Protein 2FFF (pdb70)

Nearest PDB structures (foldseek):
  2fff-assembly1_B  TM=1.002E+00  e=3.534E-87  Streptococcus pneumoniae
  2uwx-assembly1_A  TM=9.905E-01  e=1.364E-79  Streptococcus pneumoniae R6
  2y2l-assembly1_B  TM=9.976E-01  e=8.460E-79  Streptococcus pneumoniae R6
  2bg1-assembly1_A  TM=9.884E-01  e=1.514E-79  Streptococcus pneumoniae R6
  2y2q-assembly1_A  TM=9.961E-01  e=1.425E-78  Streptococcus pneumoniae R6

CATH classification: 3.90.1310.40 (+2 more: 3.40.710.10, 3.40.50.12800)

Radius of gyration: 23.85 Å; Cα contacts (8 Å, |Δi|>4): 1061; chains: 2; bounding box: 57×46×74 Å

Solvent-accessible surface area: 20013 Å² total; per-residue (Å²): 152,0,64,0,0,28,62,104,28,67,63,37,22,68,47,86,16,5,56,109,15,0,30,39,28,0,57,108,46,0,38,76,74,0,1,87,122,54,98,131,27,50,181,84,59,189,62,143,68,19,65,120,119,2,146,63,43,0,30,123,28,1,92,113,25,21,10,82,0,21,1,10,0,39,67,147,0,7,53,16,0,59,59,3,11,78,86,82,1,135,38,0,55,38,82,52,39,143,0,12,0,0,0,0,0,0,37,0,89,41,0,12,0,23,0,2,0,0,4,29,51,64,152,133,36,112,72,12,1,0,42,100,37,110,35,24,1,3,14,0,3,1,0,0,0,0,0,0,0,0,0,32,82,22,57,0,0,8,48,9,6,0,0,1,25,76,29,82,41,93,114,47,84,56,2,71,53,69,133,38,129,18,76,16,47,10,41,0,17,76,0,0,21,86,10,25,26,4,0,0,8,32,0,6,94,29,0,107,124,99,67,23,95,6,104,15,26,4,87,127,0,34,4,143,10,126,101,30,42,51,50,30,0,0,34,3,23,44,9,105,7,14,3,0,20,2,0,0,0,4,0,0,1,3,20,59,0,22,21,14,111,62,6,1,0,29,53,0,38,17,81,104,50,180,78,23,50,98,68,138,86,155,74,58,94,11,0,44,88,5,0,0,4,5,0,2,24,20,0,65,86,0,0,39,44,93,52,25,0,28,0,27,52,28,0,58,98,65,26,80,112,13,5,130,11,16,0,3,1,0,8,2,68,27,148,118,31,22,6,0,3,0,0,0,2,0,20,108,5,0,0,0,0,5,0,0,15,65,92,76,106,52,8,27,162,150,0,6,95,30,21,0,0,43,0,0,0,28,0,0,25,23,0,32,115,28,26,95,100,41,2,13,143,75,202,16,74,72,29,133,69,13,36,140,4,109,0,1,120,50,0,1,20,77,63,15,126,10,71,22,166,49,178,106,32,117,4,91,52,81,46,42,55,0,60,11,18,26,163,75,3,4,65,62,9,57,80,138,7,9,19,9,4,49,111,62,18,2,106,87,8,1,76,83,28,71,59,145

B-factor: mean 37.13, std 9.63, range [18.89, 68.73]

Sequence (468 aa):
ISEITYSDGTVIASIDYLYFTTLAEAQERMYDYLAQRDNVSAKELKNEATQKFYRDLAAKEIENGGYKITTTIDQKIHSAMQSAVADYGYLLDDGTGRVEVGNVLMDNQTGAILGFVGGRNYQENQNNHAFDTKRSPASTTKPLLAYGIAIDQGLMGSETILSNYPTNFANGNPIMYANSKGTGMMTLGEALNYSWNIPAYWTYRMLRENGVDVKGYMEKMGYEIPEYGIESLPMGGGIEVTVAQHTNGYQTLANNGVYHQKHVISKIEAADGRVVYEYQDKPVQVYSKATATIMQGLLREVLSSRVTTTFKSNLTSLNPTLANADWIGKTGTTNQDENMWLMLSTPRLTLGGWIGHDDNHSLSRRAGYSNNSNYMAHLVNAIQQASPSIWGNERFALDPSVVKSEVLKSTGQKPGKVSVEGKEVEVTGSTVTSYWANKSGAPATSYRFAIGGSDADYQNAWSSIVGS

Secondary structure (DSSP, 8-state):
--EEE-TTS-EEEE-/-HHHHHHHHHHHHHHHHHHTTTT----GGGGSHHHHHHHHHHHHHHHHHTT-EEEE---HHHHHHHHHHHHHHGGGG-SSSSS-EEEEEEEETTT-BEEEEE--S-TTT----TTTT--B--GGGGHIIIIIHHHHHTTS--TT-EEE-S--B-TTSPBPPBTTB---SEEEHHHHHHHT-SHHHHHHHHHHHHTT--HHHHHHHTT---S----TTGGGTTT--B-HHHHHHHHHHHHTTTEE---BSEEEEE-TTS-EEEE-----EE-S-HHHHHHHHHHHHHHHHH-SS--HHHHHHHH-HHHHTS--EEEEEE-TTS-EEEEEEE-SSEEEEEEEE-TT-PPPPTTIIIIIIHHHHHHHHHHHHHHSTTSS-S------TT-EEEEEETTTSSB-EEEESSSSEEEE---EEEEEESSSS-PPBP-SS-SBS--HHHHHHHHHHHH--

Structure (mmCIF, N/CA/C/O backbone):
data_2FFF
#
_entry.id   2FFF
#
_cell.length_a   131.661
_cell.length_b   78.043
_cell.length_c   60.315
_cell.angle_alpha   90.00
_cell.angle_beta   113.02
_cell.angle_gamma   90.00
#
_symmetry.space_group_name_H-M   'C 1 2 1'
#
loop_
_entity.id
_entity.type
_entity.pdbx_description
1 polymer 'penicillin-binding protein 1B'
2 polymer 'penicillin-binding protein 1B'
3 non-polymer 'NICKEL (II) ION'
4 water water
#
loop_
_atom_site.group_PDB
_atom_site.id
_atom_site.type_symbol
_atom_site.label_atom_id
_atom_site.label_alt_id
_atom_site.label_comp_id
_atom_site.label_asym_id
_atom_site.label_entity_id
_atom_site.label_seq_id
_atom_site.pdbx_PDB_ins_code
_atom_site.Cartn_x
_atom_site.Cartn_y
_atom_site.Cartn_z
_atom_site.occupancy
_atom_site.B_iso_or_equiv
_atom_site.auth_seq_id
_atom_site.auth_comp_id
_atom_site.auth_asym_id
_atom_site.auth_atom_id
_atom_site.pdbx_PDB_model_num
ATOM 1 N N . ILE A 1 1 ? 45.404 10.148 46.471 1.00 58.63 105 ILE A N 1
ATOM 2 C CA . ILE A 1 1 ? 45.326 10.636 45.056 1.00 58.40 105 ILE A CA 1
ATOM 3 C C . ILE A 1 1 ? 44.485 9.704 44.162 1.00 58.25 105 ILE A C 1
ATOM 4 O O . ILE A 1 1 ? 44.666 8.479 44.168 1.00 58.41 105 ILE A O 1
ATOM 9 N N . SER A 1 2 ? 43.572 10.295 43.390 1.00 57.70 106 SER A N 1
ATOM 10 C CA . SER A 1 2 ? 42.794 9.542 42.406 1.00 57.05 106 SER A CA 1
ATOM 11 C C . SER A 1 2 ? 43.459 9.633 41.045 1.00 56.51 106 SER A C 1
ATOM 12 O O . SER A 1 2 ? 43.852 10.712 40.611 1.00 56.48 106 SER A O 1
ATOM 15 N N . GLU A 1 3 ? 43.561 8.494 40.372 1.00 55.75 107 GLU A N 1
ATOM 16 C CA . GLU A 1 3 ? 44.187 8.418 39.054 1.00 55.36 107 GLU A CA 1
ATOM 17 C C . GLU A 1 3 ? 43.175 8.047 37.944 1.00 54.62 107 GLU A C 1
ATOM 18 O O . GLU A 1 3 ? 42.247 7.250 38.149 1.00 53.76 107 GLU A O 1
ATOM 24 N N . ILE A 1 4 ? 43.386 8.649 36.774 1.00 53.91 108 ILE A N 1
ATOM 25 C CA . ILE A 1 4 ? 42.685 8.296 35.544 1.00 53.25 108 ILE A CA 1
ATOM 26 C C . ILE A 1 4 ? 43.717 7.697 34.594 1.00 52.71 108 ILE A C 1
ATOM 27 O O . ILE A 1 4 ? 44.742 8.314 34.331 1.00 52.65 108 ILE A O 1
ATOM 32 N N . THR A 1 5 ? 43.451 6.506 34.069 1.00 52.00 109 THR A N 1
ATOM 33 C CA . THR A 1 5 ? 44.418 5.833 33.218 1.00 51.61 109 THR A CA 1
ATOM 34 C C . THR A 1 5 ? 43.891 5.480 31.819 1.00 51.28 109 THR A C 1
ATOM 35 O O . THR A 1 5 ? 42.694 5.268 31.612 1.00 50.57 109 THR A O 1
ATOM 39 N N . TYR A 1 6 ? 44.830 5.393 30.879 1.00 50.63 110 TYR A N 1
ATOM 40 C CA . TYR A 1 6 ? 44.603 4.760 29.596 1.00 50.62 110 TYR A CA 1
ATOM 41 C C . TYR A 1 6 ? 44.214 3.298 29.818 1.00 50.47 110 TYR A C 1
ATOM 42 O O . TYR A 1 6 ? 44.332 2.771 30.922 1.00 50.17 110 TYR A O 1
ATOM 51 N N . SER A 1 7 ? 43.766 2.640 28.760 1.00 50.64 111 SER A N 1
ATOM 52 C CA . SER A 1 7 ? 43.360 1.238 28.842 1.00 51.13 111 SER A CA 1
ATOM 53 C C . SER A 1 7 ? 44.460 0.297 29.396 1.00 51.59 111 SER A C 1
ATOM 54 O O . SER A 1 7 ? 44.151 -0.770 29.935 1.00 51.46 111 SER A O 1
ATOM 57 N N . ASP A 1 8 ? 45.725 0.698 29.251 1.00 52.05 112 ASP A N 1
ATOM 58 C CA . ASP A 1 8 ? 46.870 -0.122 29.658 1.00 52.21 112 ASP A CA 1
ATOM 59 C C . ASP A 1 8 ? 47.371 0.227 31.052 1.00 52.39 112 ASP A C 1
ATOM 60 O O . ASP A 1 8 ? 48.455 -0.208 31.447 1.00 52.79 112 ASP A O 1
ATOM 65 N N . GLY A 1 9 ? 46.598 1.020 31.787 1.00 52.53 113 GLY A N 1
ATOM 66 C CA . GLY A 1 9 ? 46.964 1.413 33.139 1.00 52.80 113 GLY A CA 1
ATOM 67 C C . GLY A 1 9 ? 47.881 2.621 33.251 1.00 53.08 113 GLY A C 1
ATOM 68 O O . GLY A 1 9 ? 48.105 3.116 34.343 1.00 53.09 113 GLY A O 1
ATOM 69 N N . THR A 1 10 ? 48.419 3.114 32.142 1.00 53.71 114 THR A N 1
ATOM 70 C CA . THR A 1 10 ? 49.280 4.300 32.191 1.00 53.72 114 THR A CA 1
ATOM 71 C C . THR A 1 10 ? 48.430 5.484 32.622 1.00 53.92 114 THR A C 1
ATOM 72 O O . THR A 1 10 ? 47.376 5.722 32.055 1.00 54.16 114 THR A O 1
ATOM 76 N N . VAL A 1 11 ? 48.901 6.227 33.616 1.00 54.11 115 VAL A N 1
ATOM 77 C CA . VAL A 1 11 ? 48.161 7.358 34.177 1.00 54.25 115 VAL A CA 1
ATOM 78 C C . VAL A 1 11 ? 48.028 8.507 33.166 1.00 54.60 115 VAL A C 1
ATOM 79 O O . VAL A 1 11 ? 49.008 8.910 32.529 1.00 54.44 115 VAL A O 1
ATOM 83 N N . ILE A 1 12 ? 46.800 9.006 33.011 1.00 55.02 116 ILE A N 1
ATOM 84 C CA . ILE A 1 12 ? 46.528 10.203 32.215 1.00 55.23 116 ILE A CA 1
ATOM 85 C C . ILE A 1 12 ? 46.673 11.407 33.121 1.00 55.52 116 ILE A C 1
ATOM 86 O O . ILE A 1 12 ? 47.393 12.344 32.804 1.00 55.42 116 ILE A O 1
ATOM 91 N N . ALA A 1 13 ? 45.970 11.381 34.249 1.00 56.01 117 ALA A N 1
ATOM 92 C CA . ALA A 1 13 ? 46.048 12.468 35.219 1.00 56.33 117 ALA A CA 1
ATOM 93 C C . ALA A 1 13 ? 45.777 12.001 36.650 1.00 56.68 117 ALA A C 1
ATOM 94 O O . ALA A 1 13 ? 45.025 11.054 36.880 1.00 56.70 117 ALA A O 1
ATOM 96 N N . SER A 1 14 ? 46.430 12.670 37.598 1.00 57.23 118 SER A N 1
ATOM 97 C CA . SER A 1 14 ? 46.131 12.544 39.025 1.00 57.56 118 SER A CA 1
ATOM 98 C C . SER A 1 14 ? 45.198 13.684 39.397 1.00 57.92 118 SER A C 1
ATOM 99 O O . SER A 1 14 ? 45.381 14.805 38.928 1.00 58.09 118 SER A O 1
ATOM 102 N N . ILE A 1 15 ? 44.186 13.393 40.211 1.00 58.43 119 ILE A N 1
ATOM 103 C CA . ILE A 1 15 ? 43.314 14.436 40.762 1.00 58.67 119 ILE A CA 1
ATOM 104 C C . ILE A 1 15 ? 43.720 14.718 42.217 1.00 58.81 119 ILE A C 1
ATOM 105 O O . ILE A 1 15 ? 43.942 13.796 43.011 1.00 58.98 119 ILE A O 1
ATOM 110 N N . ASP B 2 1 ? 43.771 18.937 28.573 1.00 41.93 337 ASP B N 1
ATOM 111 C CA . ASP B 2 1 ? 43.074 18.834 27.308 1.00 41.47 337 ASP B CA 1
ATOM 112 C C . ASP B 2 1 ? 41.649 18.348 27.518 1.00 40.92 337 ASP B C 1
ATOM 113 O O . ASP B 2 1 ? 41.183 18.164 28.654 1.00 40.39 337 ASP B O 1
ATOM 118 N N . TYR B 2 2 ? 40.960 18.178 26.395 1.00 40.46 338 TYR B N 1
ATOM 119 C CA . TYR B 2 2 ? 39.674 17.487 26.325 1.00 40.15 338 TYR B CA 1
ATOM 120 C C . TYR B 2 2 ? 39.708 16.144 27.041 1.00 40.08 338 TYR B C 1
ATOM 121 O O . TYR B 2 2 ? 38.721 15.750 27.632 1.00 40.13 338 TYR B O 1
ATOM 130 N N . LEU B 2 3 ? 40.834 15.430 26.943 1.00 40.41 339 LEU B N 1
ATOM 131 C CA . LEU B 2 3 ? 40.952 14.070 27.485 1.00 40.80 339 LEU B CA 1
ATOM 132 C C . LEU B 2 3 ? 40.630 14.050 28.977 1.00 41.31 339 LEU B C 1
ATOM 133 O O . LEU B 2 3 ? 39.767 13.292 29.419 1.00 41.04 339 LEU B O 1
ATOM 138 N N . TYR B 2 4 ? 41.313 14.899 29.737 1.00 42.14 340 TYR B N 1
ATOM 139 C CA . TYR B 2 4 ? 41.099 14.976 31.173 1.00 42.61 340 TYR B CA 1
ATOM 140 C C . TYR B 2 4 ? 39.619 15.200 31.493 1.00 43.05 340 TYR B C 1
ATOM 141 O O . TYR B 2 4 ? 39.046 14.478 32.307 1.00 43.79 340 TYR B O 1
ATOM 150 N N . PHE B 2 5 ? 39.003 16.179 30.842 1.00 43.27 341 PHE B N 1
ATOM 151 C CA . PHE B 2 5 ? 37.633 16.593 31.179 1.00 43.61 341 PHE B CA 1
ATOM 152 C C . PHE B 2 5 ? 36.545 15.653 30.670 1.00 43.58 341 PHE B C 1
ATOM 153 O O . PHE B 2 5 ? 35.489 15.524 31.290 1.00 43.46 341 PHE B O 1
ATOM 161 N N . THR B 2 6 ? 36.785 15.048 29.513 1.00 43.39 342 THR B N 1
ATOM 162 C CA . THR B 2 6 ? 35.851 14.103 28.923 1.00 43.55 342 THR B CA 1
ATOM 163 C C . THR B 2 6 ? 35.805 12.890 29.842 1.00 43.54 342 THR B C 1
ATOM 164 O O . THR B 2 6 ? 34.759 12.516 30.352 1.00 43.39 342 THR B O 1
ATOM 168 N N . THR B 2 7 ? 36.980 12.322 30.066 1.00 44.31 343 THR B N 1
ATOM 169 C CA . THR B 2 7 ? 37.197 11.222 30.995 1.00 44.14 343 THR B CA 1
ATOM 170 C C . THR B 2 7 ? 36.674 11.513 32.414 1.00 44.32 343 THR B C 1
ATOM 171 O O . THR B 2 7 ? 35.960 10.698 32.978 1.00 44.52 343 THR B O 1
ATOM 175 N N . LEU B 2 8 ? 37.036 12.656 32.990 1.00 44.26 344 LEU B N 1
ATOM 176 C CA . LEU B 2 8 ? 36.597 12.989 34.362 1.00 44.26 344 LEU B CA 1
ATOM 177 C C . LEU B 2 8 ? 35.070 13.101 34.479 1.00 43.77 344 LEU B C 1
ATOM 178 O O . LEU B 2 8 ? 34.506 12.663 35.458 1.00 44.14 344 LEU B O 1
ATOM 183 N N . ALA B 2 9 ? 34.429 13.696 33.478 1.00 43.35 345 ALA B N 1
ATOM 184 C CA . ALA B 2 9 ? 32.992 13.927 33.477 1.00 43.11 345 ALA B CA 1
ATOM 185 C C . ALA B 2 9 ? 32.188 12.642 33.408 1.00 43.17 345 ALA B C 1
ATOM 186 O O . ALA B 2 9 ? 31.155 12.549 34.048 1.00 43.16 345 ALA B O 1
ATOM 188 N N . GLU B 2 10 ? 32.620 11.667 32.606 1.00 43.31 346 GLU B N 1
ATOM 189 C CA . GLU B 2 10 ? 31.914 10.394 32.559 1.00 43.85 346 GLU B CA 1
ATOM 190 C C . GLU B 2 10 ? 32.185 9.574 33.822 1.00 44.04 346 GLU B C 1
ATOM 191 O O . GLU B 2 10 ? 31.288 8.926 34.343 1.00 43.16 346 GLU B O 1
ATOM 197 N N . ALA B 2 11 ? 33.421 9.600 34.306 1.00 44.94 347 ALA B N 1
ATOM 198 C CA . ALA B 2 11 ? 33.734 8.936 35.563 1.00 45.62 347 ALA B CA 1
ATOM 199 C C . ALA B 2 11 ? 32.879 9.504 36.694 1.00 45.96 347 ALA B C 1
ATOM 200 O O . ALA B 2 11 ? 32.312 8.761 37.496 1.00 45.53 347 ALA B O 1
ATOM 202 N N . GLN B 2 12 ? 32.749 10.821 36.740 1.00 46.71 348 GLN B N 1
ATOM 203 C CA . GLN B 2 12 ? 31.986 11.432 37.827 1.00 47.44 348 GLN B CA 1
ATOM 204 C C . GLN B 2 12 ? 30.450 11.329 37.583 1.00 47.54 348 GLN B C 1
ATOM 205 O O . GLN B 2 12 ? 29.655 11.325 38.528 1.00 47.08 348 GLN B O 1
ATOM 211 N N . GLU B 2 13 ? 30.059 11.120 36.328 1.00 47.55 349 GLU B N 1
ATOM 212 C CA . GLU B 2 13 ? 28.697 10.684 35.983 1.00 47.88 349 GLU B CA 1
ATOM 213 C C . GLU B 2 13 ? 28.358 9.274 36.496 1.00 47.69 349 GLU B C 1
ATOM 214 O O . GLU B 2 13 ? 27.202 8.988 36.850 1.00 47.39 349 GLU B O 1
ATOM 220 N N . ARG B 2 14 ? 29.352 8.385 36.480 1.00 47.27 350 ARG B N 1
ATOM 221 C CA . ARG B 2 14 ? 29.171 7.014 36.967 1.00 47.24 350 ARG B CA 1
ATOM 222 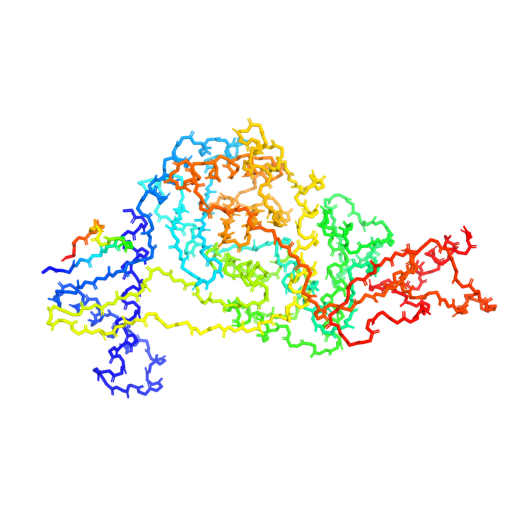C C . ARG B 2 14 ? 29.072 6.990 38.489 1.00 46.96 350 ARG B C 1
ATOM 223 O O . ARG B 2 14 ? 28.224 6.296 39.048 1.00 46.80 350 ARG B O 1
ATOM 231 N N . MET B 2 15 ? 29.962 7.730 39.146 1.00 46.76 351 MET B N 1
ATOM 232 C CA . MET B 2 15 ? 29.925 7.892 40.603 1.00 46.83 351 MET B CA 1
ATOM 233 C C . MET B 2 15 ? 28.564 8.445 41.054 1.00 46.76 351 MET B C 1
ATOM 234 O O . MET B 2 15 ? 27.965 7.917 41.986 1.00 46.87 351 MET B O 1
ATOM 239 N N . TYR B 2 16 ? 28.078 9.489 40.378 1.00 46.69 352 TYR B N 1
ATOM 240 C CA . TYR B 2 16 ? 26.734 10.025 40.610 1.00 46.82 352 TYR B CA 1
ATOM 241 C C . TYR B 2 16 ? 25.715 8.902 40.684 1.00 47.08 352 TYR B C 1
ATOM 242 O O . TYR B 2 16 ? 25.036 8.755 41.689 1.00 46.04 352 TYR B O 1
ATOM 251 N N . ASP B 2 17 ? 25.622 8.117 39.607 1.00 47.72 353 ASP B N 1
ATOM 252 C CA . ASP B 2 17 ? 24.694 6.997 39.535 1.00 48.60 353 ASP B CA 1
ATOM 253 C C . ASP B 2 17 ? 24.939 6.047 40.701 1.00 49.01 353 ASP B C 1
ATOM 254 O O . ASP B 2 17 ? 24.001 5.648 41.369 1.00 48.48 353 ASP B O 1
ATOM 259 N N . TYR B 2 18 ? 26.197 5.689 40.939 1.00 50.14 354 TYR B N 1
ATOM 260 C CA . TYR B 2 18 ? 26.521 4.770 42.012 1.00 50.98 354 TYR B CA 1
ATOM 261 C C . TYR B 2 18 ? 25.953 5.258 43.350 1.00 51.64 354 TYR B C 1
ATOM 262 O O . TYR B 2 18 ? 25.283 4.507 44.070 1.00 51.14 354 TYR B O 1
ATOM 271 N N . LEU B 2 19 ? 26.218 6.532 43.651 1.00 52.15 355 LEU B N 1
ATOM 272 C CA . LEU B 2 19 ? 25.873 7.123 44.940 1.00 52.61 355 LEU B CA 1
ATOM 273 C C . LEU B 2 19 ? 24.382 7.248 45.128 1.00 53.14 355 LEU B C 1
ATOM 274 O O . LEU B 2 19 ? 23.860 6.832 46.170 1.00 53.00 355 LEU B O 1
ATOM 279 N N . ALA B 2 20 ? 23.687 7.789 44.126 1.00 53.72 356 ALA B N 1
ATOM 280 C CA . ALA B 2 20 ? 22.234 7.928 44.215 1.00 54.62 356 ALA B CA 1
ATOM 281 C C . ALA B 2 20 ? 21.585 6.597 44.596 1.00 55.26 356 ALA B C 1
ATOM 282 O O . ALA B 2 20 ? 20.388 6.564 44.894 1.00 54.96 356 ALA B O 1
ATOM 284 N N . GLN B 2 21 ? 22.381 5.512 44.562 1.00 56.56 357 GLN B N 1
ATOM 285 C CA . GLN B 2 21 ? 21.967 4.174 45.015 1.00 57.35 357 GLN B CA 1
ATOM 286 C C . GLN B 2 21 ? 22.547 3.885 46.420 1.00 57.87 357 GLN B C 1
ATOM 287 O O . GLN B 2 21 ? 21.775 3.718 47.367 1.00 57.86 357 GLN B O 1
ATOM 293 N N . ARG B 2 22 ? 23.883 3.863 46.555 1.00 58.75 358 ARG B N 1
ATOM 294 C CA . ARG B 2 22 ? 24.577 3.824 47.885 1.00 59.35 358 ARG B CA 1
ATOM 295 C C . ARG B 2 22 ? 24.058 4.935 48.825 1.00 59.97 358 ARG B C 1
ATOM 296 O O . ARG B 2 22 ? 23.116 4.698 49.572 1.00 60.34 358 ARG B O 1
ATOM 304 N N . ASP B 2 23 ? 24.636 6.141 48.766 1.00 60.32 359 ASP B N 1
ATOM 305 C CA . ASP B 2 23 ? 24.188 7.257 49.598 1.00 60.37 359 ASP B CA 1
ATOM 306 C C . ASP B 2 23 ? 22.779 7.751 49.246 1.00 60.52 359 ASP B C 1
ATOM 307 O O . ASP B 2 23 ? 22.608 8.945 49.050 1.00 60.17 359 ASP B O 1
ATOM 312 N N . ASN B 2 24 ? 21.795 6.853 49.129 1.00 61.02 360 ASN B N 1
ATOM 313 C CA . ASN B 2 24 ? 20.368 7.204 49.346 1.00 61.76 360 ASN B CA 1
ATOM 314 C C . ASN B 2 24 ? 19.276 6.242 48.842 1.00 61.96 360 ASN B C 1
ATOM 315 O O . ASN B 2 24 ? 18.207 6.215 49.436 1.00 62.23 360 ASN B O 1
ATOM 320 N N . VAL B 2 25 ? 19.506 5.468 47.782 1.00 62.14 361 VAL B N 1
ATOM 321 C CA . VAL B 2 25 ? 18.388 4.845 47.024 1.00 62.42 361 VAL B CA 1
ATOM 322 C C . VAL B 2 25 ? 17.279 5.898 46.786 1.00 62.64 361 VAL B C 1
ATOM 323 O O . VAL B 2 25 ? 16.137 5.772 47.253 1.00 62.77 361 VAL B O 1
ATOM 327 N N . SER B 2 26 ? 17.650 6.927 46.022 1.00 62.76 362 SER B N 1
ATOM 328 C CA . SER B 2 26 ? 16.903 8.187 45.938 1.00 62.63 362 SER B CA 1
ATOM 329 C C . SER B 2 26 ? 15.646 8.082 45.100 1.00 62.72 362 SER B C 1
ATOM 330 O O . SER B 2 26 ? 15.666 7.521 44.005 1.00 62.92 362 SER B O 1
ATOM 333 N N . ALA B 2 27 ? 14.573 8.685 45.601 1.00 62.80 363 ALA B N 1
ATOM 334 C CA . ALA B 2 27 ? 13.300 8.763 44.888 1.00 62.82 363 ALA B CA 1
ATOM 335 C C . ALA B 2 27 ? 13.390 9.543 43.565 1.00 62.88 363 ALA B C 1
ATOM 336 O O . ALA B 2 27 ? 14.423 10.115 43.237 1.00 62.46 363 ALA B O 1
ATOM 338 N N . LYS B 2 28 ? 12.279 9.529 42.821 1.00 63.26 364 LYS B N 1
ATOM 339 C CA . LYS B 2 28 ? 11.952 10.529 41.767 1.00 63.22 364 LYS B CA 1
ATOM 340 C C . LYS B 2 28 ? 12.337 11.995 42.083 1.00 63.44 364 LYS B C 1
ATOM 341 O O . LYS B 2 28 ? 12.307 12.853 41.193 1.00 64.09 364 LYS B O 1
ATOM 347 N N . GLU B 2 29 ? 12.596 12.278 43.365 1.00 62.93 365 GLU B N 1
ATOM 348 C CA . GLU B 2 29 ? 13.481 13.363 43.832 1.00 62.29 365 GLU B CA 1
ATOM 349 C C . GLU B 2 29 ? 14.759 13.529 42.966 1.00 61.95 365 GLU B C 1
ATOM 350 O O . GLU B 2 29 ? 15.350 14.613 42.903 1.00 61.81 365 GLU B O 1
ATOM 356 N N . LEU B 2 30 ? 15.169 12.447 42.299 1.00 61.27 366 LEU B N 1
ATOM 357 C CA . LEU B 2 30 ? 16.267 12.450 41.331 1.00 60.68 366 LEU B CA 1
ATOM 358 C C . LEU B 2 30 ? 15.977 13.323 40.092 1.00 60.09 366 LEU B C 1
ATOM 359 O O . LEU B 2 30 ? 16.877 13.608 39.295 1.00 59.91 366 LEU B O 1
ATOM 364 N N . LYS B 2 31 ? 14.722 13.734 39.933 1.00 59.31 367 LYS B N 1
ATOM 365 C CA . LYS B 2 31 ? 14.339 14.706 38.922 1.00 58.88 367 LYS B CA 1
ATOM 366 C C . LYS B 2 31 ? 14.377 16.137 39.500 1.00 58.13 367 LYS B C 1
ATOM 367 O O . LYS B 2 31 ? 14.048 17.094 38.802 1.00 57.47 367 LYS B O 1
ATOM 373 N N . ASN B 2 32 ? 14.782 16.274 40.771 1.00 57.48 368 ASN B N 1
ATOM 374 C CA . ASN B 2 32 ? 14.912 17.580 41.431 1.00 57.11 368 ASN B CA 1
ATOM 375 C C . ASN B 2 32 ? 16.305 18.134 41.197 1.00 56.54 368 ASN B C 1
ATOM 376 O O . ASN B 2 32 ? 17.291 17.416 41.305 1.00 56.14 368 ASN B O 1
ATOM 381 N N . GLU B 2 33 ? 16.361 19.427 40.899 1.00 56.37 369 GLU B N 1
ATOM 382 C CA . GLU B 2 33 ? 17.589 20.099 40.476 1.00 56.48 369 GLU B CA 1
ATOM 383 C C . GLU B 2 33 ? 18.599 20.216 41.625 1.00 55.83 369 GLU B C 1
ATOM 384 O O . GLU B 2 33 ? 19.816 20.258 41.402 1.00 55.71 369 GLU B O 1
ATOM 390 N N . ALA B 2 34 ? 18.083 20.253 42.852 1.00 54.93 370 ALA B N 1
ATOM 391 C CA . ALA B 2 34 ? 18.908 20.403 44.047 1.00 54.16 370 ALA B CA 1
ATOM 392 C C . ALA B 2 34 ? 19.539 19.069 44.482 1.00 53.47 370 ALA B C 1
ATOM 393 O O . ALA B 2 34 ? 20.657 19.041 45.011 1.00 52.97 370 ALA B O 1
ATOM 395 N N . THR B 2 35 ? 18.812 17.975 44.273 1.00 52.53 371 THR B N 1
ATOM 396 C CA . THR B 2 35 ? 19.362 16.637 44.483 1.00 51.99 371 THR B CA 1
ATOM 397 C C . THR B 2 35 ? 20.399 16.351 43.400 1.00 51.04 371 THR B C 1
ATOM 398 O O . THR B 2 35 ? 21.447 15.745 43.648 1.00 50.29 371 THR B O 1
ATOM 402 N N . GLN B 2 36 ? 20.100 16.800 42.191 1.00 50.33 372 GLN B N 1
ATOM 403 C CA . GLN B 2 36 ? 21.029 16.607 41.089 1.00 50.00 372 GLN B CA 1
ATOM 404 C C . GLN B 2 36 ? 22.376 17.246 41.423 1.00 49.64 372 GLN B C 1
ATOM 405 O O . GLN B 2 36 ? 23.408 16.570 41.387 1.00 49.51 372 GLN B O 1
ATOM 411 N N . LYS B 2 37 ? 22.371 18.520 41.807 1.00 49.24 373 LYS B N 1
ATOM 412 C CA . LYS B 2 37 ? 23.632 19.184 42.162 1.00 49.25 373 LYS B CA 1
ATOM 413 C C . LYS B 2 37 ? 24.327 18.499 43.321 1.00 48.79 373 LYS B C 1
ATOM 414 O O . LYS B 2 37 ? 25.549 18.351 43.317 1.00 48.36 373 LYS B O 1
ATOM 420 N N . PHE B 2 38 ? 23.544 18.104 44.321 1.00 48.58 374 PHE B N 1
ATOM 421 C CA . PHE B 2 38 ? 24.088 17.522 45.542 1.00 48.50 374 PHE B CA 1
ATOM 422 C C . PHE B 2 38 ? 24.917 16.263 45.255 1.00 48.12 374 PHE B C 1
ATOM 423 O O . PHE B 2 38 ? 26.039 16.120 45.731 1.00 47.10 374 PHE B O 1
ATOM 431 N N . TYR B 2 39 ? 24.344 15.361 44.465 1.00 48.52 375 TYR B N 1
ATOM 432 C CA . TYR B 2 39 ? 25.024 14.122 44.070 1.00 48.63 375 TYR B CA 1
ATOM 433 C C . TYR B 2 39 ? 26.166 14.343 43.094 1.00 48.45 375 TYR B C 1
ATOM 434 O O . TYR B 2 39 ? 27.092 13.532 43.038 1.00 47.98 375 TYR B O 1
ATOM 443 N N . ARG B 2 40 ? 26.086 15.430 42.328 1.00 48.51 376 ARG B N 1
ATOM 444 C CA . ARG B 2 40 ? 27.168 15.819 41.434 1.00 49.39 376 ARG B CA 1
ATOM 445 C C . ARG B 2 40 ? 28.359 16.297 42.241 1.00 49.15 376 ARG B C 1
ATOM 446 O O . ARG B 2 40 ? 29.483 15.854 42.017 1.00 49.07 376 ARG B O 1
ATOM 454 N N . ASP B 2 41 ? 28.093 17.212 43.175 1.00 49.26 377 ASP B N 1
ATOM 455 C CA . ASP B 2 41 ? 29.090 17.674 44.141 1.00 49.49 377 ASP B CA 1
ATOM 456 C C . ASP B 2 41 ? 29.670 16.516 44.965 1.00 49.51 377 ASP B C 1
ATOM 457 O O . ASP B 2 41 ? 30.879 16.432 45.163 1.00 48.99 377 ASP B O 1
ATOM 462 N N . LEU B 2 42 ? 28.809 15.610 45.420 1.00 49.91 378 LEU B N 1
ATOM 463 C CA . LEU B 2 42 ? 29.276 14.434 46.149 1.00 50.30 378 LEU B CA 1
ATOM 464 C C . LEU B 2 42 ? 30.124 13.497 45.273 1.00 50.48 378 LEU B C 1
ATOM 465 O O . LEU B 2 42 ? 31.173 13.019 45.702 1.00 50.04 378 LEU B O 1
ATOM 470 N N . ALA B 2 43 ? 29.667 13.237 44.047 1.00 51.16 379 ALA B N 1
ATOM 471 C CA . ALA B 2 43 ? 30.432 12.418 43.102 1.00 51.62 379 ALA B CA 1
ATOM 472 C C . ALA B 2 43 ? 31.828 13.024 42.867 1.00 51.90 379 ALA B C 1
ATOM 473 O O . ALA B 2 43 ? 32.834 12.320 42.923 1.00 51.46 379 ALA B O 1
ATOM 475 N N . ALA B 2 44 ? 31.866 14.332 42.636 1.00 52.52 380 ALA B N 1
ATOM 476 C CA . ALA B 2 44 ? 33.118 15.067 42.480 1.00 53.40 380 ALA B CA 1
ATOM 477 C C . ALA B 2 44 ? 34.021 14.931 43.716 1.00 54.18 380 ALA B C 1
ATOM 478 O O . ALA B 2 44 ? 35.202 14.583 43.599 1.00 54.00 380 ALA B O 1
ATOM 480 N N . LYS B 2 45 ? 33.454 15.182 44.894 1.00 55.18 381 LYS B N 1
ATOM 481 C CA . LYS B 2 45 ? 34.188 15.042 46.162 1.00 55.97 381 LYS B CA 1
ATOM 482 C C . LYS B 2 45 ? 34.682 13.609 46.388 1.00 56.41 381 LYS B C 1
ATOM 483 O O . LYS B 2 45 ? 35.756 13.382 46.962 1.00 56.45 381 LYS B O 1
ATOM 489 N N . GLU B 2 46 ? 33.884 12.644 45.952 1.00 56.80 382 GLU B N 1
ATOM 490 C CA . GLU B 2 46 ? 34.253 11.248 46.084 1.00 57.34 382 GLU B CA 1
ATOM 491 C C . GLU B 2 46 ? 35.546 10.928 45.354 1.00 57.84 382 GLU B C 1
ATOM 492 O O . GLU B 2 46 ? 36.426 10.270 45.906 1.00 58.16 382 GLU B O 1
ATOM 498 N N . ILE B 2 47 ? 35.661 11.404 44.121 1.00 58.25 383 ILE B N 1
ATOM 499 C CA . ILE B 2 47 ? 36.782 11.030 43.261 1.00 58.49 383 ILE B CA 1
ATOM 500 C C . ILE B 2 47 ? 38.053 11.747 43.698 1.00 58.67 383 ILE B C 1
ATOM 501 O O . ILE B 2 47 ? 39.116 11.136 43.775 1.00 59.03 383 ILE B O 1
ATOM 506 N N . GLU B 2 48 ? 37.935 13.038 43.982 1.00 58.69 384 GLU B N 1
ATOM 507 C CA . GLU B 2 48 ? 39.026 13.803 44.581 1.00 58.90 384 GLU B CA 1
ATOM 508 C C . GLU B 2 48 ? 39.657 13.106 45.804 1.00 58.93 384 GLU B C 1
ATOM 509 O O . GLU B 2 48 ? 40.883 13.056 45.930 1.00 58.94 384 GLU B O 1
ATOM 515 N N . ASN B 2 49 ? 38.824 12.548 46.682 1.00 58.83 385 ASN B N 1
ATOM 516 C CA . ASN B 2 49 ? 39.297 12.038 47.976 1.00 58.80 385 ASN B CA 1
ATOM 517 C C . ASN B 2 49 ? 39.472 10.526 48.078 1.00 58.62 385 ASN B C 1
ATOM 518 O O . ASN B 2 49 ? 40.402 10.066 48.745 1.00 59.02 385 ASN B O 1
ATOM 523 N N . GLY B 2 50 ? 38.593 9.759 47.424 1.00 58.02 386 GLY B N 1
ATOM 524 C CA . GLY B 2 50 ? 38.514 8.302 47.617 1.00 57.17 386 GLY B CA 1
ATOM 525 C C . GLY B 2 50 ? 39.653 7.444 47.076 1.00 56.61 386 GLY B C 1
ATOM 526 O O . GLY B 2 50 ? 39.588 6.206 47.153 1.00 56.43 386 GLY B O 1
ATOM 527 N N . GLY B 2 51 ? 40.694 8.085 46.534 1.00 55.91 387 GLY B N 1
ATOM 528 C CA . GLY B 2 51 ? 41.854 7.379 45.986 1.00 55.22 387 GLY B CA 1
ATOM 529 C C . GLY B 2 51 ? 41.472 6.336 44.952 1.00 54.62 387 GLY B C 1
ATOM 530 O O . GLY B 2 51 ? 41.974 5.211 44.988 1.00 54.89 387 GLY B O 1
ATOM 531 N N . TYR B 2 52 ? 40.576 6.710 44.037 1.00 53.60 388 TYR B N 1
ATOM 532 C CA . TYR B 2 52 ? 40.052 5.780 43.034 1.00 52.76 388 TYR B CA 1
ATOM 533 C C . TYR B 2 52 ? 40.983 5.558 41.857 1.00 51.95 388 TYR B C 1
ATOM 534 O O . TYR B 2 52 ? 41.711 6.470 41.444 1.00 51.71 388 TYR B O 1
ATOM 543 N N . LYS B 2 53 ? 40.937 4.348 41.304 1.00 50.81 389 LYS B N 1
ATOM 544 C CA . LYS B 2 53 ? 41.577 4.074 40.030 1.00 50.11 389 LYS B CA 1
ATOM 545 C C . LYS B 2 53 ? 40.484 4.029 38.950 1.00 49.06 389 LYS B C 1
ATOM 546 O O . LYS B 2 53 ? 39.590 3.166 38.988 1.00 48.82 389 LYS B O 1
ATOM 552 N N . ILE B 2 54 ? 40.557 4.984 38.015 1.00 47.16 390 ILE B N 1
ATOM 553 C CA . ILE B 2 54 ? 39.569 5.126 36.934 1.00 46.00 390 ILE B CA 1
ATOM 554 C C . ILE B 2 54 ? 40.215 4.696 35.618 1.00 44.51 390 ILE B C 1
ATOM 555 O O . ILE B 2 54 ? 41.060 5.397 35.050 1.00 43.65 390 ILE B O 1
ATOM 560 N N . THR B 2 55 ? 39.830 3.510 35.177 1.00 42.86 391 THR B N 1
ATOM 561 C CA . THR B 2 55 ? 40.329 2.939 33.950 1.00 42.47 391 THR B CA 1
ATOM 562 C C . THR B 2 55 ? 39.452 3.438 32.788 1.00 41.82 391 THR B C 1
ATOM 563 O O . THR B 2 55 ? 38.224 3.269 32.799 1.00 41.31 391 THR B O 1
ATOM 567 N N . THR B 2 56 ? 40.092 4.098 31.823 1.00 40.78 392 THR B N 1
ATOM 568 C CA . THR B 2 56 ? 39.421 4.571 30.629 1.00 40.06 392 THR B CA 1
ATOM 569 C C . THR B 2 56 ? 39.608 3.571 29.501 1.00 39.71 392 THR B C 1
ATOM 570 O O . THR B 2 56 ? 40.356 2.586 29.626 1.00 40.27 392 THR B O 1
ATOM 574 N N . THR B 2 57 ? 38.917 3.842 28.401 1.00 38.88 393 THR B N 1
ATOM 575 C CA . THR B 2 57 ? 38.999 3.048 27.187 1.00 38.55 393 THR B CA 1
ATOM 576 C C . THR B 2 57 ? 40.068 3.610 26.238 1.00 38.20 393 THR B C 1
ATOM 577 O O . THR B 2 57 ? 40.436 2.965 25.267 1.00 38.20 393 THR B O 1
ATOM 581 N N . ILE B 2 58 ? 40.562 4.810 26.518 1.00 37.90 394 ILE B N 1
ATOM 582 C CA . ILE B 2 58 ? 41.491 5.471 25.610 1.00 38.17 394 ILE B CA 1
ATOM 583 C C . ILE B 2 58 ? 42.805 4.661 25.424 1.00 38.13 394 ILE B C 1
ATOM 584 O O . ILE B 2 58 ? 43.503 4.366 26.401 1.00 37.51 394 ILE B O 1
ATOM 589 N N . ASP B 2 59 ? 43.075 4.279 24.171 1.00 37.80 395 ASP B N 1
ATOM 590 C CA . ASP B 2 59 ? 44.346 3.722 23.740 1.00 38.25 395 ASP B CA 1
ATOM 591 C C . ASP B 2 59 ? 45.352 4.866 23.633 1.00 38.40 395 ASP B C 1
ATOM 592 O O . ASP B 2 59 ? 45.094 5.875 22.989 1.00 38.31 395 ASP B O 1
ATOM 597 N N . GLN B 2 60 ? 46.501 4.705 24.273 1.00 39.17 396 GLN B N 1
ATOM 598 C CA . GLN B 2 60 ? 47.436 5.810 24.459 1.00 39.18 396 GLN B CA 1
ATOM 599 C C . GLN B 2 60 ? 48.123 6.175 23.153 1.00 39.00 396 GLN B C 1
ATOM 600 O O . GLN B 2 60 ? 48.191 7.342 22.782 1.00 38.94 396 GLN B O 1
ATOM 606 N N . LYS B 2 61 ? 48.616 5.163 22.453 1.00 39.00 397 LYS B N 1
ATOM 607 C CA . LYS B 2 61 ? 49.305 5.371 21.188 1.00 38.93 397 LYS B CA 1
ATOM 608 C C . LYS B 2 61 ? 48.363 5.903 20.119 1.00 38.56 397 LYS B C 1
ATOM 609 O O . LYS B 2 61 ? 48.712 6.844 19.410 1.00 38.15 397 LYS B O 1
ATOM 615 N N . ILE B 2 62 ? 47.156 5.342 20.035 1.00 37.83 398 ILE B N 1
ATOM 616 C CA . ILE B 2 62 ? 46.181 5.788 19.034 1.00 37.04 398 ILE B CA 1
ATOM 617 C C . ILE B 2 62 ? 45.700 7.228 19.266 1.00 36.07 398 ILE B C 1
ATOM 618 O O . ILE B 2 62 ? 45.696 8.023 18.346 1.00 36.47 398 ILE B O 1
ATOM 623 N N . HIS B 2 63 ? 45.324 7.569 20.487 1.00 35.18 399 HIS B N 1
ATOM 624 C CA . HIS B 2 63 ? 44.809 8.906 20.814 1.00 34.80 399 HIS B CA 1
ATOM 625 C C . HIS B 2 63 ? 45.865 9.984 20.580 1.00 34.89 399 HIS B C 1
ATOM 626 O O . HIS B 2 63 ? 45.621 11.027 19.965 1.00 35.06 399 HIS B O 1
ATOM 633 N N . SER B 2 64 ? 47.055 9.715 21.099 1.00 34.53 400 SER B N 1
ATOM 634 C CA . SER B 2 64 ? 48.216 10.548 20.843 1.00 34.32 400 SER B CA 1
ATOM 635 C C . SER B 2 64 ? 48.494 10.690 19.337 1.00 33.32 400 SER B C 1
ATOM 636 O O . SER B 2 64 ? 48.733 11.784 18.845 1.00 33.44 400 SER B O 1
ATOM 639 N N . ALA B 2 65 ? 48.422 9.598 18.595 1.00 32.86 401 ALA B N 1
ATOM 640 C CA . ALA B 2 65 ? 48.550 9.676 17.130 1.00 33.13 401 ALA B CA 1
ATOM 641 C C . ALA B 2 65 ? 47.459 10.546 16.475 1.00 32.96 401 ALA B C 1
ATOM 642 O O . ALA B 2 65 ? 47.704 11.259 15.511 1.00 34.16 401 ALA B O 1
ATOM 644 N N . MET B 2 66 ? 46.258 10.501 17.020 1.00 32.75 402 MET B N 1
ATOM 645 C CA . MET B 2 66 ? 45.153 11.322 16.523 1.00 31.89 402 MET B CA 1
ATOM 646 C C . MET B 2 66 ? 45.361 12.818 16.780 1.00 31.75 402 MET B C 1
ATOM 647 O O . MET B 2 66 ? 44.977 13.646 15.947 1.00 30.81 402 MET B O 1
ATOM 652 N N . GLN B 2 67 ? 45.947 13.150 17.943 1.00 32.21 403 GLN B N 1
ATOM 653 C CA . GLN B 2 67 ? 46.292 14.539 18.315 1.00 32.51 403 GLN B CA 1
ATOM 654 C C . GLN B 2 67 ? 47.398 15.106 17.422 1.00 32.79 403 GLN B C 1
ATOM 655 O O . GLN B 2 67 ? 47.431 16.302 17.172 1.00 33.04 403 GLN B O 1
ATOM 661 N N . SER B 2 68 ? 48.345 14.248 17.036 1.00 32.56 404 SER B N 1
ATOM 662 C CA . SER B 2 68 ? 49.391 14.594 16.085 1.00 32.41 404 SER B CA 1
ATOM 663 C C . SER B 2 68 ? 48.843 14.770 14.679 1.00 32.03 404 SER B C 1
ATOM 664 O O . SER B 2 68 ? 49.300 15.626 13.934 1.00 31.31 404 SER B O 1
ATOM 667 N N . ALA B 2 69 ? 47.899 13.913 14.306 1.00 31.97 405 ALA B N 1
ATOM 668 C CA . ALA B 2 69 ? 47.277 14.004 12.991 1.00 31.86 405 ALA B CA 1
ATOM 669 C C . ALA B 2 69 ? 46.550 15.334 12.775 1.00 31.36 405 ALA B C 1
ATOM 670 O O . ALA B 2 69 ? 46.663 15.919 11.713 1.00 30.52 405 ALA B O 1
ATOM 672 N N . VAL B 2 70 ? 45.789 15.794 13.756 1.00 31.32 406 VAL B N 1
ATOM 673 C CA . VAL B 2 70 ? 45.067 17.042 13.574 1.00 31.71 406 VAL B CA 1
ATOM 674 C C . VAL B 2 70 ? 46.044 18.208 13.617 1.00 31.49 406 VAL B C 1
ATOM 675 O O . VAL B 2 70 ? 45.853 19.201 12.914 1.00 31.02 406 VAL B O 1
ATOM 679 N N . ALA B 2 71 ? 47.094 18.079 14.432 1.00 31.63 407 ALA B N 1
ATOM 680 C CA . ALA B 2 71 ? 48.133 19.121 14.509 1.00 31.57 407 ALA B CA 1
ATOM 681 C C . ALA B 2 71 ? 48.885 19.253 13.186 1.00 30.88 407 ALA B C 1
ATOM 682 O O . ALA B 2 71 ? 49.177 20.352 12.749 1.00 30.89 407 ALA B O 1
ATOM 684 N N . ASP B 2 72 ? 49.223 18.130 12.582 1.00 30.51 408 ASP B N 1
ATOM 685 C CA . ASP B 2 72 ? 49.984 18.120 11.323 1.00 31.35 408 ASP B CA 1
ATOM 686 C C . ASP B 2 72 ? 49.140 18.336 10.056 1.00 31.44 408 ASP B C 1
ATOM 687 O O . ASP B 2 72 ? 49.630 18.877 9.071 1.00 30.76 408 ASP B O 1
ATOM 692 N N . TYR B 2 73 ? 47.884 17.894 10.080 1.00 31.49 409 TYR B N 1
ATOM 693 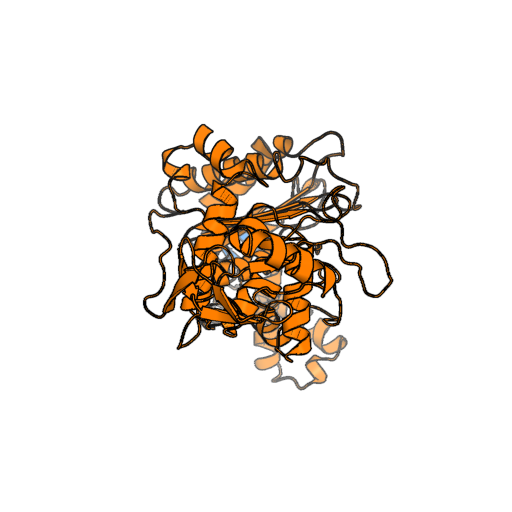C CA . TYR B 2 73 ? 47.085 17.839 8.875 1.00 31.92 409 TYR B CA 1
ATOM 694 C C . TYR B 2 73 ? 45.762 18.600 8.971 1.00 31.77 409 TYR B C 1
ATOM 695 O O . TYR B 2 73 ? 44.999 18.618 7.993 1.00 32.42 409 TYR B O 1
ATOM 704 N N . GLY B 2 74 ? 45.484 19.231 10.114 1.00 30.96 410 GLY B N 1
ATOM 705 C CA . GLY B 2 74 ? 44.255 20.007 10.266 1.00 30.67 410 GLY B CA 1
ATOM 706 C C . GLY B 2 74 ? 44.121 21.121 9.238 1.00 30.56 410 GLY B C 1
ATOM 707 O O . GLY B 2 74 ? 43.001 21.520 8.881 1.00 29.76 410 GLY B O 1
ATOM 708 N N . TYR B 2 75 ? 45.267 21.624 8.764 1.00 30.74 411 TYR B N 1
ATOM 709 C CA . TYR B 2 75 ? 45.309 22.754 7.832 1.00 30.87 411 TYR B CA 1
ATOM 710 C C . TYR B 2 75 ? 44.670 22.374 6.501 1.00 30.74 411 TYR B C 1
ATOM 711 O O . TYR B 2 75 ? 44.199 23.237 5.772 1.00 31.68 411 TYR B O 1
ATOM 720 N N . LEU B 2 76 ? 44.681 21.088 6.171 1.00 30.81 412 LEU B N 1
ATOM 721 C CA . LEU B 2 76 ? 43.984 20.595 4.976 1.00 30.73 412 LEU B CA 1
ATOM 722 C C . LEU B 2 76 ? 42.485 20.924 4.987 1.00 30.59 412 LEU B C 1
ATOM 723 O O . LEU B 2 76 ? 41.867 20.922 3.932 1.00 30.29 412 LEU B O 1
ATOM 728 N N . LEU B 2 77 ? 41.907 21.164 6.171 1.00 30.45 413 LEU B N 1
ATOM 729 C CA . LEU B 2 77 ? 40.490 21.517 6.296 1.00 31.16 413 LEU B CA 1
ATOM 730 C C . LEU B 2 77 ? 40.152 22.967 5.974 1.00 31.65 413 LEU B C 1
ATOM 731 O O . LEU B 2 77 ? 38.971 23.301 5.831 1.00 32.56 413 LEU B O 1
ATOM 736 N N . ASP B 2 78 ? 41.163 23.830 5.856 1.00 31.81 414 ASP B N 1
ATOM 737 C CA . ASP B 2 78 ? 40.942 25.270 5.755 1.00 31.66 414 ASP B CA 1
ATOM 738 C C . ASP B 2 78 ? 40.812 25.690 4.310 1.00 32.00 414 ASP B C 1
ATOM 739 O O . ASP B 2 78 ? 41.678 25.374 3.497 1.00 32.29 414 ASP B O 1
ATOM 744 N N . ASP B 2 79 ? 39.749 26.437 4.009 1.00 32.50 415 ASP B N 1
ATOM 745 C CA . ASP B 2 79 ? 39.321 26.716 2.610 1.00 32.41 415 ASP B CA 1
ATOM 746 C C . ASP B 2 79 ? 39.057 28.192 2.307 1.00 32.61 415 ASP B C 1
ATOM 747 O O . ASP B 2 79 ? 38.388 28.525 1.300 1.00 32.60 415 ASP B O 1
ATOM 752 N N . GLY B 2 80 ? 39.579 29.070 3.157 1.00 32.41 416 GLY B N 1
ATOM 753 C CA . GLY B 2 80 ? 39.287 30.493 3.076 1.00 32.76 416 GLY B CA 1
ATOM 754 C C . GLY B 2 80 ? 38.219 30.980 4.054 1.00 33.49 416 GLY B C 1
ATOM 755 O O . GLY B 2 80 ? 38.096 32.178 4.249 1.00 33.72 416 GLY B O 1
ATOM 756 N N . THR B 2 81 ? 37.455 30.074 4.686 1.00 33.57 417 THR B N 1
ATOM 757 C CA . THR B 2 81 ? 36.329 30.481 5.567 1.00 33.04 417 THR B CA 1
ATOM 758 C C . THR B 2 81 ? 36.732 30.611 7.035 1.00 33.31 417 THR B C 1
ATOM 759 O O . THR B 2 81 ? 35.948 31.037 7.874 1.00 33.90 417 THR B O 1
ATOM 763 N N . GLY B 2 82 ? 37.963 30.240 7.352 1.00 33.85 418 GLY B N 1
ATOM 764 C CA . GLY B 2 82 ? 38.466 30.394 8.702 1.00 33.92 418 GLY B CA 1
ATOM 765 C C . GLY B 2 82 ? 39.246 29.181 9.115 1.00 34.24 418 GLY B C 1
ATOM 766 O O . GLY B 2 82 ? 39.582 28.344 8.281 1.00 34.66 418 GLY B O 1
ATOM 767 N N . ARG B 2 83 ? 39.567 29.100 10.400 1.00 34.30 419 ARG B N 1
ATOM 768 C CA . ARG B 2 83 ? 40.167 27.900 10.938 1.00 34.52 419 ARG B CA 1
ATOM 769 C C . ARG B 2 83 ? 39.040 26.881 11.192 1.00 33.93 419 ARG B C 1
ATOM 770 O O . ARG B 2 83 ? 38.409 26.879 12.238 1.00 34.12 419 ARG B O 1
ATOM 778 N N . VAL B 2 84 ? 38.790 26.030 10.202 1.00 33.61 420 VAL B N 1
ATOM 779 C CA . VAL B 2 84 ? 37.683 25.047 10.250 1.00 32.68 420 VAL B CA 1
ATOM 780 C C . VAL B 2 84 ? 37.845 24.110 11.450 1.00 31.25 420 VAL B C 1
ATOM 781 O O . VAL B 2 84 ? 38.893 23.502 11.639 1.00 30.33 420 VAL B O 1
ATOM 785 N N . GLU B 2 85 ? 36.808 24.019 12.272 1.00 30.97 421 GLU B N 1
ATOM 786 C CA . GLU B 2 85 ? 36.852 23.150 13.464 1.00 30.77 421 GLU B CA 1
ATOM 787 C C . GLU B 2 85 ? 36.451 21.730 13.157 1.00 29.72 421 GLU B C 1
ATOM 788 O O . GLU B 2 85 ? 35.858 21.448 12.154 1.00 29.72 421 GLU B O 1
ATOM 794 N N . VAL B 2 86 ? 36.818 20.817 14.042 1.00 29.60 422 VAL B N 1
ATOM 795 C CA . VAL B 2 86 ? 36.749 19.403 13.715 1.00 28.87 422 VAL B CA 1
ATOM 796 C C . VAL B 2 86 ? 36.419 18.583 14.953 1.00 28.25 422 VAL B C 1
ATOM 797 O O . VAL B 2 86 ? 36.766 18.954 16.082 1.00 28.89 422 VAL B O 1
ATOM 801 N N . GLY B 2 87 ? 35.716 17.482 14.753 1.00 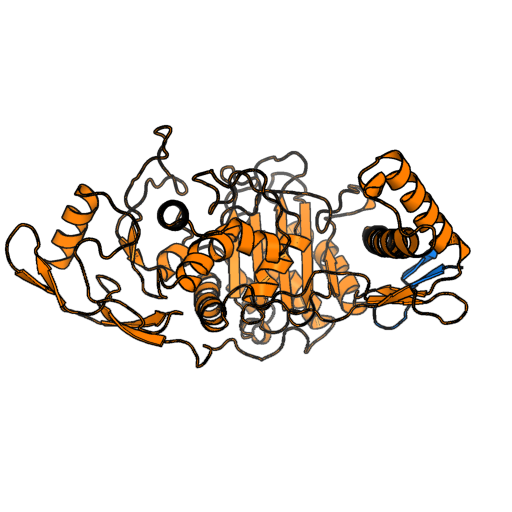27.40 423 GLY B N 1
ATOM 802 C CA . GLY B 2 87 ? 35.494 16.524 15.842 1.00 27.11 423 GLY B CA 1
ATOM 803 C C . GLY B 2 87 ? 35.508 15.129 15.275 1.00 27.28 423 GLY B C 1
ATOM 804 O O . GLY B 2 87 ? 34.897 14.893 14.224 1.00 25.18 423 GLY B O 1
ATOM 805 N N . ASN B 2 88 ? 36.248 14.228 15.939 1.00 27.06 424 ASN B N 1
ATOM 806 C CA . ASN B 2 88 ? 36.366 12.843 15.508 1.00 27.06 424 ASN B CA 1
ATOM 807 C C . ASN B 2 88 ? 36.347 11.927 16.726 1.00 27.52 424 ASN B C 1
ATOM 808 O O . ASN B 2 88 ? 36.884 12.262 17.785 1.00 27.30 424 ASN B O 1
ATOM 813 N N . VAL B 2 89 ? 35.723 10.768 16.563 1.00 28.16 425 VAL B N 1
ATOM 814 C CA . VAL B 2 89 ? 35.632 9.774 17.625 1.00 28.57 425 VAL B CA 1
ATOM 815 C C . VAL B 2 89 ? 35.853 8.425 16.993 1.00 28.68 425 VAL B C 1
ATOM 816 O O . VAL B 2 89 ? 35.185 8.087 16.030 1.00 28.81 425 VAL B O 1
ATOM 820 N N . LEU B 2 90 ? 36.790 7.670 17.551 1.00 29.13 426 LEU B N 1
ATOM 821 C CA . LEU B 2 90 ? 37.144 6.337 17.080 1.00 29.15 426 LEU B CA 1
ATOM 822 C C . LEU B 2 90 ? 36.609 5.298 18.045 1.00 29.34 426 LEU B C 1
ATOM 823 O O . LEU B 2 90 ? 36.992 5.295 19.222 1.00 29.91 426 LEU B O 1
ATOM 828 N N . MET B 2 91 ? 35.789 4.375 17.530 1.00 29.65 427 MET B N 1
ATOM 829 C CA . MET B 2 91 ? 35.003 3.466 18.367 1.00 29.41 427 MET B CA 1
ATOM 830 C C . MET B 2 91 ? 35.197 2.010 17.978 1.00 29.92 427 MET B C 1
ATOM 831 O O . MET B 2 91 ? 35.112 1.653 16.813 1.00 29.62 427 MET B O 1
ATOM 836 N N . ASP B 2 92 ? 35.431 1.172 18.986 1.00 30.51 428 ASP B N 1
ATOM 837 C CA . ASP B 2 92 ? 35.485 -0.274 18.834 1.00 30.53 428 ASP B CA 1
ATOM 838 C C . ASP B 2 92 ? 34.068 -0.805 18.566 1.00 30.78 428 ASP B C 1
ATOM 839 O O . ASP B 2 92 ? 33.160 -0.628 19.377 1.00 30.60 428 ASP B O 1
ATOM 844 N N . ASN B 2 93 ? 33.860 -1.425 17.408 1.00 31.24 429 ASN B N 1
ATOM 845 C CA . ASN B 2 93 ? 32.497 -1.785 16.998 1.00 31.48 429 ASN B CA 1
ATOM 846 C C . ASN B 2 93 ? 31.868 -2.888 17.859 1.00 31.67 429 ASN B C 1
ATOM 847 O O . ASN B 2 93 ? 30.634 -3.007 17.976 1.00 31.61 429 ASN B O 1
ATOM 852 N N . GLN B 2 94 ? 32.708 -3.704 18.460 1.00 32.47 430 GLN B N 1
ATOM 853 C CA . GLN B 2 94 ? 32.224 -4.838 19.217 1.00 33.06 430 GLN B CA 1
ATOM 854 C C . GLN B 2 94 ? 31.934 -4.486 20.670 1.00 33.15 430 GLN B C 1
ATOM 855 O O . GLN B 2 94 ? 31.366 -5.298 21.381 1.00 33.60 430 GLN B O 1
ATOM 861 N N . THR B 2 95 ? 32.272 -3.272 21.114 1.00 32.95 431 THR B N 1
ATOM 862 C CA . THR B 2 95 ? 32.099 -2.923 22.534 1.00 32.69 431 THR B CA 1
ATOM 863 C C . THR B 2 95 ? 31.522 -1.555 22.839 1.00 32.65 431 THR B C 1
ATOM 864 O O . THR B 2 95 ? 31.069 -1.320 23.964 1.00 31.53 431 THR B O 1
ATOM 868 N N . GLY B 2 96 ? 31.550 -0.644 21.860 1.00 32.79 432 GLY B N 1
ATOM 869 C CA . GLY B 2 96 ? 31.201 0.745 22.098 1.00 32.54 432 GLY B CA 1
ATOM 870 C C . GLY B 2 96 ? 32.317 1.520 22.789 1.00 32.56 432 GLY B C 1
ATOM 871 O O . GLY B 2 96 ? 32.147 2.702 23.100 1.00 31.99 432 GLY B O 1
ATOM 872 N N . ALA B 2 97 ? 33.475 0.881 22.999 1.00 32.60 433 ALA B N 1
ATOM 873 C CA . ALA B 2 97 ? 34.634 1.574 23.581 1.00 32.80 433 ALA B CA 1
ATOM 874 C C . ALA B 2 97 ? 35.199 2.635 22.639 1.00 32.94 433 ALA B C 1
ATOM 875 O O . ALA B 2 97 ? 35.505 2.347 21.485 1.00 32.15 433 ALA B O 1
ATOM 877 N N . ILE B 2 98 ? 35.359 3.848 23.176 1.00 32.75 434 ILE B N 1
ATOM 878 C CA . ILE B 2 98 ? 35.993 4.955 22.478 1.00 32.81 434 ILE B CA 1
ATOM 879 C C . ILE B 2 98 ? 37.500 4.918 22.714 1.00 32.18 434 ILE B C 1
ATOM 880 O O . ILE B 2 98 ? 37.957 5.109 23.843 1.00 32.32 434 ILE B O 1
ATOM 885 N N . LEU B 2 99 ? 38.255 4.646 21.648 1.00 31.69 435 LEU B N 1
ATOM 886 C CA . LEU B 2 99 ? 39.690 4.415 21.744 1.00 32.16 435 LEU B CA 1
ATOM 887 C C . LEU B 2 99 ? 40.531 5.679 21.597 1.00 32.37 435 LEU B C 1
ATOM 888 O O . LEU B 2 99 ? 41.691 5.711 22.026 1.00 32.47 435 LEU B O 1
ATOM 893 N N . GLY B 2 100 ? 39.955 6.697 20.954 1.00 32.11 436 GLY B N 1
ATOM 894 C CA . GLY B 2 100 ? 40.595 7.984 20.812 1.00 31.73 436 GLY B CA 1
ATOM 895 C C . GLY B 2 100 ? 39.647 8.947 20.133 1.00 31.67 436 GLY B C 1
ATOM 896 O O . GLY B 2 100 ? 38.685 8.508 19.488 1.00 31.42 436 GLY B O 1
ATOM 897 N N . PHE B 2 101 ? 39.912 10.247 20.286 1.00 31.06 437 PHE B N 1
ATOM 898 C CA . PHE B 2 101 ? 39.082 11.289 19.704 1.00 31.00 437 PHE B CA 1
ATOM 899 C C . PHE B 2 101 ? 39.861 12.566 19.396 1.00 30.57 437 PHE B C 1
ATOM 900 O O . PHE B 2 101 ? 40.951 12.765 19.914 1.00 30.87 437 PHE B O 1
ATOM 908 N N . VAL B 2 102 ? 39.293 13.410 18.538 1.00 30.13 438 VAL B N 1
ATOM 909 C CA . VAL B 2 102 ? 39.795 14.773 18.289 1.00 30.14 438 VAL B CA 1
ATOM 910 C C . VAL B 2 102 ? 38.720 15.752 18.759 1.00 29.84 438 VAL B C 1
ATOM 911 O O . VAL B 2 102 ? 37.595 15.734 18.259 1.00 29.78 438 VAL B O 1
ATOM 915 N N . GLY B 2 103 ? 39.060 16.552 19.775 1.00 29.76 439 GLY B N 1
ATOM 916 C CA . GLY B 2 103 ? 38.160 17.519 20.369 1.00 29.52 439 GLY B CA 1
ATOM 917 C C . GLY B 2 103 ? 38.055 18.793 19.554 1.00 29.35 439 GLY B C 1
ATOM 918 O O . GLY B 2 103 ? 37.107 19.543 19.704 1.00 29.58 439 GLY B O 1
ATOM 919 N N . GLY B 2 104 ? 39.030 19.034 18.684 1.00 30.27 440 GLY B N 1
ATOM 920 C CA . GLY B 2 104 ? 39.105 20.257 17.881 1.00 30.30 440 GLY B CA 1
ATOM 921 C C . GLY B 2 104 ? 40.526 20.555 17.396 1.00 30.60 440 GLY B C 1
ATOM 922 O O . GLY B 2 104 ? 41.444 19.739 17.576 1.00 29.96 440 GLY B O 1
ATOM 923 N N . ARG B 2 105 ? 40.690 21.731 16.782 1.00 31.25 441 ARG B N 1
ATOM 924 C CA . ARG B 2 105 ? 41.943 22.153 16.157 1.00 32.33 441 ARG B CA 1
ATOM 925 C C . ARG B 2 105 ? 43.047 22.474 17.164 1.00 33.18 441 ARG B C 1
ATOM 926 O O . ARG B 2 105 ? 44.201 22.134 16.963 1.00 33.13 441 ARG B O 1
ATOM 934 N N . ASN B 2 106 ? 42.682 23.125 18.251 1.00 34.95 442 ASN B N 1
ATOM 935 C CA . ASN B 2 106 ? 43.653 23.521 19.264 1.00 35.74 442 ASN B CA 1
ATOM 936 C C . ASN B 2 106 ? 42.931 23.943 20.540 1.00 36.21 442 ASN B C 1
ATOM 937 O O . ASN B 2 106 ? 42.279 24.998 20.575 1.00 35.50 442 ASN B O 1
ATOM 942 N N . TYR B 2 107 ? 43.062 23.106 21.568 1.00 37.38 443 TYR B N 1
ATOM 943 C CA . TYR B 2 107 ? 42.383 23.296 22.852 1.00 38.45 443 TYR B CA 1
ATOM 944 C C . TYR B 2 107 ? 42.649 24.652 23.502 1.00 39.06 443 TYR B C 1
ATOM 945 O O . TYR B 2 107 ? 41.727 25.268 24.053 1.00 38.71 443 TYR B O 1
ATOM 954 N N . GLN B 2 108 ? 43.911 25.093 23.442 1.00 40.45 444 GLN B N 1
ATOM 955 C CA . GLN B 2 108 ? 44.345 26.371 24.050 1.00 41.80 444 GLN B CA 1
ATOM 956 C C . GLN B 2 108 ? 43.636 27.599 23.506 1.00 41.85 444 GLN B C 1
ATOM 957 O O . GLN B 2 108 ? 43.523 28.592 24.212 1.00 41.83 444 GLN B O 1
ATOM 963 N N . GLU B 2 109 ? 43.193 27.550 22.250 1.00 41.89 445 GLU B N 1
ATOM 964 C CA . GLU B 2 109 ? 42.558 28.700 21.615 1.00 42.24 445 GLU B CA 1
ATOM 965 C C . GLU B 2 109 ? 41.038 28.535 21.402 1.00 41.41 445 GLU B C 1
ATOM 966 O O . GLU B 2 109 ? 40.342 29.495 21.089 1.00 40.96 445 GLU B O 1
ATOM 972 N N . ASN B 2 110 ? 40.533 27.319 21.575 1.00 40.82 446 ASN B N 1
ATOM 973 C CA . ASN B 2 110 ? 39.084 27.044 21.560 1.00 40.42 446 ASN B CA 1
ATOM 974 C C . ASN B 2 110 ? 38.857 25.837 22.463 1.00 40.04 446 ASN B C 1
ATOM 975 O O . ASN B 2 110 ? 39.355 24.734 22.182 1.00 40.43 446 ASN B O 1
ATOM 980 N N . GLN B 2 111 ? 38.154 26.049 23.566 1.00 39.77 447 GLN B N 1
ATOM 981 C CA . GLN B 2 111 ? 37.955 24.983 24.549 1.00 39.46 447 GLN B CA 1
ATOM 982 C C . GLN B 2 111 ? 36.740 24.068 24.223 1.00 38.56 447 GLN B C 1
ATOM 983 O O . GLN B 2 111 ? 36.539 23.060 24.892 1.00 38.89 447 GLN B O 1
ATOM 989 N N . ASN B 2 112 ? 35.946 24.399 23.202 1.00 37.36 448 ASN B N 1
ATOM 990 C CA . ASN B 2 112 ? 34.767 23.585 22.857 1.00 36.31 448 ASN B CA 1
ATOM 991 C C . ASN B 2 112 ? 35.142 22.184 22.404 1.00 35.07 448 ASN B C 1
ATOM 992 O O . ASN B 2 112 ? 35.961 22.006 21.500 1.00 34.44 448 ASN B O 1
ATOM 997 N N . ASN B 2 113 ? 34.522 21.187 23.030 1.00 33.89 449 ASN B N 1
ATOM 998 C CA . ASN B 2 113 ? 34.789 19.787 22.706 1.00 33.37 449 ASN B CA 1
ATOM 999 C C . ASN B 2 113 ? 33.864 19.351 21.574 1.00 32.20 449 ASN B C 1
ATOM 1000 O O . ASN B 2 113 ? 32.700 19.096 21.810 1.00 31.32 449 ASN B O 1
ATOM 1005 N N . HIS B 2 114 ? 34.391 19.280 20.350 1.00 32.33 450 HIS B N 1
ATOM 1006 C CA . HIS B 2 114 ? 33.569 18.986 19.144 1.00 32.14 450 HIS B CA 1
ATOM 1007 C C . HIS B 2 114 ? 33.350 17.499 18.909 1.00 32.08 450 HIS B C 1
ATOM 1008 O O . HIS B 2 114 ? 32.664 17.107 17.920 1.00 31.52 450 HIS B O 1
ATOM 1015 N N . ALA B 2 115 ? 33.946 16.682 19.778 1.00 31.70 451 ALA B N 1
ATOM 1016 C CA . ALA B 2 115 ? 33.726 15.240 19.761 1.00 32.17 451 ALA B CA 1
ATOM 1017 C C . ALA B 2 115 ? 32.517 14.859 20.616 1.00 32.51 451 ALA B C 1
ATOM 1018 O O . ALA B 2 115 ? 31.703 14.044 20.194 1.00 32.40 451 ALA B O 1
ATOM 1020 N N . PHE B 2 116 ? 32.418 15.472 21.805 1.00 32.76 452 PHE B N 1
ATOM 1021 C CA . PHE B 2 116 ? 31.469 15.092 22.847 1.00 32.79 452 PHE B CA 1
ATOM 1022 C C . PHE B 2 116 ? 30.380 16.116 23.201 1.00 33.56 452 PHE B C 1
ATOM 1023 O O . PHE B 2 116 ? 29.275 15.709 23.588 1.00 33.69 452 PHE B O 1
ATOM 1031 N N . ASP B 2 117 ? 30.664 17.416 23.106 1.00 33.55 453 ASP B N 1
ATOM 1032 C CA . ASP B 2 117 ? 29.706 18.420 23.604 1.00 34.00 453 ASP B CA 1
ATOM 1033 C C . ASP B 2 117 ? 28.923 19.136 22.507 1.00 34.12 453 ASP B C 1
ATOM 1034 O O . ASP B 2 117 ? 27.735 19.389 22.670 1.00 35.02 453 ASP B O 1
ATOM 1039 N N . THR B 2 118 ? 29.566 19.483 21.399 1.00 33.66 454 THR B N 1
ATOM 1040 C CA . THR B 2 118 ? 28.892 20.329 20.427 1.00 33.38 454 THR B CA 1
ATOM 1041 C C . THR B 2 118 ? 27.895 19.500 19.592 1.00 33.28 454 THR B C 1
ATOM 1042 O O . THR B 2 118 ? 28.180 18.356 19.206 1.00 32.19 454 THR B O 1
ATOM 1046 N N . LYS B 2 119 ? 26.727 20.090 19.339 1.00 32.82 455 LYS B N 1
ATOM 1047 C CA . LYS B 2 119 ? 25.631 19.387 18.690 1.00 33.21 455 LYS B CA 1
ATOM 1048 C C . LYS B 2 119 ? 25.221 20.097 17.406 1.00 32.88 455 LYS B C 1
ATOM 1049 O O . LYS B 2 119 ? 25.036 21.305 17.389 1.00 32.00 455 LYS B O 1
ATOM 1055 N N . ARG B 2 120 ? 25.090 19.307 16.342 1.00 32.55 456 ARG B N 1
ATOM 1056 C CA . ARG B 2 120 ? 24.913 19.798 15.001 1.00 32.08 456 ARG B CA 1
ATOM 1057 C C . ARG B 2 120 ? 24.099 18.803 14.188 1.00 31.54 456 ARG B C 1
ATOM 1058 O O . ARG B 2 120 ? 24.167 17.590 14.449 1.00 31.79 456 ARG B O 1
ATOM 1066 N N . SER B 2 121 ? 23.352 19.294 13.203 1.00 30.83 457 SER B N 1
ATOM 1067 C CA . SER B 2 121 ? 22.640 18.399 12.295 1.00 30.82 457 SER B CA 1
ATOM 1068 C C . SER B 2 121 ? 23.555 17.375 11.625 1.00 30.62 457 SER B C 1
ATOM 1069 O O . SER B 2 121 ? 24.552 17.761 11.010 1.00 30.20 457 SER B O 1
ATOM 1072 N N . PRO B 2 122 ? 23.198 16.071 11.728 1.00 29.98 458 PRO B N 1
ATOM 1073 C CA . PRO B 2 122 ? 23.870 14.999 10.968 1.00 29.49 458 PRO B CA 1
ATOM 1074 C C . PRO B 2 122 ? 23.643 15.058 9.462 1.00 28.82 458 PRO B C 1
ATOM 1075 O O . PRO B 2 122 ? 24.236 14.265 8.737 1.00 27.44 458 PRO B O 1
ATOM 1079 N N . ALA B 2 123 ? 22.804 15.999 8.995 1.00 29.22 459 ALA B N 1
ATOM 1080 C CA . ALA B 2 123 ? 22.475 16.150 7.570 1.00 28.34 459 ALA B CA 1
ATOM 1081 C C . ALA B 2 123 ? 22.146 14.786 6.912 1.00 28.25 459 ALA B C 1
ATOM 1082 O O . ALA B 2 123 ? 21.410 13.976 7.501 1.00 28.59 459 ALA B O 1
ATOM 1084 N N . SER B 2 124 ? 22.699 14.498 5.732 1.00 27.87 460 SER B N 1
ATOM 1085 C CA . SER B 2 124 ? 22.407 13.234 5.014 1.00 27.87 460 SER B CA 1
ATOM 1086 C C . SER B 2 124 ? 22.857 11.936 5.673 1.00 27.04 460 SER B C 1
ATOM 1087 O O . SER B 2 124 ? 22.407 10.855 5.278 1.00 26.37 460 SER B O 1
ATOM 1090 N N . THR B 2 125 ? 23.729 12.027 6.676 1.00 26.78 461 THR B N 1
ATOM 1091 C CA . THR B 2 125 ? 24.137 10.825 7.425 1.00 26.86 461 THR B CA 1
ATOM 1092 C C . THR B 2 125 ? 23.017 10.245 8.312 1.00 26.78 461 THR B C 1
ATOM 1093 O O . THR B 2 125 ? 23.121 9.135 8.832 1.00 27.13 461 THR B O 1
ATOM 1097 N N . THR B 2 126 ? 21.939 10.997 8.460 1.00 27.58 462 THR B N 1
ATOM 1098 C CA . THR B 2 126 ? 20.723 10.516 9.112 1.00 27.05 462 THR B CA 1
ATOM 1099 C C . THR B 2 126 ? 20.057 9.394 8.290 1.00 27.57 462 THR B C 1
ATOM 1100 O O . THR B 2 126 ? 19.414 8.497 8.851 1.00 26.57 462 THR B O 1
ATOM 1104 N N . LYS B 2 127 ? 20.252 9.438 6.964 1.00 27.83 463 LYS B N 1
ATOM 1105 C CA . LYS B 2 127 ? 19.439 8.651 6.026 1.00 27.56 463 LYS B CA 1
ATOM 1106 C C . LYS B 2 127 ? 19.520 7.116 6.225 1.00 27.06 463 LYS B C 1
ATOM 1107 O O . LYS B 2 127 ? 18.497 6.458 6.356 1.00 26.38 463 LYS B O 1
ATOM 1113 N N . PRO B 2 128 ? 20.731 6.540 6.224 1.00 27.21 464 PRO B N 1
ATOM 1114 C CA . PRO B 2 128 ? 20.817 5.088 6.380 1.00 26.87 464 PRO B CA 1
ATOM 1115 C C . PRO B 2 128 ? 20.130 4.569 7.645 1.00 26.74 464 PRO B C 1
ATOM 1116 O O . PRO B 2 128 ? 19.629 3.456 7.669 1.00 26.00 464 PRO B O 1
ATOM 1120 N N . LEU B 2 129 ? 20.145 5.380 8.697 1.00 27.00 465 LEU B N 1
ATOM 1121 C CA . LEU B 2 129 ? 19.665 4.977 10.007 1.00 26.50 465 LEU B CA 1
ATOM 1122 C C . LEU B 2 129 ? 18.184 5.209 10.156 1.00 26.72 465 LEU B C 1
ATOM 1123 O O . LEU B 2 129 ? 17.463 4.353 10.663 1.00 27.10 465 LEU B O 1
ATOM 1128 N N . LEU B 2 130 ? 17.722 6.386 9.741 1.00 26.34 466 LEU B N 1
ATOM 1129 C CA . LEU B 2 130 ? 16.371 6.820 10.089 1.00 26.30 466 LEU B CA 1
ATOM 1130 C C . LEU B 2 130 ? 15.350 6.450 9.033 1.00 26.09 466 LEU B C 1
ATOM 1131 O O . LEU B 2 130 ? 14.164 6.267 9.329 1.00 25.44 466 LEU B O 1
ATOM 1136 N N . ALA B 2 131 ? 15.811 6.306 7.805 1.00 26.17 467 ALA B N 1
ATOM 1137 C CA . ALA B 2 131 ? 14.896 6.056 6.713 1.00 26.07 467 ALA B CA 1
ATOM 1138 C C . ALA B 2 131 ? 15.180 4.686 6.163 1.00 25.63 467 ALA B C 1
ATOM 1139 O O . ALA B 2 131 ? 14.457 3.737 6.465 1.00 25.96 467 ALA B O 1
ATOM 1141 N N . TYR B 2 132 ? 16.253 4.551 5.397 1.00 26.12 468 TYR B N 1
ATOM 1142 C CA . TYR B 2 132 ? 16.473 3.312 4.600 1.00 26.20 468 TYR B CA 1
ATOM 1143 C C . TYR B 2 132 ? 16.645 2.050 5.456 1.00 25.62 468 TYR B C 1
ATOM 1144 O O . TYR B 2 132 ? 16.048 1.017 5.182 1.00 24.10 468 TYR B O 1
ATOM 1153 N N . GLY B 2 133 ? 17.460 2.156 6.497 1.00 26.00 469 GLY B N 1
ATOM 1154 C CA . GLY B 2 133 ? 17.697 1.021 7.400 1.00 26.35 469 GLY B CA 1
ATOM 1155 C C . GLY B 2 133 ? 16.385 0.574 8.030 1.00 25.92 469 GLY B C 1
ATOM 1156 O O . GLY B 2 133 ? 16.110 -0.593 8.108 1.00 26.33 469 GLY B O 1
ATOM 1157 N N . ILE B 2 134 ? 15.566 1.508 8.470 1.00 26.16 470 ILE B N 1
ATOM 1158 C CA . ILE B 2 134 ? 14.304 1.149 9.119 1.00 26.20 470 ILE B CA 1
ATOM 1159 C C . ILE B 2 134 ? 13.351 0.535 8.115 1.00 26.77 470 ILE B C 1
ATOM 1160 O O . ILE B 2 134 ? 12.720 -0.499 8.399 1.00 26.72 470 ILE B O 1
ATOM 1165 N N . ALA B 2 135 ? 13.278 1.127 6.920 1.00 27.10 471 ALA B N 1
ATOM 1166 C CA . ALA B 2 135 ? 12.376 0.613 5.889 1.00 27.03 471 ALA B CA 1
ATOM 1167 C C . ALA B 2 135 ? 12.744 -0.806 5.441 1.00 27.48 471 ALA B C 1
ATOM 1168 O O . ALA B 2 135 ? 11.891 -1.657 5.185 1.00 27.84 471 ALA B O 1
ATOM 1170 N N . ILE B 2 136 ? 14.024 -1.064 5.338 1.00 28.08 472 ILE B N 1
ATOM 1171 C CA . ILE B 2 136 ? 14.483 -2.409 5.065 1.00 28.21 472 ILE B CA 1
ATOM 1172 C C . ILE B 2 136 ? 14.117 -3.327 6.231 1.00 28.84 472 ILE B C 1
ATOM 1173 O O . ILE B 2 136 ? 13.678 -4.464 6.016 1.00 28.74 472 ILE B O 1
ATOM 1178 N N . ASP B 2 137 ? 14.312 -2.838 7.466 1.00 29.36 473 ASP B N 1
ATOM 1179 C CA . ASP B 2 137 ? 14.108 -3.672 8.664 1.00 29.08 473 ASP B CA 1
ATOM 1180 C C . ASP B 2 137 ? 12.634 -4.085 8.833 1.00 29.35 473 ASP B C 1
ATOM 1181 O O . ASP B 2 137 ? 12.323 -5.122 9.432 1.00 29.09 473 ASP B O 1
ATOM 1186 N N . GLN B 2 138 ? 11.744 -3.291 8.247 1.00 29.33 474 GLN B N 1
ATOM 1187 C CA . GLN B 2 138 ? 10.313 -3.503 8.330 1.00 29.41 474 GLN B CA 1
ATOM 1188 C C . GLN B 2 138 ? 9.719 -4.286 7.151 1.00 29.65 474 GLN B C 1
ATOM 1189 O O . GLN B 2 138 ? 8.493 -4.418 7.069 1.00 28.93 474 GLN B O 1
ATOM 1195 N N . GLY B 2 139 ? 10.577 -4.812 6.270 1.00 29.74 475 GLY B N 1
ATOM 1196 C CA . GLY B 2 139 ? 10.150 -5.492 5.021 1.00 29.61 475 GLY B CA 1
ATOM 1197 C C . GLY B 2 139 ? 9.481 -4.602 3.982 1.00 29.55 475 GLY B C 1
ATOM 1198 O O . GLY B 2 139 ? 8.626 -5.061 3.213 1.00 29.77 475 GLY B O 1
ATOM 1199 N N . LEU B 2 140 ? 9.844 -3.322 3.969 1.00 29.28 476 LEU B N 1
ATOM 1200 C CA . LEU B 2 140 ? 9.187 -2.338 3.122 1.00 29.33 476 LEU B CA 1
ATOM 1201 C C . LEU B 2 140 ? 10.039 -2.026 1.911 1.00 29.31 476 LEU B C 1
ATOM 1202 O O . LEU B 2 140 ? 9.552 -1.432 0.956 1.00 29.02 476 LEU B O 1
ATOM 1207 N N . MET B 2 141 ? 11.309 -2.429 1.939 1.00 29.72 477 MET B N 1
ATOM 1208 C CA . MET B 2 141 ? 12.162 -2.327 0.765 1.00 30.04 477 MET B CA 1
ATOM 1209 C C . MET B 2 141 ? 13.343 -3.282 0.864 1.00 30.03 477 MET B C 1
ATOM 1210 O O . MET B 2 141 ? 13.691 -3.722 1.954 1.00 30.79 477 MET B O 1
ATOM 1215 N N . GLY B 2 142 ? 13.927 -3.600 -0.288 1.00 29.22 478 GLY B N 1
ATOM 1216 C CA . GLY B 2 142 ? 15.185 -4.330 -0.384 1.00 28.90 478 GLY B CA 1
ATOM 1217 C C . GLY B 2 142 ? 16.203 -3.536 -1.178 1.00 28.53 478 GLY B C 1
ATOM 1218 O O . GLY B 2 142 ? 15.928 -2.399 -1.592 1.00 28.57 478 GLY B O 1
ATOM 1219 N N . SER B 2 143 ? 17.364 -4.146 -1.405 1.00 27.85 479 SER B N 1
ATOM 1220 C CA . SER B 2 143 ? 18.553 -3.472 -1.881 1.00 28.08 479 SER B CA 1
ATOM 1221 C C . SER B 2 143 ? 18.396 -2.816 -3.258 1.00 28.05 479 SER B C 1
ATOM 1222 O O . SER B 2 143 ? 18.975 -1.748 -3.529 1.00 28.00 479 SER B O 1
ATOM 1225 N N . GLU B 2 144 ? 17.608 -3.444 -4.125 1.00 28.67 480 GLU B N 1
ATOM 1226 C CA . GLU B 2 144 ? 17.378 -2.926 -5.471 1.00 28.72 480 GLU B CA 1
ATOM 1227 C C . GLU B 2 144 ? 15.987 -2.343 -5.601 1.00 28.48 480 GLU B C 1
ATOM 1228 O O . GLU B 2 144 ? 15.435 -2.319 -6.703 1.00 29.27 480 GLU B O 1
ATOM 1234 N N . THR B 2 145 ? 15.420 -1.855 -4.501 1.00 28.09 481 THR B N 1
ATOM 1235 C CA . THR B 2 145 ? 14.100 -1.255 -4.555 1.00 27.77 481 THR B CA 1
ATOM 1236 C C . THR B 2 145 ? 14.193 0.110 -5.236 1.00 27.76 481 THR B C 1
ATOM 1237 O O . THR B 2 145 ? 15.218 0.828 -5.104 1.00 27.37 481 THR B O 1
ATOM 1241 N N . ILE B 2 146 ? 13.155 0.425 -6.020 1.00 27.46 482 ILE B N 1
ATOM 1242 C CA . ILE B 2 146 ? 13.089 1.691 -6.720 1.00 27.40 482 ILE B CA 1
ATOM 1243 C C . ILE B 2 146 ? 12.380 2.756 -5.850 1.00 27.50 482 ILE B C 1
ATOM 1244 O O . ILE B 2 146 ? 11.386 2.473 -5.206 1.00 26.91 482 ILE B O 1
ATOM 1249 N N . LEU B 2 147 ? 12.925 3.973 -5.849 1.00 27.97 483 LEU B N 1
ATOM 1250 C CA . LEU B 2 147 ? 12.338 5.142 -5.222 1.00 27.71 483 LEU B CA 1
ATOM 1251 C C . LEU B 2 147 ? 12.153 6.284 -6.235 1.00 28.08 483 LEU B C 1
ATOM 1252 O O . LEU B 2 147 ? 12.858 6.363 -7.236 1.00 28.12 483 LEU B O 1
ATOM 1257 N N . SER B 2 148 ? 11.200 7.177 -5.967 1.00 28.15 484 SER B N 1
ATOM 1258 C CA . SER B 2 148 ? 11.009 8.349 -6.822 1.00 27.84 484 SER B CA 1
ATOM 1259 C C . SER B 2 148 ? 11.996 9.472 -6.448 1.00 27.78 484 SER B C 1
ATOM 1260 O O . SER B 2 148 ? 12.142 9.799 -5.279 1.00 27.27 484 SER B O 1
ATOM 1263 N N . ASN B 2 149 ? 12.678 10.024 -7.459 1.00 27.60 485 ASN B N 1
ATOM 1264 C CA . ASN B 2 149 ? 13.408 11.285 -7.322 1.00 28.32 485 ASN B CA 1
ATOM 1265 C C . ASN B 2 149 ? 12.807 12.363 -8.230 1.00 28.87 485 ASN B C 1
ATOM 1266 O O . ASN B 2 149 ? 13.462 13.350 -8.551 1.00 30.45 485 ASN B O 1
ATOM 1271 N N . TYR B 2 150 ? 11.561 12.167 -8.638 1.00 29.45 486 TYR B N 1
ATOM 1272 C CA . TYR B 2 150 ? 10.809 13.184 -9.352 1.00 30.17 486 TYR B CA 1
ATOM 1273 C C . TYR B 2 150 ? 10.580 14.408 -8.471 1.00 30.97 486 TYR B C 1
ATOM 1274 O O . TYR B 2 150 ? 10.403 14.294 -7.246 1.00 31.55 486 TYR B O 1
ATOM 1283 N N . PRO B 2 151 ? 10.545 15.585 -9.100 1.00 31.94 487 PRO B N 1
ATOM 1284 C CA . PRO B 2 151 ? 10.167 16.788 -8.404 1.00 32.96 487 PRO B CA 1
ATOM 1285 C C . PRO B 2 151 ? 8.939 16.610 -7.485 1.00 33.76 487 PRO B C 1
ATOM 1286 O O . PRO B 2 151 ? 7.884 16.112 -7.922 1.00 33.54 487 PRO B O 1
ATOM 1290 N N . THR B 2 152 ? 9.114 16.975 -6.216 1.00 34.05 488 THR B N 1
ATOM 1291 C CA . THR B 2 152 ? 8.004 17.091 -5.295 1.00 35.14 488 THR B CA 1
ATOM 1292 C C . THR B 2 152 ? 8.290 18.198 -4.285 1.00 35.22 488 THR B C 1
ATOM 1293 O O . THR B 2 152 ? 9.437 18.572 -4.083 1.00 34.44 488 THR B O 1
ATOM 1297 N N . ASN B 2 153 ? 7.229 18.698 -3.660 1.00 35.46 489 ASN B N 1
ATOM 1298 C CA . ASN B 2 153 ? 7.327 19.795 -2.690 1.00 36.08 489 ASN B CA 1
ATOM 1299 C C . ASN B 2 153 ? 7.032 19.390 -1.251 1.00 36.03 489 ASN B C 1
ATOM 1300 O O . ASN B 2 153 ? 6.324 18.423 -0.979 1.00 36.09 489 ASN B O 1
ATOM 1305 N N . PHE B 2 154 ? 7.558 20.169 -0.318 1.00 37.23 490 PHE B N 1
ATOM 1306 C CA . PHE B 2 154 ? 7.233 19.980 1.091 1.00 37.32 490 PHE B CA 1
ATOM 1307 C C . PHE B 2 154 ? 5.805 20.429 1.272 1.00 37.83 490 PHE B C 1
ATOM 1308 O O . PHE B 2 154 ? 5.252 21.058 0.379 1.00 37.72 490 PHE B O 1
ATOM 1316 N N . ALA B 2 155 ? 5.215 20.095 2.419 1.00 38.83 491 ALA B N 1
ATOM 1317 C CA . ALA B 2 155 ? 3.819 20.404 2.690 1.00 39.67 491 ALA B CA 1
ATOM 1318 C C . ALA B 2 155 ? 3.578 21.896 2.612 1.00 40.42 491 ALA B C 1
ATOM 1319 O O . ALA B 2 155 ? 2.552 22.318 2.095 1.00 41.42 491 ALA B O 1
ATOM 1321 N N . ASN B 2 156 ? 4.537 22.686 3.098 1.00 40.78 492 ASN B N 1
ATOM 1322 C CA . ASN B 2 156 ? 4.500 24.150 2.976 1.00 40.77 492 ASN B CA 1
ATOM 1323 C C . ASN B 2 156 ? 4.628 24.691 1.546 1.00 40.72 492 ASN B C 1
ATOM 1324 O O . ASN B 2 156 ? 4.641 25.899 1.359 1.00 40.78 492 AS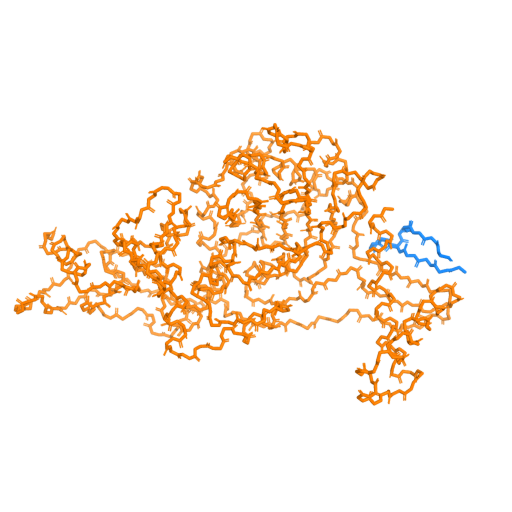N B O 1
ATOM 1329 N N . GLY B 2 157 ? 4.788 23.811 0.559 1.00 40.55 493 GLY B N 1
ATOM 1330 C CA . GLY B 2 157 ? 4.828 24.209 -0.858 1.00 40.01 493 GLY B CA 1
ATOM 1331 C C . GLY B 2 157 ? 6.195 24.540 -1.433 1.00 39.78 493 GLY B C 1
ATOM 1332 O O . GLY B 2 157 ? 6.285 24.918 -2.587 1.00 40.10 493 GLY B O 1
ATOM 1333 N N . ASN B 2 158 ? 7.268 24.416 -0.658 1.00 39.51 494 ASN B N 1
ATOM 1334 C CA . ASN B 2 158 ? 8.615 24.622 -1.202 1.00 39.14 494 ASN B CA 1
ATOM 1335 C C . ASN B 2 158 ? 9.182 23.322 -1.763 1.00 38.86 494 ASN B C 1
ATOM 1336 O O . ASN B 2 158 ? 8.956 22.252 -1.200 1.00 39.15 494 ASN B O 1
ATOM 1341 N N . PRO B 2 159 ? 9.932 23.413 -2.870 1.00 38.55 495 PRO B N 1
ATOM 1342 C CA . PRO B 2 159 ? 10.413 22.205 -3.522 1.00 37.71 495 PRO B CA 1
ATOM 1343 C C . PRO B 2 159 ? 11.522 21.535 -2.731 1.00 36.38 495 PRO B C 1
ATOM 1344 O O . PRO B 2 159 ? 12.329 22.193 -2.072 1.00 36.42 495 PRO B O 1
ATOM 1348 N N . ILE B 2 160 ? 11.527 20.216 -2.748 1.00 35.15 496 ILE B N 1
ATOM 1349 C CA . ILE B 2 160 ? 12.626 19.484 -2.176 1.00 33.95 496 ILE B CA 1
ATOM 1350 C C . ILE B 2 160 ? 13.744 19.595 -3.192 1.00 33.55 496 ILE B C 1
ATOM 1351 O O . ILE B 2 160 ? 13.634 19.109 -4.322 1.00 32.49 496 ILE B O 1
ATOM 1356 N N . MET B 2 161 ? 14.822 20.229 -2.754 1.00 33.27 497 MET B N 1
ATOM 1357 C CA . MET B 2 161 ? 15.989 20.517 -3.572 1.00 33.91 497 MET B CA 1
ATOM 1358 C C . MET B 2 161 ? 17.179 19.591 -3.302 1.00 34.15 497 MET B C 1
ATOM 1359 O O . MET B 2 161 ? 17.296 18.995 -2.235 1.00 34.29 497 MET B O 1
ATOM 1364 N N . TYR B 2 162 ? 18.061 19.482 -4.290 1.00 34.44 498 TYR B N 1
ATOM 1365 C CA . TYR B 2 162 ? 19.351 18.820 -4.123 1.00 35.10 498 TYR B CA 1
ATOM 1366 C C . TYR B 2 162 ? 20.374 19.615 -4.899 1.00 35.40 498 TYR B C 1
ATOM 1367 O O . TYR B 2 162 ? 20.397 19.559 -6.136 1.00 34.92 498 TYR B O 1
ATOM 1376 N N . ALA B 2 163 ? 21.206 20.363 -4.182 1.00 36.47 499 ALA B N 1
ATOM 1377 C CA . ALA B 2 163 ? 22.011 21.397 -4.818 1.00 37.80 499 ALA B CA 1
ATOM 1378 C C . ALA B 2 163 ? 21.056 22.342 -5.594 1.00 38.58 499 ALA B C 1
ATOM 1379 O O . ALA B 2 163 ? 20.132 22.911 -4.992 1.00 39.04 499 ALA B O 1
ATOM 1381 N N . ASN B 2 164 ? 21.238 22.476 -6.910 1.00 39.37 500 ASN B N 1
ATOM 1382 C CA . ASN B 2 164 ? 20.322 23.281 -7.741 1.00 39.56 500 ASN B CA 1
ATOM 1383 C C . ASN B 2 164 ? 19.273 22.428 -8.470 1.00 38.88 500 ASN B C 1
ATOM 1384 O O . ASN B 2 164 ? 18.382 22.964 -9.132 1.00 37.97 500 ASN B O 1
ATOM 1389 N N . SER B 2 165 ? 19.355 21.108 -8.326 1.00 38.29 501 SER B N 1
ATOM 1390 C CA . SER B 2 165 ? 18.373 20.210 -8.946 1.00 38.35 501 SER B CA 1
ATOM 1391 C C . SER B 2 165 ? 17.061 20.018 -8.132 1.00 37.89 501 SER B C 1
ATOM 1392 O O . SER B 2 165 ? 17.094 19.800 -6.917 1.00 37.76 501 SER B O 1
ATOM 1395 N N . LYS B 2 166 ? 15.929 20.129 -8.837 1.00 37.43 502 LYS B N 1
ATOM 1396 C CA . LYS B 2 166 ? 14.585 19.819 -8.329 1.00 37.82 502 LYS B CA 1
ATOM 1397 C C . LYS B 2 166 ? 14.237 18.326 -8.443 1.00 37.30 502 LYS B C 1
ATOM 1398 O O . LYS B 2 166 ? 13.137 17.912 -8.063 1.00 37.04 502 LYS B O 1
ATOM 1404 N N . GLY B 2 167 ? 15.166 17.532 -8.968 1.00 36.43 503 GLY B N 1
ATOM 1405 C CA . GLY B 2 167 ? 15.034 16.086 -8.984 1.00 36.20 503 GLY B CA 1
ATOM 1406 C C . GLY B 2 167 ? 15.119 15.554 -10.383 1.00 35.78 503 GLY B C 1
ATOM 1407 O O . GLY B 2 167 ? 15.325 16.323 -11.321 1.00 36.35 503 GLY B O 1
ATOM 1408 N N . THR B 2 168 ? 14.984 14.236 -10.535 1.00 35.22 504 THR B N 1
ATOM 1409 C CA . THR B 2 168 ? 15.031 13.605 -11.847 1.00 34.15 504 THR B CA 1
ATOM 1410 C C . THR B 2 168 ? 13.839 12.664 -12.015 1.00 33.76 504 THR B C 1
ATOM 1411 O O . THR B 2 168 ? 12.735 13.125 -12.261 1.00 34.55 504 THR B O 1
ATOM 1415 N N . GLY B 2 169 ? 14.067 11.355 -11.887 1.00 32.92 505 GLY B N 1
ATOM 1416 C CA . GLY B 2 169 ? 13.043 10.339 -12.088 1.00 31.91 505 GLY B CA 1
ATOM 1417 C C . GLY B 2 169 ? 13.208 9.179 -11.109 1.00 31.31 505 GLY B C 1
ATOM 1418 O O . GLY B 2 169 ? 13.625 9.375 -9.950 1.00 29.80 505 GLY B O 1
ATOM 1419 N N . MET B 2 170 ? 12.852 7.980 -11.570 1.00 29.82 506 MET B N 1
ATOM 1420 C CA . MET B 2 170 ? 13.050 6.780 -10.785 1.00 29.71 506 MET B CA 1
ATOM 1421 C C . MET B 2 170 ? 14.536 6.400 -10.677 1.00 28.86 506 MET B C 1
ATOM 1422 O O . MET B 2 170 ? 15.328 6.646 -11.584 1.00 27.40 506 MET B O 1
ATOM 1427 N N . MET B 2 171 ? 14.905 5.817 -9.542 1.00 28.61 507 MET B N 1
ATOM 1428 C CA . MET B 2 171 ? 16.271 5.320 -9.340 1.00 28.80 507 MET B CA 1
ATOM 1429 C C . MET B 2 171 ? 16.304 4.274 -8.247 1.00 28.59 507 MET B C 1
ATOM 1430 O O . MET B 2 171 ? 15.445 4.258 -7.363 1.00 28.11 507 MET B O 1
ATOM 1435 N N . THR B 2 172 ? 17.319 3.427 -8.291 1.00 28.68 508 THR B N 1
ATOM 1436 C CA . THR B 2 172 ? 17.544 2.449 -7.227 1.00 28.61 508 THR B CA 1
ATOM 1437 C C . THR B 2 172 ? 17.976 3.124 -5.940 1.00 28.90 508 THR B C 1
ATOM 1438 O O . THR B 2 172 ? 18.441 4.284 -5.925 1.00 29.19 508 THR B O 1
ATOM 1442 N N . LEU B 2 173 ? 17.782 2.377 -4.858 1.00 28.56 509 LEU B N 1
ATOM 1443 C CA . LEU B 2 173 ? 18.296 2.721 -3.530 1.00 28.36 509 LEU B CA 1
ATOM 1444 C C . LEU B 2 173 ? 19.809 2.977 -3.549 1.00 27.60 509 LEU B C 1
ATOM 1445 O O . LEU B 2 173 ? 20.276 3.899 -2.937 1.00 27.55 509 LEU B O 1
ATOM 1450 N N . GLY B 2 174 ? 20.551 2.143 -4.262 1.00 28.41 510 GLY B N 1
ATOM 1451 C CA . GLY B 2 174 ? 21.981 2.343 -4.448 1.00 28.88 510 GLY B CA 1
ATOM 1452 C C . GLY B 2 174 ? 22.327 3.689 -5.021 1.00 29.30 510 GLY B C 1
ATOM 1453 O O . GLY B 2 174 ? 23.160 4.423 -4.462 1.00 29.57 510 GLY B O 1
ATOM 1454 N N . GLU B 2 175 ? 21.712 4.014 -6.156 1.00 29.38 511 GLU B N 1
ATOM 1455 C CA . GLU B 2 175 ? 21.890 5.334 -6.732 1.00 29.57 511 GLU B CA 1
ATOM 1456 C C . GLU B 2 175 ? 21.479 6.467 -5.765 1.00 29.10 511 GLU B C 1
ATOM 1457 O O . GLU B 2 175 ? 22.166 7.502 -5.674 1.00 28.43 511 GLU B O 1
ATOM 1463 N N . ALA B 2 176 ? 20.343 6.289 -5.077 1.00 28.93 512 ALA B N 1
ATOM 1464 C CA . ALA B 2 176 ? 19.828 7.315 -4.180 1.00 28.52 512 ALA B CA 1
ATOM 1465 C C . ALA B 2 176 ? 20.853 7.589 -3.095 1.00 28.47 512 ALA B C 1
ATOM 1466 O O . ALA B 2 176 ? 21.059 8.724 -2.742 1.00 28.54 512 ALA B O 1
ATOM 1468 N N . LEU B 2 177 ? 21.474 6.538 -2.556 1.00 28.19 513 LEU B N 1
ATOM 1469 C CA . LEU B 2 177 ? 22.465 6.689 -1.485 1.00 28.79 513 LEU B CA 1
ATOM 1470 C C . LEU B 2 177 ? 23.824 7.171 -1.973 1.00 28.78 513 LEU B C 1
ATOM 1471 O O . LEU B 2 177 ? 24.495 7.907 -1.252 1.00 28.03 513 LEU B O 1
ATOM 1476 N N . ASN B 2 178 ? 24.252 6.725 -3.157 1.00 29.01 514 ASN B N 1
ATOM 1477 C CA . ASN B 2 178 ? 25.589 7.098 -3.660 1.00 29.83 514 ASN B CA 1
ATOM 1478 C C . ASN B 2 178 ? 25.646 8.595 -3.920 1.00 29.84 514 ASN B C 1
ATOM 1479 O O . ASN B 2 178 ? 26.641 9.236 -3.617 1.00 30.29 514 ASN B O 1
ATOM 1484 N N . TYR B 2 179 ? 24.540 9.126 -4.448 1.00 30.38 515 TYR B N 1
ATOM 1485 C CA . TYR B 2 179 ? 24.324 10.561 -4.712 1.00 29.67 515 TYR B CA 1
ATOM 1486 C C . TYR B 2 179 ? 23.780 11.321 -3.499 1.00 30.23 515 TYR B C 1
ATOM 1487 O O . TYR B 2 179 ? 23.998 12.545 -3.339 1.00 30.15 515 TYR B O 1
ATOM 1496 N N . SER B 2 180 ? 23.094 10.599 -2.614 1.00 29.66 516 SER B N 1
ATOM 1497 C CA . SER B 2 180 ? 22.462 11.205 -1.434 1.00 29.03 516 SER B CA 1
ATOM 1498 C C . SER B 2 180 ? 21.379 12.158 -1.870 1.00 28.78 516 SER B C 1
ATOM 1499 O O . SER B 2 180 ? 21.225 13.251 -1.333 1.00 29.51 516 SER B O 1
ATOM 1502 N N . TRP B 2 181 ? 20.631 11.748 -2.876 1.00 28.54 517 TRP B N 1
ATOM 1503 C CA . TRP B 2 181 ? 19.457 12.486 -3.288 1.00 28.22 517 TRP B CA 1
ATOM 1504 C C . TRP B 2 181 ? 18.513 12.606 -2.100 1.00 28.14 517 TRP B C 1
ATOM 1505 O O . TRP B 2 181 ? 18.535 11.772 -1.195 1.00 28.82 517 TRP B O 1
ATOM 1516 N N . ASN B 2 182 ? 17.714 13.667 -2.088 1.00 28.15 518 ASN B N 1
ATOM 1517 C CA . ASN B 2 182 ? 16.894 13.996 -0.924 1.00 28.33 518 ASN B CA 1
ATOM 1518 C C . ASN B 2 182 ? 15.449 13.494 -1.036 1.00 27.86 518 ASN B C 1
ATOM 1519 O O . ASN B 2 182 ? 14.884 13.049 -0.067 1.00 27.81 518 ASN B O 1
ATOM 1524 N N . ILE B 2 183 ? 14.875 13.566 -2.228 1.00 27.01 519 ILE B N 1
ATOM 1525 C CA . ILE B 2 183 ? 13.467 13.204 -2.435 1.00 27.13 519 ILE B CA 1
ATOM 1526 C C . ILE B 2 183 ? 13.169 11.737 -2.026 1.00 26.68 519 ILE B C 1
ATOM 1527 O O . ILE B 2 183 ? 12.183 11.477 -1.308 1.00 26.79 519 ILE B O 1
ATOM 1532 N N . PRO B 2 184 ? 14.022 10.789 -2.441 1.00 26.33 520 PRO B N 1
ATOM 1533 C CA . PRO B 2 184 ? 13.805 9.373 -2.052 1.00 26.66 520 PRO B CA 1
ATOM 1534 C C . PRO B 2 184 ? 13.756 9.139 -0.554 1.00 26.99 520 PRO B C 1
ATOM 1535 O O . PRO B 2 184 ? 13.052 8.248 -0.087 1.00 28.50 520 PRO B O 1
ATOM 1539 N N . ALA B 2 185 ? 14.517 9.945 0.163 1.00 26.73 521 ALA B N 1
ATOM 1540 C CA . ALA B 2 185 ? 14.636 9.909 1.593 1.00 26.70 521 ALA B CA 1
ATOM 1541 C C . ALA B 2 185 ? 13.378 10.473 2.218 1.00 27.07 521 ALA B C 1
ATOM 1542 O O . ALA B 2 185 ? 12.860 9.894 3.170 1.00 26.38 521 ALA B O 1
ATOM 1544 N N . TYR B 2 186 ? 12.915 11.617 1.690 1.00 27.19 522 TYR B N 1
ATOM 1545 C CA . TYR B 2 186 ? 11.627 12.178 2.080 1.00 27.00 522 TYR B CA 1
ATOM 1546 C C . TYR B 2 186 ? 10.505 11.141 1.933 1.00 26.78 522 TYR B C 1
ATOM 1547 O O . TYR B 2 186 ? 9.721 10.945 2.845 1.00 26.50 522 TYR B O 1
ATOM 1556 N N . TRP B 2 187 ? 10.438 10.484 0.786 1.00 26.34 523 TRP B N 1
ATOM 1557 C CA . TRP B 2 187 ? 9.370 9.537 0.557 1.00 27.04 523 TRP B CA 1
ATOM 1558 C C . TRP B 2 187 ? 9.496 8.341 1.488 1.00 26.60 523 TRP B C 1
ATOM 1559 O O . TRP B 2 187 ? 8.513 7.745 1.852 1.00 25.50 523 TRP B O 1
ATOM 1570 N N . THR B 2 188 ? 10.714 7.994 1.881 1.00 27.22 524 THR B N 1
ATOM 1571 C CA . THR B 2 188 ? 10.908 6.781 2.675 1.00 27.46 524 THR B CA 1
ATOM 1572 C C . THR B 2 188 ? 10.397 7.053 4.066 1.00 27.59 524 THR B C 1
ATOM 1573 O O . THR B 2 188 ? 9.639 6.258 4.593 1.00 27.23 524 THR B O 1
ATOM 1577 N N . TYR B 2 189 ? 10.761 8.197 4.640 1.00 28.30 525 TYR B N 1
ATOM 1578 C CA . TYR B 2 189 ? 10.348 8.478 6.010 1.00 28.79 525 TYR B CA 1
ATOM 1579 C C . TYR B 2 189 ? 8.841 8.726 6.049 1.00 29.64 525 TYR B C 1
ATOM 1580 O O . TYR B 2 189 ? 8.174 8.348 7.003 1.00 29.75 525 TYR B O 1
ATOM 1589 N N . ARG B 2 190 ? 8.313 9.340 4.995 1.00 29.90 526 ARG B N 1
ATOM 1590 C CA . ARG B 2 190 ? 6.887 9.575 4.885 1.00 30.26 526 ARG B CA 1
ATOM 1591 C C . ARG B 2 190 ? 6.122 8.255 4.892 1.00 30.31 526 ARG B C 1
ATOM 1592 O O . ARG B 2 190 ? 5.067 8.160 5.488 1.00 30.61 526 ARG B O 1
ATOM 1600 N N . MET B 2 191 ? 6.654 7.238 4.220 1.00 30.38 527 MET B N 1
ATOM 1601 C CA . MET B 2 191 ? 6.063 5.897 4.244 1.00 30.24 527 MET B CA 1
ATOM 1602 C C . MET B 2 191 ? 6.127 5.273 5.642 1.00 29.84 527 MET B C 1
ATOM 1603 O O . MET B 2 191 ? 5.182 4.602 6.056 1.00 29.54 527 MET B O 1
ATOM 1608 N N . LEU B 2 192 ? 7.237 5.454 6.352 1.00 29.88 528 LEU B N 1
ATOM 1609 C CA . LEU B 2 192 ? 7.337 4.925 7.729 1.00 30.87 528 LEU B CA 1
ATOM 1610 C C . LEU B 2 192 ? 6.297 5.583 8.653 1.00 31.22 528 LEU B C 1
ATOM 1611 O O . LEU B 2 192 ? 5.657 4.901 9.461 1.00 31.84 528 LEU B O 1
ATOM 1616 N N . ARG B 2 193 ? 6.115 6.895 8.492 1.00 31.56 529 ARG B N 1
ATOM 1617 C CA . ARG B 2 193 ? 5.110 7.652 9.224 1.00 32.52 529 ARG B CA 1
ATOM 1618 C C . ARG B 2 193 ? 3.714 7.140 8.930 1.00 32.53 529 ARG B C 1
ATOM 1619 O O . ARG B 2 193 ? 2.982 6.762 9.837 1.00 33.02 529 ARG B O 1
ATOM 1627 N N . GLU B 2 194 ? 3.376 7.104 7.651 1.00 32.50 530 GLU B N 1
ATOM 1628 C CA . GLU B 2 194 ? 2.077 6.621 7.190 1.00 32.67 530 GLU B CA 1
ATOM 1629 C C . GLU B 2 194 ? 1.721 5.225 7.669 1.00 31.83 530 GLU B C 1
ATOM 1630 O O . GLU B 2 194 ? 0.548 4.938 7.868 1.00 31.87 530 GLU B O 1
ATOM 1636 N N . ASN B 2 195 ? 2.722 4.374 7.851 1.00 31.84 531 ASN B N 1
ATOM 1637 C CA . ASN B 2 195 ? 2.517 2.994 8.294 1.00 31.60 531 ASN B CA 1
ATOM 1638 C C . ASN B 2 195 ? 2.766 2.786 9.785 1.00 31.06 531 ASN B C 1
ATOM 1639 O O . ASN B 2 195 ? 2.788 1.653 10.254 1.00 30.19 531 ASN B O 1
ATOM 1644 N N . GLY B 2 196 ? 2.924 3.886 10.525 1.00 31.08 532 GLY B N 1
ATOM 1645 C CA . GLY B 2 196 ? 3.011 3.838 11.976 1.00 30.65 532 GLY B CA 1
ATOM 1646 C C . GLY B 2 196 ? 4.226 3.111 12.517 1.00 30.91 532 GLY B C 1
ATOM 1647 O O . GLY B 2 196 ? 4.164 2.487 13.575 1.00 30.80 532 GLY B O 1
ATOM 1648 N N . VAL B 2 197 ? 5.350 3.204 11.806 1.00 31.33 533 VAL B N 1
ATOM 1649 C CA . VAL B 2 197 ? 6.588 2.563 12.267 1.00 30.19 533 VAL B CA 1
ATOM 1650 C C . VAL B 2 197 ? 7.159 3.390 13.404 1.00 29.99 533 VAL B C 1
ATOM 1651 O O . VAL B 2 197 ? 7.223 4.624 13.320 1.00 29.46 533 VAL B O 1
ATOM 1655 N N . ASP B 2 198 ? 7.578 2.700 14.462 1.00 29.54 534 ASP B N 1
ATOM 1656 C CA . ASP B 2 198 ? 8.108 3.335 15.651 1.00 29.51 534 ASP B CA 1
ATOM 1657 C C . ASP B 2 198 ? 9.564 3.709 15.400 1.00 29.18 534 ASP B C 1
ATOM 1658 O O . ASP B 2 198 ? 10.466 3.122 15.984 1.00 28.88 534 ASP B O 1
ATOM 1663 N N . VAL B 2 199 ? 9.773 4.709 14.550 1.00 28.87 535 VAL B N 1
ATOM 1664 C CA . VAL B 2 199 ? 11.102 5.209 14.250 1.00 29.26 535 VAL B CA 1
ATOM 1665 C C . VAL B 2 199 ? 11.762 5.736 15.530 1.00 29.33 535 VAL B C 1
ATOM 1666 O O . VAL B 2 199 ? 12.922 5.478 15.778 1.00 28.49 535 VAL B O 1
ATOM 1670 N N . LYS B 2 200 ? 10.987 6.434 16.360 1.00 30.56 536 LYS B N 1
ATOM 1671 C CA . LYS B 2 200 ? 11.460 6.910 17.662 1.00 30.43 536 LYS B CA 1
ATOM 1672 C C . LYS B 2 200 ? 12.057 5.787 18.508 1.00 30.24 536 LYS B C 1
ATOM 1673 O O . LYS B 2 200 ? 13.134 5.939 19.069 1.00 30.11 536 LYS B O 1
ATOM 1679 N N . GLY B 2 201 ? 11.376 4.644 18.559 1.00 30.01 537 GLY B N 1
ATOM 1680 C CA . GLY B 2 201 ? 11.884 3.486 19.272 1.00 29.35 537 GLY B CA 1
ATOM 1681 C C . GLY B 2 201 ? 13.265 3.058 18.822 1.00 29.48 537 GLY B C 1
ATOM 1682 O O . GLY B 2 201 ? 14.153 2.836 19.654 1.00 29.27 537 GLY B O 1
ATOM 1683 N N . TYR B 2 202 ? 13.439 2.903 17.507 1.00 28.92 538 TYR B N 1
ATOM 1684 C CA . TYR B 2 202 ? 14.743 2.551 16.923 1.00 28.92 538 TYR B CA 1
ATOM 1685 C C . TYR B 2 202 ? 15.853 3.554 17.338 1.00 28.47 538 TYR B C 1
ATOM 1686 O O . TYR B 2 202 ? 16.910 3.174 17.865 1.00 28.04 538 TYR B O 1
ATOM 1695 N N . MET B 2 203 ? 15.624 4.828 17.040 1.00 28.36 539 MET B N 1
ATOM 1696 C CA . MET B 2 203 ? 16.602 5.898 17.326 1.00 29.04 539 MET B CA 1
ATOM 1697 C C . MET B 2 203 ? 16.959 5.992 18.819 1.00 29.48 539 MET B C 1
ATOM 1698 O O . MET B 2 203 ? 18.127 6.102 19.177 1.00 29.42 539 MET B O 1
ATOM 1703 N N . GLU B 2 204 ? 15.949 5.915 19.680 1.00 30.13 540 GLU B N 1
ATOM 1704 C CA . GLU B 2 204 ? 16.157 5.988 21.144 1.00 31.03 540 GLU B CA 1
ATOM 1705 C C . GLU B 2 204 ? 16.896 4.796 21.714 1.00 31.01 540 GLU B C 1
ATOM 1706 O O . GLU B 2 204 ? 17.650 4.925 22.681 1.00 31.30 540 GLU B O 1
ATOM 1712 N N . LYS B 2 205 ? 16.710 3.648 21.084 1.00 31.42 541 LYS B N 1
ATOM 1713 C CA . LYS B 2 205 ? 17.471 2.450 21.397 1.00 32.06 541 LYS B CA 1
ATOM 1714 C C . LYS B 2 205 ? 18.967 2.591 21.120 1.00 31.82 541 LYS B C 1
ATOM 1715 O O . LYS B 2 205 ? 19.779 1.934 21.765 1.00 31.85 541 LYS B O 1
ATOM 1721 N N . MET B 2 206 ? 19.316 3.469 20.188 1.00 31.19 542 MET B N 1
ATOM 1722 C CA . MET B 2 206 ? 20.706 3.822 19.937 1.00 30.79 542 MET B CA 1
ATOM 1723 C C . MET B 2 206 ? 21.136 5.065 20.711 1.00 30.55 542 MET B C 1
ATOM 1724 O O . MET B 2 206 ? 22.286 5.511 20.586 1.00 30.76 542 MET B O 1
ATOM 1729 N N . GLY B 2 207 ? 20.227 5.635 21.502 1.00 30.27 543 GLY B N 1
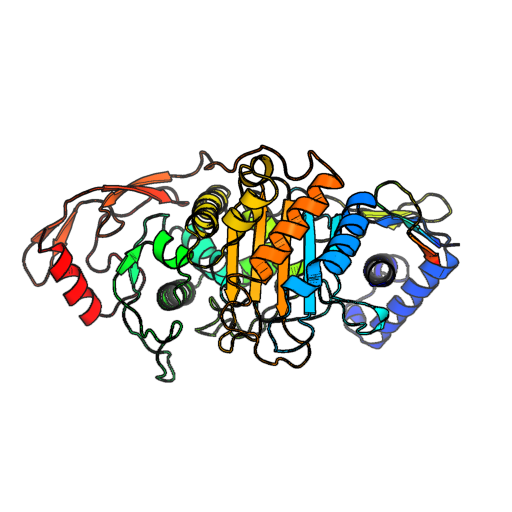ATOM 1730 C CA . GLY B 2 207 ? 20.574 6.747 22.379 1.00 30.11 543 GLY B CA 1
ATOM 1731 C C . GLY B 2 207 ? 20.333 8.127 21.791 1.00 29.97 543 GLY B C 1
ATOM 1732 O O . GLY B 2 207 ? 20.740 9.103 22.393 1.00 29.61 543 GLY B O 1
ATOM 1733 N N . TYR B 2 208 ? 19.679 8.208 20.633 1.00 30.08 544 TYR B N 1
ATOM 1734 C CA . TYR B 2 208 ? 19.384 9.491 19.978 1.00 30.73 544 TYR B CA 1
ATOM 1735 C C . TYR B 2 208 ? 18.193 10.210 20.653 1.00 31.46 544 TYR B C 1
ATOM 1736 O O . TYR B 2 208 ? 17.111 9.629 20.899 1.00 31.13 544 TYR B O 1
ATOM 1745 N N . GLU B 2 209 ? 18.405 11.487 20.920 1.00 32.15 545 GLU B N 1
ATOM 1746 C CA . GLU B 2 209 ? 17.389 12.343 21.479 1.00 33.27 545 GLU B CA 1
ATOM 1747 C C . GLU B 2 209 ? 16.890 13.277 20.398 1.00 32.99 545 GLU B C 1
ATOM 1748 O O . GLU B 2 209 ? 17.636 14.156 19.939 1.00 33.35 545 GLU B O 1
ATOM 1754 N N . ILE B 2 210 ? 15.649 13.072 19.962 1.00 32.72 546 ILE B N 1
ATOM 1755 C CA . ILE B 2 210 ? 15.038 13.929 18.925 1.00 32.86 546 ILE B CA 1
ATOM 1756 C C . ILE B 2 210 ? 13.692 14.451 19.431 1.00 32.70 546 ILE B C 1
ATOM 1757 O O . ILE B 2 210 ? 12.803 13.667 19.718 1.00 33.47 546 ILE B O 1
ATOM 1762 N N . PRO B 2 211 ? 13.535 15.769 19.538 1.00 32.68 547 PRO B N 1
ATOM 1763 C CA . PRO B 2 211 ? 12.334 16.335 20.181 1.00 33.35 547 PRO B CA 1
ATOM 1764 C C . PRO B 2 211 ? 11.008 16.182 19.409 1.00 33.79 547 PRO B C 1
ATOM 1765 O O . PRO B 2 211 ? 9.963 16.014 20.026 1.00 34.07 547 PRO B O 1
ATOM 1769 N N . GLU B 2 212 ? 11.052 16.266 18.088 1.00 34.30 548 GLU B N 1
ATOM 1770 C CA . GLU B 2 212 ? 9.860 16.159 17.276 1.00 34.33 548 GLU B CA 1
ATOM 1771 C C . GLU B 2 212 ? 10.149 15.296 16.051 1.00 34.34 548 GLU B C 1
ATOM 1772 O O . GLU B 2 212 ? 10.980 15.655 15.227 1.00 34.43 548 GLU B O 1
ATOM 1778 N N . TYR B 2 213 ? 9.462 14.157 15.956 1.00 34.21 549 TYR B N 1
ATOM 1779 C CA . TYR B 2 213 ? 9.528 13.267 14.787 1.00 34.03 549 TYR B CA 1
ATOM 1780 C C . TYR B 2 213 ? 8.581 13.631 13.629 1.00 33.80 549 TYR B C 1
ATOM 1781 O O . TYR B 2 213 ? 8.747 13.113 12.522 1.00 33.17 549 TYR B O 1
ATOM 1790 N N . GLY B 2 214 ? 7.607 14.512 13.863 1.00 33.94 550 GLY B N 1
ATOM 1791 C CA . GLY B 2 214 ? 6.668 14.928 12.798 1.00 34.11 550 GLY B CA 1
ATOM 1792 C C . GLY B 2 214 ? 7.241 15.952 11.820 1.00 34.38 550 GLY B C 1
ATOM 1793 O O . GLY B 2 214 ? 6.612 16.950 11.536 1.00 34.56 550 GLY B O 1
ATOM 1794 N N . ILE B 2 215 ? 8.424 15.686 11.271 1.00 34.60 551 ILE B N 1
ATOM 1795 C CA . ILE B 2 215 ? 9.139 16.646 10.433 1.00 34.45 551 ILE B CA 1
ATOM 1796 C C . ILE B 2 215 ? 9.582 15.962 9.143 1.00 34.01 551 ILE B C 1
ATOM 1797 O O . ILE B 2 215 ? 10.266 14.924 9.192 1.00 34.10 551 ILE B O 1
ATOM 1802 N N . GLU B 2 216 ? 9.208 16.558 8.006 1.00 32.92 552 GLU B N 1
ATOM 1803 C CA . GLU B 2 216 ? 9.411 15.960 6.676 1.00 32.59 552 GLU B CA 1
ATOM 1804 C C . GLU B 2 216 ? 10.889 15.823 6.266 1.00 31.60 552 GLU B C 1
ATOM 1805 O O . GLU B 2 216 ? 11.247 14.934 5.497 1.00 30.91 552 GLU B O 1
ATOM 1811 N N . SER B 2 217 ? 11.721 16.722 6.767 1.00 30.61 553 SER B N 1
ATOM 1812 C CA . SER B 2 217 ? 13.105 16.760 6.398 1.00 30.83 553 SER B CA 1
ATOM 1813 C C . SER B 2 217 ? 13.951 16.029 7.434 1.00 30.37 553 SER B C 1
ATOM 1814 O O . SER B 2 217 ? 15.171 16.115 7.397 1.00 30.22 553 SER B O 1
ATOM 1817 N N . LEU B 2 218 ? 13.301 15.285 8.334 1.00 30.46 554 LEU B N 1
ATOM 1818 C CA . LEU B 2 218 ? 13.993 14.500 9.377 1.00 30.86 554 LEU B CA 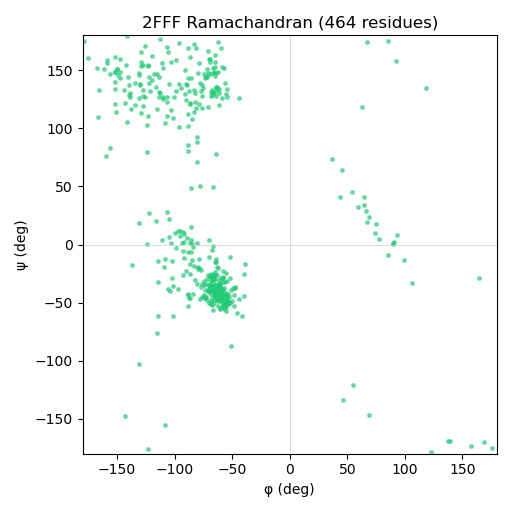1
ATOM 1819 C C . LEU B 2 218 ? 15.089 13.572 8.823 1.00 31.10 554 LEU B C 1
ATOM 1820 O O . LEU B 2 218 ? 16.215 13.604 9.321 1.00 31.72 554 LEU B O 1
ATOM 1825 N N . PRO B 2 219 ? 14.776 12.752 7.796 1.00 31.59 555 PRO B N 1
ATOM 1826 C CA . PRO B 2 219 ? 15.817 11.877 7.233 1.00 31.75 555 PRO B CA 1
ATOM 1827 C C . PRO B 2 219 ? 16.981 12.641 6.603 1.00 31.93 555 PRO B C 1
ATOM 1828 O O . PRO B 2 219 ? 18.049 12.080 6.419 1.00 31.63 555 PRO B O 1
ATOM 1832 N N . MET B 2 220 ? 16.767 13.913 6.281 1.00 32.10 556 MET B N 1
ATOM 1833 C CA . MET B 2 220 ? 17.843 14.785 5.826 1.00 33.05 556 MET B CA 1
ATOM 1834 C C . MET B 2 220 ? 18.524 15.581 6.937 1.00 31.88 556 MET B C 1
ATOM 1835 O O . MET B 2 220 ? 19.324 16.420 6.633 1.00 31.72 556 MET B O 1
ATOM 1840 N N . GLY B 2 221 ? 18.257 15.275 8.208 1.00 31.70 557 GLY B N 1
ATOM 1841 C CA . GLY B 2 221 ? 18.870 15.991 9.335 1.00 31.76 557 GLY B CA 1
ATOM 1842 C C . GLY B 2 221 ? 18.148 17.220 9.884 1.00 31.36 557 GLY B C 1
ATOM 1843 O O . GLY B 2 221 ? 18.648 17.852 10.812 1.00 31.57 557 GLY B O 1
ATOM 1844 N N . GLY B 2 222 ? 16.981 17.551 9.315 1.00 31.45 558 GLY B N 1
ATOM 1845 C CA . GLY B 2 222 ? 16.111 18.632 9.808 1.00 31.29 558 GLY B CA 1
ATOM 1846 C C . GLY B 2 222 ? 15.490 18.299 11.158 1.00 31.21 558 GLY B C 1
ATOM 1847 O O . GLY B 2 222 ? 14.897 17.231 11.334 1.00 31.06 558 GLY B O 1
ATOM 1848 N N . GLY B 2 223 ? 15.644 19.209 12.115 1.00 30.94 559 GLY B N 1
ATOM 1849 C CA . GLY B 2 223 ? 15.197 18.989 13.473 1.00 31.50 559 GLY B CA 1
ATOM 1850 C C . GLY B 2 223 ? 15.964 17.943 14.262 1.00 32.05 559 GLY B C 1
ATOM 1851 O O . GLY B 2 223 ? 15.422 17.359 15.228 1.00 31.92 559 GLY B O 1
ATOM 1852 N N . ILE B 2 224 ? 17.212 17.685 13.860 1.00 32.48 560 ILE B N 1
ATOM 1853 C CA . ILE B 2 224 ? 18.107 16.828 14.632 1.00 32.88 560 ILE B CA 1
ATOM 1854 C C . ILE B 2 224 ? 19.429 17.530 14.831 1.00 33.55 560 ILE B C 1
ATOM 1855 O O . ILE B 2 224 ? 19.983 18.108 13.890 1.00 34.33 560 ILE B O 1
ATOM 1860 N N . GLU B 2 225 ? 19.979 17.424 16.028 1.00 33.76 561 GLU B N 1
ATOM 1861 C CA . GLU B 2 225 ? 21.359 17.823 16.234 1.00 34.69 561 GLU B CA 1
ATOM 1862 C C . GLU B 2 225 ? 22.006 16.802 17.151 1.00 33.82 561 GLU B C 1
ATOM 1863 O O . GLU B 2 225 ? 21.391 16.366 18.102 1.00 34.39 561 GLU B O 1
ATOM 1869 N N . VAL B 2 226 ? 23.237 16.396 16.843 1.00 33.91 562 VAL B N 1
ATOM 1870 C CA . VAL B 2 226 ? 23.891 15.294 17.571 1.00 33.69 562 VAL B CA 1
ATOM 1871 C C . VAL B 2 226 ? 25.365 15.549 17.781 1.00 32.79 562 VAL B C 1
ATOM 1872 O O . VAL B 2 226 ? 25.987 16.254 16.993 1.00 33.38 562 VAL B O 1
ATOM 1876 N N . THR B 2 227 ? 25.923 14.944 18.824 1.00 32.19 563 THR B N 1
ATOM 1877 C CA . THR B 2 227 ? 27.373 14.976 19.059 1.00 31.94 563 THR B CA 1
ATOM 1878 C C . THR B 2 227 ? 28.034 13.956 18.140 1.00 31.51 563 THR B C 1
ATOM 1879 O O . THR B 2 227 ? 27.377 13.011 17.696 1.00 31.45 563 THR B O 1
ATOM 1883 N N . VAL B 2 228 ? 29.319 14.151 17.837 1.00 30.80 564 VAL B N 1
ATOM 1884 C CA . VAL B 2 228 ? 30.031 13.175 17.020 1.00 30.31 564 VAL B CA 1
ATOM 1885 C C . VAL B 2 228 ? 30.054 11.829 17.729 1.00 29.81 564 VAL B C 1
ATOM 1886 O O . VAL B 2 228 ? 29.857 10.806 17.090 1.00 29.21 564 VAL B O 1
ATOM 1890 N N . ALA B 2 229 ? 30.274 11.825 19.042 1.00 29.38 565 ALA B N 1
ATOM 1891 C CA . ALA B 2 229 ? 30.379 10.555 19.779 1.00 29.42 565 ALA B CA 1
ATOM 1892 C C . ALA B 2 229 ? 29.096 9.754 19.656 1.00 28.98 565 ALA B C 1
ATOM 1893 O O . ALA B 2 229 ? 29.130 8.557 19.432 1.00 29.19 565 ALA B O 1
ATOM 1895 N N . GLN B 2 230 ? 27.962 10.434 19.766 1.00 28.91 566 GLN B N 1
ATOM 1896 C CA . GLN B 2 230 ? 26.658 9.772 19.696 1.00 27.98 566 GLN B CA 1
ATOM 1897 C C . GLN B 2 230 ? 26.407 9.309 18.284 1.00 27.32 566 GLN B C 1
ATOM 1898 O O . GLN B 2 230 ? 25.896 8.229 18.088 1.00 26.68 566 GLN B O 1
ATOM 1904 N N . HIS B 2 231 ? 26.756 10.122 17.288 1.00 26.32 567 HIS B N 1
ATOM 1905 C CA . HIS B 2 231 ? 26.443 9.751 15.918 1.00 25.76 567 HIS B CA 1
ATOM 1906 C C . HIS B 2 231 ? 27.340 8.606 15.455 1.00 25.60 567 HIS B C 1
ATOM 1907 O O . HIS B 2 231 ? 26.949 7.799 14.605 1.00 23.92 567 HIS B O 1
ATOM 1914 N N . THR B 2 232 ? 28.547 8.551 16.017 1.00 25.74 568 THR B N 1
ATOM 1915 C CA . THR B 2 232 ? 29.458 7.453 15.777 1.00 25.97 568 THR B CA 1
ATOM 1916 C C . THR B 2 232 ? 28.852 6.121 16.282 1.00 26.30 568 THR B C 1
ATOM 1917 O O . THR B 2 232 ? 28.973 5.086 15.629 1.00 26.84 568 THR B O 1
ATOM 1921 N N . ASN B 2 233 ? 28.159 6.181 17.410 1.00 26.23 569 ASN B N 1
ATOM 1922 C CA . ASN B 2 233 ? 27.516 5.018 18.006 1.00 25.91 569 ASN B CA 1
ATOM 1923 C C . ASN B 2 233 ? 26.406 4.420 17.132 1.00 26.20 569 ASN B C 1
ATOM 1924 O O . ASN B 2 233 ? 26.206 3.212 17.145 1.00 26.02 569 ASN B O 1
ATOM 1929 N N . GLY B 2 234 ? 25.651 5.270 16.434 1.00 25.97 570 GLY B N 1
ATOM 1930 C CA . GLY B 2 234 ? 24.697 4.811 15.431 1.00 26.68 570 GLY B CA 1
ATOM 1931 C C . GLY B 2 234 ? 25.318 4.014 14.279 1.00 27.11 570 GLY B C 1
ATOM 1932 O O . GLY B 2 234 ? 24.804 2.966 13.886 1.00 26.85 570 GLY B O 1
ATOM 1933 N N . TYR B 2 235 ? 26.416 4.528 13.725 1.00 27.72 571 TYR B N 1
ATOM 1934 C CA . TYR B 2 235 ? 27.207 3.803 12.715 1.00 27.35 571 TYR B CA 1
ATOM 1935 C C . TYR B 2 235 ? 27.891 2.523 13.256 1.00 27.81 571 TYR B C 1
ATOM 1936 O O . TYR B 2 235 ? 27.965 1.506 12.549 1.00 27.21 571 TYR B O 1
ATOM 1945 N N . GLN B 2 236 ? 28.338 2.550 14.517 1.00 27.33 572 GLN B N 1
ATOM 1946 C CA . GLN B 2 236 ? 28.821 1.349 15.185 1.00 27.42 572 GLN B CA 1
ATOM 1947 C C . GLN B 2 236 ? 27.743 0.287 15.117 1.00 27.42 572 GLN B C 1
ATOM 1948 O O . GLN B 2 236 ? 28.002 -0.873 14.783 1.00 26.99 572 GLN B O 1
ATOM 1954 N N . THR B 2 237 ? 26.526 0.696 15.448 1.00 26.95 573 THR B N 1
ATOM 1955 C CA . THR B 2 237 ? 25.390 -0.188 15.403 1.00 27.74 573 THR B CA 1
ATOM 1956 C C . THR B 2 237 ? 25.228 -0.870 14.027 1.00 27.72 573 THR B C 1
ATOM 1957 O O . THR B 2 237 ? 25.090 -2.082 13.968 1.00 28.61 573 THR B O 1
ATOM 1961 N N . LEU B 2 238 ? 25.222 -0.103 12.936 1.00 27.46 574 LEU B N 1
ATOM 1962 C CA . LEU B 2 238 ? 25.142 -0.696 11.592 1.00 27.12 574 LEU B CA 1
ATOM 1963 C C . LEU B 2 238 ? 26.372 -1.558 11.252 1.00 27.00 574 LEU B C 1
ATOM 1964 O O . LEU B 2 238 ? 26.251 -2.651 10.671 1.00 27.06 574 LEU B O 1
ATOM 1969 N N . ALA B 2 239 ? 27.555 -1.088 11.634 1.00 27.41 575 ALA B N 1
ATOM 1970 C CA . ALA B 2 239 ? 28.777 -1.805 11.353 1.00 27.68 575 ALA B CA 1
ATOM 1971 C C . ALA B 2 239 ? 28.805 -3.187 12.052 1.00 28.18 575 ALA B C 1
ATOM 1972 O O . ALA B 2 239 ? 29.161 -4.192 11.420 1.00 28.05 575 ALA B O 1
ATOM 1974 N N . ASN B 2 240 ? 28.357 -3.228 13.310 1.00 28.34 576 ASN B N 1
ATOM 1975 C CA . ASN B 2 240 ? 28.365 -4.427 14.161 1.00 28.35 576 ASN B CA 1
ATOM 1976 C C . ASN B 2 240 ? 27.106 -5.274 13.927 1.00 28.79 576 ASN B C 1
ATOM 1977 O O . ASN B 2 240 ? 26.426 -5.685 14.861 1.00 29.02 576 ASN B O 1
ATOM 1982 N N . ASN B 2 241 ? 26.814 -5.526 12.655 1.00 29.16 577 ASN B N 1
ATOM 1983 C CA . ASN B 2 241 ? 25.676 -6.333 12.206 1.00 29.25 577 ASN B CA 1
ATOM 1984 C C . ASN B 2 241 ? 24.359 -6.052 12.922 1.00 29.34 577 ASN B C 1
ATOM 1985 O O . ASN B 2 241 ? 23.596 -6.975 13.234 1.00 29.60 577 ASN B O 1
ATOM 1990 N N . GLY B 2 242 ? 24.099 -4.764 13.162 1.00 29.65 578 GLY B N 1
ATOM 1991 C CA . GLY B 2 242 ? 22.837 -4.309 13.729 1.00 29.89 578 GLY B CA 1
ATOM 1992 C C . GLY B 2 242 ? 22.777 -4.248 15.244 1.00 30.31 578 GLY B C 1
ATOM 1993 O O . GLY B 2 242 ? 21.736 -3.863 15.816 1.00 30.76 578 GLY B O 1
ATOM 1994 N N . VAL B 2 243 ? 23.886 -4.604 15.892 1.00 30.45 579 VAL B N 1
ATOM 1995 C CA . VAL B 2 243 ? 23.945 -4.715 17.349 1.00 30.92 579 VAL B CA 1
ATOM 1996 C C . VAL B 2 243 ? 24.617 -3.502 17.997 1.00 30.88 579 VAL B C 1
ATOM 1997 O O . VAL B 2 243 ? 25.839 -3.315 17.894 1.00 31.67 579 VAL B O 1
ATOM 2001 N N . TYR B 2 244 ? 23.793 -2.700 18.663 1.00 30.25 580 TYR B N 1
ATOM 2002 C CA . TYR B 2 244 ? 24.225 -1.575 19.474 1.00 30.70 580 TYR B CA 1
ATOM 2003 C C . TYR B 2 244 ? 24.998 -1.971 20.738 1.00 30.74 580 TYR B C 1
ATOM 2004 O O . TYR B 2 244 ? 24.571 -2.850 21.496 1.00 30.89 580 TYR B O 1
ATOM 2013 N N . HIS B 2 245 ? 26.126 -1.296 20.947 1.00 31.23 581 HIS B N 1
ATOM 2014 C CA . HIS B 2 245 ? 26.837 -1.266 22.241 1.00 31.32 581 HIS B CA 1
ATOM 2015 C C . HIS B 2 245 ? 27.021 0.184 22.642 1.00 31.57 581 HIS B C 1
ATOM 2016 O O . HIS B 2 245 ? 27.550 0.981 21.866 1.00 31.54 581 HIS B O 1
ATOM 2023 N N . GLN B 2 246 ? 26.589 0.530 23.849 1.00 32.37 582 GLN B N 1
ATOM 2024 C CA . GLN B 2 246 ? 26.578 1.917 24.292 1.00 32.52 582 GLN B CA 1
ATOM 2025 C C . GLN B 2 246 ? 27.980 2.543 24.368 1.00 32.73 582 GLN B C 1
ATOM 2026 O O . GLN B 2 246 ? 28.899 1.944 24.930 1.00 32.55 582 GLN B O 1
ATOM 2032 N N . LYS B 2 247 ? 28.109 3.786 23.870 1.00 32.39 583 LYS B N 1
ATOM 2033 C CA . LYS B 2 247 ? 29.396 4.477 23.826 1.00 31.76 583 LYS B CA 1
ATOM 2034 C C . LYS B 2 247 ? 29.903 4.752 25.231 1.00 32.11 583 LYS B C 1
ATOM 2035 O O . LYS B 2 247 ? 29.110 5.033 26.142 1.00 31.65 583 LYS B O 1
ATOM 2041 N N . HIS B 2 248 ? 31.223 4.690 25.404 1.00 31.95 584 HIS B N 1
ATOM 2042 C CA . HIS B 2 248 ? 31.808 4.966 26.710 1.00 32.80 584 HIS B CA 1
ATOM 2043 C C . HIS B 2 248 ? 33.309 5.157 26.674 1.00 33.85 584 HIS B C 1
ATOM 2044 O O . HIS B 2 248 ? 34.030 4.596 25.842 1.00 32.77 584 HIS B O 1
ATOM 2051 N N . VAL B 2 249 ? 33.756 5.949 27.630 1.00 35.70 585 VAL B N 1
ATOM 2052 C CA . VAL B 2 249 ? 35.156 6.216 27.814 1.00 38.01 585 VAL B CA 1
ATOM 2053 C C . VAL B 2 249 ? 35.679 5.642 29.157 1.00 38.45 585 VAL B C 1
ATOM 2054 O O . VAL B 2 249 ? 36.886 5.548 29.360 1.00 38.12 585 VAL B O 1
ATOM 2058 N N . ILE B 2 250 ? 34.766 5.267 30.059 1.00 39.70 586 ILE B N 1
ATOM 2059 C CA . ILE B 2 250 ? 35.127 4.637 31.335 1.00 40.72 586 ILE B CA 1
ATOM 2060 C C . ILE B 2 250 ? 34.703 3.174 31.326 1.00 41.60 586 ILE B C 1
ATOM 2061 O O . ILE B 2 250 ? 33.535 2.866 31.080 1.00 41.65 586 ILE B O 1
ATOM 2066 N N . SER B 2 251 ? 35.660 2.289 31.591 1.00 42.54 587 SER B N 1
ATOM 2067 C CA . SER B 2 251 ? 35.400 0.863 31.715 1.00 43.65 587 SER B CA 1
ATOM 2068 C C . SER B 2 251 ? 35.360 0.362 33.177 1.00 44.64 587 SER B C 1
ATOM 2069 O O . SER B 2 251 ? 34.662 -0.609 33.477 1.00 44.60 587 SER B O 1
ATOM 2072 N N . LYS B 2 252 ? 36.089 1.014 34.082 1.00 46.08 588 LYS B N 1
ATOM 2073 C CA . LYS B 2 252 ? 36.079 0.611 35.490 1.00 46.83 588 LYS B CA 1
ATOM 2074 C C . LYS B 2 252 ? 36.463 1.715 36.483 1.00 47.58 588 LYS B C 1
ATOM 2075 O O . LYS B 2 252 ? 37.266 2.596 36.173 1.00 47.71 588 LYS B O 1
ATOM 2081 N N . ILE B 2 253 ? 35.852 1.661 37.668 1.00 48.48 589 ILE B N 1
ATOM 2082 C CA . ILE B 2 253 ? 36.213 2.518 38.803 1.00 49.38 589 ILE B CA 1
ATOM 2083 C C . ILE B 2 253 ? 36.421 1.642 40.045 1.00 50.49 589 ILE B C 1
ATOM 2084 O O . ILE B 2 253 ? 35.474 1.026 40.550 1.00 50.40 589 ILE B O 1
ATOM 2089 N N . GLU B 2 254 ? 37.671 1.577 40.510 1.00 51.78 590 GLU B N 1
ATOM 2090 C CA . GLU B 2 254 ? 38.037 0.815 41.704 1.00 52.51 590 GLU B CA 1
ATOM 2091 C C . GLU B 2 254 ? 38.405 1.768 42.825 1.00 52.94 590 GLU B C 1
ATOM 2092 O O . GLU B 2 254 ? 39.232 2.650 42.630 1.00 53.06 590 GLU B O 1
ATOM 2098 N N . ALA B 2 255 ? 37.775 1.596 43.988 1.00 53.62 591 ALA B N 1
ATOM 2099 C CA . ALA B 2 255 ? 38.134 2.342 45.200 1.00 53.86 591 ALA B CA 1
ATOM 2100 C C . ALA B 2 255 ? 39.496 1.922 45.742 1.00 54.26 591 ALA B C 1
ATOM 2101 O O . ALA B 2 255 ? 39.968 0.803 45.500 1.00 53.98 591 ALA B O 1
ATOM 2103 N N . ALA B 2 256 ? 40.106 2.831 46.502 1.00 54.96 592 ALA B N 1
ATOM 2104 C CA . ALA B 2 256 ? 41.446 2.627 47.081 1.00 55.33 592 ALA B CA 1
ATOM 2105 C C . ALA B 2 256 ? 41.601 1.265 47.770 1.00 55.69 592 ALA B C 1
ATOM 2106 O O . ALA B 2 256 ? 42.668 0.633 47.699 1.00 55.49 592 ALA B O 1
ATOM 2108 N N . ASP B 2 257 ? 40.524 0.819 48.426 1.00 56.21 593 ASP B N 1
ATOM 2109 C CA . ASP B 2 257 ? 40.513 -0.450 49.166 1.00 56.50 593 ASP B CA 1
ATOM 2110 C C . ASP B 2 257 ? 40.182 -1.674 48.293 1.00 56.65 593 ASP B C 1
ATOM 2111 O O . ASP B 2 257 ? 39.846 -2.736 48.818 1.00 56.55 593 ASP B O 1
ATOM 2116 N N . GLY B 2 258 ? 40.250 -1.509 46.969 1.00 57.06 594 GLY B N 1
ATOM 2117 C CA . GLY B 2 258 ? 40.145 -2.628 46.021 1.00 56.78 594 GLY B CA 1
ATOM 2118 C C . GLY B 2 258 ? 38.838 -2.717 45.255 1.00 56.72 594 GLY B C 1
ATOM 2119 O O . GLY B 2 258 ? 38.835 -3.141 44.095 1.00 57.04 594 GLY B O 1
ATOM 2120 N N . ARG B 2 259 ? 37.735 -2.306 45.887 1.00 56.43 595 ARG B N 1
ATOM 2121 C CA . ARG B 2 259 ? 36.395 -2.630 45.397 1.00 56.61 595 ARG B CA 1
ATOM 2122 C C . ARG B 2 259 ? 35.936 -1.894 44.109 1.00 56.13 595 ARG B C 1
ATOM 2123 O O . ARG B 2 259 ? 36.326 -0.767 43.826 1.00 56.17 595 ARG B O 1
ATOM 2131 N N . VAL B 2 260 ? 35.077 -2.559 43.351 1.00 55.39 596 VAL B N 1
ATOM 2132 C CA . VAL B 2 260 ? 34.622 -2.082 42.060 1.00 54.87 596 VAL B CA 1
ATOM 2133 C C . VAL B 2 260 ? 33.286 -1.355 42.214 1.00 54.61 596 VAL B C 1
ATOM 2134 O O . VAL B 2 260 ? 32.239 -1.997 42.319 1.00 54.99 596 VAL B O 1
ATOM 2138 N N . VAL B 2 261 ? 33.311 -0.025 42.220 1.00 53.98 597 VAL B N 1
ATOM 2139 C CA . VAL B 2 261 ? 32.071 0.750 42.304 1.00 53.71 597 VAL B CA 1
ATOM 2140 C C . VAL B 2 261 ? 31.376 0.941 40.945 1.00 53.29 597 VAL B C 1
ATOM 2141 O O . VAL B 2 261 ? 30.199 1.278 40.896 1.00 52.95 597 VAL B O 1
ATOM 2145 N N . TYR B 2 262 ? 32.110 0.746 39.852 1.00 52.98 598 TYR B N 1
ATOM 2146 C CA . TYR B 2 262 ? 31.500 0.650 38.522 1.00 52.76 598 TYR B CA 1
ATOM 2147 C C . TYR B 2 262 ? 32.323 -0.206 37.565 1.00 52.34 598 TYR B C 1
ATOM 2148 O O . TYR B 2 262 ? 33.547 -0.107 37.546 1.00 51.40 598 TYR B O 1
ATOM 2157 N N . GLU B 2 263 ? 31.646 -1.016 36.751 1.00 52.62 599 GLU B N 1
ATOM 2158 C CA . GLU B 2 263 ? 32.330 -1.741 35.673 1.00 52.98 599 GLU B CA 1
ATOM 2159 C C . GLU B 2 263 ? 31.451 -2.067 34.456 1.00 53.03 599 GLU B C 1
ATOM 2160 O O . GLU B 2 263 ? 30.338 -2.563 34.603 1.00 52.48 599 GLU B O 1
ATOM 2166 N N . TYR B 2 264 ? 31.990 -1.806 33.261 1.00 53.42 600 TYR B N 1
ATOM 2167 C CA . TYR B 2 264 ? 31.299 -2.077 31.989 1.00 53.88 600 TYR B CA 1
ATOM 2168 C C . TYR B 2 264 ? 30.862 -3.536 31.904 1.00 54.00 600 TYR B C 1
ATOM 2169 O O . TYR B 2 264 ? 31.658 -4.436 32.148 1.00 54.18 600 TYR B O 1
ATOM 2178 N N . GLN B 2 265 ? 29.594 -3.754 31.572 1.00 54.27 601 GLN B N 1
ATOM 2179 C CA . GLN B 2 265 ? 29.114 -5.081 31.197 1.00 54.15 601 GLN B CA 1
ATOM 2180 C C . GLN B 2 265 ? 28.620 -4.958 29.762 1.00 53.77 601 GLN B C 1
ATOM 2181 O O . GLN B 2 265 ? 28.156 -3.883 29.368 1.00 53.90 601 GLN B O 1
ATOM 2187 N N . ASP B 2 266 ? 28.757 -6.004 28.948 1.00 53.13 602 ASP B N 1
ATOM 2188 C CA . ASP B 2 266 ? 28.209 -5.887 27.598 1.00 52.65 602 ASP B CA 1
ATOM 2189 C C . ASP B 2 266 ? 26.715 -6.193 27.606 1.00 51.81 602 ASP B C 1
ATOM 2190 O O . ASP B 2 266 ? 26.269 -7.233 28.085 1.00 51.75 602 ASP B O 1
ATOM 2195 N N . LYS B 2 267 ? 25.965 -5.214 27.126 1.00 50.39 603 LYS B N 1
ATOM 2196 C CA . LYS B 2 267 ? 24.545 -5.300 26.970 1.00 49.27 603 LYS B CA 1
ATOM 2197 C C . LYS B 2 267 ? 24.306 -4.997 25.506 1.00 47.34 603 LYS B C 1
ATOM 2198 O O . LYS B 2 267 ? 23.979 -3.854 25.140 1.00 46.75 603 LYS B O 1
ATOM 2204 N N . PRO B 2 268 ? 24.529 -6.011 24.650 1.00 45.15 604 PRO B N 1
ATOM 2205 C CA . PRO B 2 268 ? 24.242 -5.824 23.234 1.00 44.08 604 PRO B CA 1
ATOM 2206 C C . PRO B 2 268 ? 22.750 -5.656 23.033 1.00 42.72 604 PRO B C 1
ATOM 2207 O O . PRO B 2 268 ? 21.955 -6.253 23.773 1.00 42.41 604 PRO B O 1
ATOM 2211 N N . VAL B 2 269 ? 22.378 -4.862 22.037 1.00 40.86 605 VAL B N 1
ATOM 2212 C CA . VAL B 2 269 ? 20.989 -4.666 21.686 1.00 40.02 605 VAL B CA 1
ATOM 2213 C C . VAL B 2 269 ? 20.854 -4.763 20.174 1.00 38.64 605 VAL B C 1
ATOM 2214 O O . VAL B 2 269 ? 21.470 -3.989 19.456 1.00 38.54 605 VAL B O 1
ATOM 2218 N N . GLN B 2 270 ? 20.049 -5.711 19.697 1.00 37.62 606 GLN B N 1
ATOM 2219 C CA . GLN B 2 270 ? 19.833 -5.920 18.257 1.00 36.43 606 GLN B CA 1
ATOM 2220 C C . GLN B 2 270 ? 18.813 -4.905 17.727 1.00 35.69 606 GLN B C 1
ATOM 2221 O O . GLN B 2 270 ? 17.593 -5.185 17.706 1.00 35.55 606 GLN B O 1
ATOM 2227 N N . VAL B 2 271 ? 19.312 -3.734 17.307 1.00 33.54 607 VAL B N 1
ATOM 2228 C CA . VAL B 2 271 ? 18.444 -2.626 16.902 1.00 32.20 607 VAL B CA 1
ATOM 2229 C C . VAL B 2 271 ? 17.883 -2.849 15.482 1.00 31.03 607 VAL B C 1
ATOM 2230 O O . VAL B 2 271 ? 16.693 -2.656 15.269 1.00 29.83 607 VAL B O 1
ATOM 2234 N N . TYR B 2 272 ? 18.740 -3.231 14.537 1.00 30.14 608 TYR B N 1
ATOM 2235 C CA . TYR B 2 272 ? 18.289 -3.712 13.221 1.00 30.21 608 TYR B CA 1
ATOM 2236 C C . TYR B 2 272 ? 18.587 -5.204 13.143 1.00 29.55 608 TYR B C 1
ATOM 2237 O O . TYR B 2 272 ? 19.524 -5.679 13.777 1.00 29.74 608 TYR B O 1
ATOM 2246 N N . SER B 2 273 ? 17.805 -5.949 12.371 1.00 29.72 609 SER B N 1
ATOM 2247 C CA . SER B 2 273 ? 18.133 -7.357 12.127 1.00 30.12 609 SER B CA 1
ATOM 2248 C C . SER B 2 273 ? 19.508 -7.451 11.477 1.00 30.53 609 SER B C 1
ATOM 2249 O O . SER B 2 273 ? 19.965 -6.521 10.794 1.00 31.75 609 SER B O 1
ATOM 2252 N N . LYS B 2 274 ? 20.194 -8.560 11.685 1.00 30.68 610 LYS B N 1
ATOM 2253 C CA . LYS B 2 274 ? 21.464 -8.762 10.979 1.00 30.46 610 LYS B CA 1
ATOM 2254 C C . LYS B 2 274 ? 21.279 -8.746 9.450 1.00 29.80 610 LYS B C 1
ATOM 2255 O O . LYS B 2 274 ? 22.172 -8.346 8.697 1.00 30.59 610 LYS B O 1
ATOM 2261 N N . ALA B 2 275 ? 20.124 -9.171 8.972 1.00 28.91 611 ALA B N 1
ATOM 2262 C CA . ALA B 2 275 ? 19.878 -9.112 7.539 1.00 28.73 611 ALA B CA 1
ATOM 2263 C C . ALA B 2 275 ? 19.921 -7.638 7.107 1.00 28.41 611 ALA B C 1
ATOM 2264 O O . ALA B 2 275 ? 20.612 -7.271 6.167 1.00 29.01 611 ALA B O 1
ATOM 2266 N N . THR B 2 276 ? 19.206 -6.797 7.835 1.00 27.77 612 THR B N 1
ATOM 2267 C CA . THR B 2 276 ? 19.156 -5.387 7.524 1.00 27.66 612 THR B CA 1
ATOM 2268 C C . THR B 2 276 ? 20.550 -4.742 7.524 1.00 27.47 612 THR B C 1
ATOM 2269 O O . THR B 2 276 ? 20.941 -4.063 6.550 1.00 26.44 612 THR B O 1
ATOM 2273 N N . ALA B 2 277 ? 21.279 -4.961 8.615 1.00 27.20 613 ALA B N 1
ATOM 2274 C CA . ALA B 2 277 ? 22.537 -4.279 8.835 1.00 27.12 613 ALA B CA 1
ATOM 2275 C C . ALA B 2 277 ? 23.511 -4.679 7.763 1.00 27.38 613 ALA B C 1
ATOM 2276 O O . ALA B 2 277 ? 24.216 -3.834 7.228 1.00 26.71 613 ALA B O 1
ATOM 2278 N N . THR B 2 278 ? 23.535 -5.974 7.427 1.00 27.36 614 THR B N 1
ATOM 2279 C CA . THR B 2 278 ? 24.480 -6.468 6.423 1.00 27.48 614 THR B CA 1
ATOM 2280 C C . THR B 2 278 ? 24.135 -5.949 5.037 1.00 27.49 614 THR B C 1
ATOM 2281 O O . THR B 2 278 ? 25.020 -5.607 4.266 1.00 27.14 614 THR B O 1
ATOM 2285 N N . ILE B 2 279 ? 22.852 -5.893 4.710 1.00 27.91 615 ILE B N 1
ATOM 2286 C CA . ILE B 2 279 ? 22.437 -5.288 3.452 1.00 28.25 615 ILE B CA 1
ATOM 2287 C C . ILE B 2 279 ? 22.869 -3.786 3.388 1.00 28.44 615 ILE B C 1
ATOM 2288 O O . ILE B 2 279 ? 23.361 -3.310 2.353 1.00 27.78 615 ILE B O 1
ATOM 2293 N N . MET B 2 280 ? 22.703 -3.060 4.495 1.00 28.55 616 MET B N 1
ATOM 2294 C CA . MET B 2 280 ? 23.115 -1.665 4.530 1.00 28.46 616 MET B CA 1
ATOM 2295 C C . MET B 2 280 ? 24.620 -1.538 4.369 1.00 28.09 616 MET B C 1
ATOM 2296 O O . MET B 2 280 ? 25.091 -0.601 3.736 1.00 28.28 616 MET B O 1
ATOM 2301 N N . GLN B 2 281 ? 25.378 -2.489 4.915 1.00 27.95 617 GLN B N 1
ATOM 2302 C CA . GLN B 2 281 ? 26.841 -2.443 4.832 1.00 26.86 617 GLN B CA 1
ATOM 2303 C C . GLN B 2 281 ? 27.283 -2.433 3.395 1.00 26.91 617 GLN B C 1
ATOM 2304 O O . GLN B 2 281 ? 28.142 -1.653 3.009 1.00 26.62 617 GLN B O 1
ATOM 2310 N N . GLY B 2 282 ? 26.667 -3.297 2.599 1.00 26.96 618 GLY B N 1
ATOM 2311 C CA . GLY B 2 282 ? 26.941 -3.354 1.180 1.00 27.15 618 GLY B CA 1
ATOM 2312 C C . GLY B 2 282 ? 26.560 -2.108 0.411 1.00 26.93 618 GLY B C 1
ATOM 2313 O O . GLY B 2 282 ? 27.229 -1.758 -0.546 1.00 26.13 618 GLY B O 1
ATOM 2314 N N . LEU B 2 283 ? 25.482 -1.455 0.822 1.00 27.04 619 LEU B N 1
ATOM 2315 C CA . LEU B 2 283 ? 25.098 -0.151 0.242 1.00 28.06 619 LEU B CA 1
ATOM 2316 C C . LEU B 2 283 ? 26.089 0.978 0.577 1.00 28.12 619 LEU B C 1
ATOM 2317 O O . LEU B 2 283 ? 26.492 1.738 -0.302 1.00 27.21 619 LEU B O 1
ATOM 2322 N N . LEU B 2 284 ? 26.487 1.059 1.845 1.00 29.03 620 LEU B N 1
ATOM 2323 C CA . LEU B 2 284 ? 27.442 2.055 2.297 1.00 29.57 620 LEU B CA 1
ATOM 2324 C C . LEU B 2 284 ? 28.876 1.847 1.771 1.00 30.00 620 LEU B C 1
ATOM 2325 O O . LEU B 2 284 ? 29.627 2.824 1.633 1.00 29.69 620 LEU B O 1
ATOM 2330 N N . ARG B 2 285 ? 29.251 0.597 1.474 1.00 30.36 621 ARG B N 1
ATOM 2331 C CA . ARG B 2 285 ? 30.512 0.309 0.751 1.00 30.45 621 ARG B CA 1
ATOM 2332 C C . ARG B 2 285 ? 30.546 1.054 -0.576 1.00 30.38 621 ARG B C 1
ATOM 2333 O O . ARG B 2 285 ? 31.510 1.750 -0.872 1.00 29.50 621 ARG B O 1
ATOM 2341 N N . GLU B 2 286 ? 29.469 0.916 -1.361 1.00 30.49 622 GLU B N 1
ATOM 2342 C CA . GLU B 2 286 ? 29.367 1.593 -2.670 1.00 30.61 622 GLU B CA 1
ATOM 2343 C C . GLU B 2 286 ? 29.269 3.114 -2.585 1.00 30.33 622 GLU B C 1
ATOM 2344 O O . GLU B 2 286 ? 29.643 3.801 -3.532 1.00 30.81 622 GLU B O 1
ATOM 2350 N N . VAL B 2 287 ? 28.749 3.638 -1.483 1.00 29.42 623 VAL B N 1
ATOM 2351 C CA . VAL B 2 287 ? 28.771 5.068 -1.262 1.00 29.50 623 VAL B CA 1
ATOM 2352 C C . VAL B 2 287 ? 30.204 5.587 -1.315 1.00 29.26 623 VAL B C 1
ATOM 2353 O O . VAL B 2 287 ? 30.464 6.612 -1.973 1.00 30.03 623 VAL B O 1
ATOM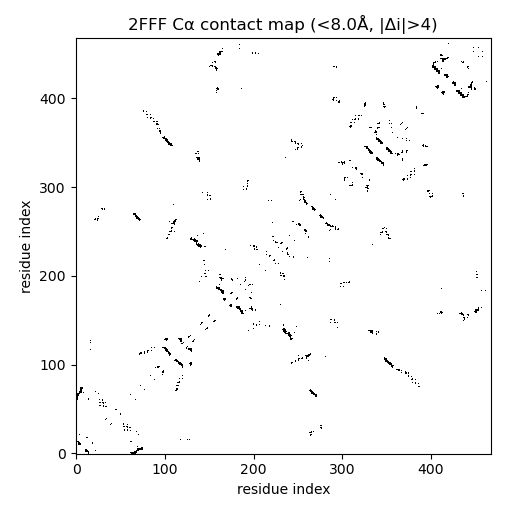 2357 N N . LEU B 2 288 ? 31.132 4.894 -0.660 1.00 28.37 624 LEU B N 1
ATOM 2358 C CA . LEU B 2 288 ? 32.525 5.339 -0.682 1.00 28.88 624 LEU B CA 1
ATOM 2359 C C . LEU B 2 288 ? 33.186 4.996 -2.023 1.00 29.03 624 LEU B C 1
ATOM 2360 O O . LEU B 2 288 ? 33.867 5.841 -2.621 1.00 28.56 624 LEU B O 1
ATOM 2365 N N . SER B 2 289 ? 32.964 3.771 -2.489 1.00 29.01 625 SER B N 1
ATOM 2366 C CA . SER B 2 289 ? 33.643 3.295 -3.681 1.00 29.80 625 SER B CA 1
ATOM 2367 C C . SER B 2 289 ? 33.228 4.069 -4.939 1.00 30.06 625 SER B C 1
ATOM 2368 O O . SER B 2 289 ? 34.062 4.286 -5.791 1.00 29.68 625 SER B O 1
ATOM 2371 N N . SER B 2 290 ? 31.963 4.494 -5.014 1.00 30.16 626 SER B N 1
ATOM 2372 C CA . SER B 2 290 ? 31.449 5.274 -6.123 1.00 30.54 626 SER B CA 1
ATOM 2373 C C . SER B 2 290 ? 32.138 6.636 -6.270 1.00 30.95 626 SER B C 1
ATOM 2374 O O . SER B 2 290 ? 32.229 7.154 -7.365 1.00 31.03 626 SER B O 1
ATOM 2377 N N . ARG B 2 291 ? 32.583 7.218 -5.167 1.00 31.42 627 ARG B N 1
ATOM 2378 C CA . ARG B 2 291 ? 33.338 8.479 -5.173 1.00 31.97 627 ARG B CA 1
ATOM 2379 C C . ARG B 2 291 ? 32.526 9.688 -5.613 1.00 31.01 627 ARG B C 1
ATOM 2380 O O . ARG B 2 291 ? 33.080 10.705 -6.013 1.00 31.54 627 ARG B O 1
ATOM 2388 N N . VAL B 2 292 ? 31.207 9.576 -5.549 1.00 30.82 628 VAL B N 1
ATOM 2389 C CA . VAL B 2 292 ? 30.338 10.646 -6.019 1.00 29.71 628 VAL B CA 1
ATOM 2390 C C . VAL B 2 292 ? 30.371 11.782 -5.002 1.00 29.31 628 VAL B C 1
ATOM 2391 O O . VAL B 2 292 ? 30.468 12.963 -5.374 1.00 28.81 628 VAL B O 1
ATOM 2395 N N . THR B 2 293 ? 30.303 11.428 -3.718 1.00 28.94 629 THR B N 1
ATOM 2396 C CA . THR B 2 293 ? 30.175 12.434 -2.677 1.00 29.10 629 THR B CA 1
ATOM 2397 C C . THR B 2 293 ? 31.413 12.566 -1.808 1.00 28.89 629 THR B C 1
ATOM 2398 O O . THR B 2 293 ? 31.415 13.353 -0.869 1.00 30.08 629 THR B O 1
ATOM 2402 N N . THR B 2 294 ? 32.473 11.833 -2.118 1.00 29.36 630 THR B N 1
ATOM 2403 C CA . THR B 2 294 ? 33.680 11.840 -1.278 1.00 29.08 630 THR B CA 1
ATOM 2404 C C . THR B 2 294 ? 34.855 11.219 -2.013 1.00 28.94 630 THR B C 1
ATOM 2405 O O . THR B 2 294 ? 34.712 10.177 -2.655 1.00 28.74 630 THR B O 1
ATOM 2409 N N . THR B 2 295 ? 35.993 11.920 -1.945 1.00 29.01 631 THR B N 1
ATOM 2410 C CA . THR B 2 295 ? 37.271 11.470 -2.504 1.00 29.29 631 THR B CA 1
ATOM 2411 C C . THR B 2 295 ? 38.046 10.578 -1.538 1.00 29.87 631 THR B C 1
ATOM 2412 O O . THR B 2 295 ? 39.168 10.159 -1.859 1.00 30.03 631 THR B O 1
ATOM 2416 N N . PHE B 2 296 ? 37.441 10.267 -0.389 1.00 29.84 632 PHE B N 1
ATOM 2417 C CA . PHE B 2 296 ? 38.091 9.472 0.668 1.00 30.72 632 PHE B CA 1
ATOM 2418 C C . PHE B 2 296 ? 38.905 8.296 0.152 1.00 31.21 632 PHE B C 1
ATOM 2419 O O . PHE B 2 296 ? 40.099 8.274 0.377 1.00 31.03 632 PHE B O 1
ATOM 2427 N N . LYS B 2 297 ? 38.273 7.331 -0.533 1.00 31.99 633 LYS B N 1
ATOM 2428 C CA . LYS B 2 297 ? 38.989 6.109 -0.947 1.00 32.31 633 LYS B CA 1
ATOM 2429 C C . LYS B 2 297 ? 40.182 6.381 -1.874 1.00 32.50 633 LYS B C 1
ATOM 2430 O O . LYS B 2 297 ? 41.192 5.690 -1.789 1.00 31.70 633 LYS B O 1
ATOM 2436 N N . SER B 2 298 ? 40.083 7.403 -2.733 1.00 32.78 634 SER B N 1
ATOM 2437 C CA . SER B 2 298 ? 41.230 7.865 -3.521 1.00 32.59 634 SER B CA 1
ATOM 2438 C C . SER B 2 298 ? 42.323 8.450 -2.654 1.00 32.34 634 SER B C 1
ATOM 2439 O O . SER B 2 298 ? 43.491 8.093 -2.801 1.00 31.90 634 SER B O 1
ATOM 2442 N N . ASN B 2 299 ? 41.943 9.363 -1.766 1.00 32.30 635 ASN B N 1
ATOM 2443 C CA . ASN B 2 299 ? 42.891 10.011 -0.854 1.00 31.91 635 ASN B CA 1
ATOM 2444 C C . ASN B 2 299 ? 43.675 8.992 -0.059 1.00 32.05 635 ASN B C 1
ATOM 2445 O O . ASN B 2 299 ? 44.914 9.077 0.039 1.00 32.00 635 ASN B O 1
ATOM 2450 N N . LEU B 2 300 ? 42.950 8.018 0.483 1.00 32.13 636 LEU B N 1
ATOM 2451 C CA . LEU B 2 300 ? 43.546 6.959 1.272 1.00 32.15 636 LEU B CA 1
ATOM 2452 C C . LEU B 2 300 ? 44.473 6.067 0.448 1.00 32.15 636 LEU B C 1
ATOM 2453 O O . LEU B 2 300 ? 45.513 5.643 0.942 1.00 30.76 636 LEU B O 1
ATOM 2458 N N . THR B 2 301 ? 44.091 5.793 -0.800 1.00 32.27 637 THR B N 1
ATOM 2459 C CA . THR B 2 301 ? 44.899 4.952 -1.675 1.00 32.77 637 THR B CA 1
ATOM 2460 C C . THR B 2 301 ? 46.249 5.611 -1.918 1.00 33.51 637 THR B C 1
ATOM 2461 O O . THR B 2 301 ? 47.289 4.950 -1.872 1.00 33.61 637 THR B O 1
ATOM 2465 N N . SER B 2 302 ? 46.246 6.925 -2.125 1.00 34.41 638 SER B N 1
ATOM 2466 C CA . SER B 2 302 ? 47.483 7.617 -2.393 1.00 35.33 638 SER B CA 1
ATOM 2467 C C . SER B 2 302 ? 48.415 7.585 -1.194 1.00 35.64 638 SER B C 1
ATOM 2468 O O . SER B 2 302 ? 49.617 7.665 -1.369 1.00 37.03 638 SER B O 1
ATOM 2471 N N . LEU B 2 303 ? 47.868 7.440 0.009 1.00 35.99 639 LEU B N 1
ATOM 2472 C CA . LEU B 2 303 ? 48.659 7.378 1.241 1.00 35.66 639 LEU B CA 1
ATOM 2473 C C . LEU B 2 303 ? 49.115 5.973 1.571 1.00 35.92 639 LEU B C 1
ATOM 2474 O O . LEU B 2 303 ? 50.256 5.767 1.937 1.00 36.25 639 LEU B O 1
ATOM 2479 N N . ASN B 2 304 ? 48.197 5.017 1.475 1.00 35.77 640 ASN B N 1
ATOM 2480 C CA . ASN B 2 304 ? 48.397 3.672 1.993 1.00 35.71 640 ASN B CA 1
ATOM 2481 C C . ASN B 2 304 ? 47.478 2.732 1.213 1.00 35.64 640 ASN B C 1
ATOM 2482 O O . ASN B 2 304 ? 46.363 2.433 1.659 1.00 35.95 640 ASN B O 1
ATOM 2487 N N . PRO B 2 305 ? 47.928 2.288 0.030 1.00 35.65 641 PRO B N 1
ATOM 2488 C CA . PRO B 2 305 ? 47.134 1.348 -0.791 1.00 35.90 641 PRO B CA 1
ATOM 2489 C C . PRO B 2 305 ? 46.636 0.107 -0.067 1.00 35.69 641 PRO B C 1
ATOM 2490 O O . PRO B 2 305 ? 45.520 -0.289 -0.285 1.00 35.98 641 PRO B O 1
ATOM 2494 N N . THR B 2 306 ? 47.434 -0.492 0.806 1.00 36.17 642 THR B N 1
ATOM 2495 C CA . THR B 2 306 ? 47.026 -1.742 1.450 1.00 36.02 642 THR B CA 1
ATOM 2496 C C . THR B 2 306 ? 45.873 -1.487 2.420 1.00 35.87 642 THR B C 1
ATOM 2497 O O . THR B 2 306 ? 44.947 -2.288 2.508 1.00 35.89 642 THR B O 1
ATOM 2501 N N . LEU B 2 307 ? 45.932 -0.347 3.109 1.00 35.42 643 LEU B N 1
ATOM 2502 C CA . LEU B 2 307 ? 44.886 0.093 4.014 1.00 35.18 643 LEU B CA 1
ATOM 2503 C C . LEU B 2 307 ? 43.624 0.533 3.238 1.00 35.34 643 LEU B C 1
ATOM 2504 O O . LEU B 2 307 ? 42.511 0.242 3.649 1.00 35.04 643 LEU B O 1
ATOM 2509 N N . ALA B 2 308 ? 43.801 1.202 2.105 1.00 34.94 644 ALA B N 1
ATOM 2510 C CA . ALA B 2 308 ? 42.674 1.459 1.216 1.00 34.93 644 ALA B CA 1
ATOM 2511 C C . ALA B 2 308 ? 41.881 0.172 0.860 1.00 35.14 644 ALA B C 1
ATOM 2512 O O . ALA B 2 308 ? 40.668 0.245 0.622 1.00 34.97 644 ALA B O 1
ATOM 2514 N N . ASN B 2 309 ? 42.542 -0.989 0.857 1.00 34.69 645 ASN B N 1
ATOM 2515 C CA . ASN B 2 309 ? 41.861 -2.254 0.566 1.00 34.88 645 ASN B CA 1
ATOM 2516 C C . ASN B 2 309 ? 41.207 -2.942 1.780 1.00 34.32 645 ASN B C 1
ATOM 2517 O O . ASN B 2 309 ? 40.667 -4.036 1.636 1.00 33.35 645 ASN B O 1
ATOM 2522 N N . ALA B 2 310 ? 41.278 -2.350 2.972 1.00 33.58 646 ALA B N 1
ATOM 2523 C CA . ALA B 2 310 ? 40.409 -2.818 4.046 1.00 33.18 646 ALA B CA 1
ATOM 2524 C C . ALA B 2 310 ? 38.962 -2.513 3.590 1.00 32.48 646 ALA B C 1
ATOM 2525 O O . ALA B 2 310 ? 38.752 -1.708 2.699 1.00 31.41 646 ALA B O 1
ATOM 2527 N N . ASP B 2 311 ? 37.980 -3.143 4.227 1.00 32.41 647 ASP B N 1
ATOM 2528 C CA . ASP B 2 311 ? 36.597 -3.087 3.755 1.00 31.75 647 ASP B CA 1
ATOM 2529 C C . ASP B 2 311 ? 35.887 -1.870 4.368 1.00 30.88 647 ASP B C 1
ATOM 2530 O O . ASP B 2 311 ? 35.212 -1.956 5.395 1.00 30.26 647 ASP B O 1
ATOM 2535 N N . TRP B 2 312 ? 36.057 -0.733 3.702 1.00 30.29 648 TRP B N 1
ATOM 2536 C CA . TRP B 2 312 ? 35.542 0.545 4.165 1.00 29.35 648 TRP B CA 1
ATOM 2537 C C . TRP B 2 312 ? 34.132 0.742 3.678 1.00 28.79 648 TRP B C 1
ATOM 2538 O O . TRP B 2 312 ? 33.826 0.541 2.492 1.00 28.15 648 TRP B O 1
ATOM 2549 N N . ILE B 2 313 ? 33.282 1.140 4.614 1.00 28.44 649 ILE B N 1
ATOM 2550 C CA . ILE B 2 313 ? 31.928 1.547 4.334 1.00 28.88 649 ILE B CA 1
ATOM 2551 C C . ILE B 2 313 ? 31.741 2.893 5.024 1.00 28.82 649 ILE B C 1
ATOM 2552 O O . ILE B 2 313 ? 32.449 3.198 5.995 1.00 28.61 649 ILE B O 1
ATOM 2557 N N . GLY B 2 314 ? 30.780 3.677 4.544 1.00 29.16 650 GLY B N 1
ATOM 2558 C CA . GLY B 2 314 ? 30.426 4.930 5.219 1.00 29.56 650 GLY B CA 1
ATOM 2559 C C . GLY B 2 314 ? 29.397 5.786 4.516 1.00 29.60 650 GLY B C 1
ATOM 2560 O O . GLY B 2 314 ? 28.870 5.412 3.485 1.00 30.75 650 GLY B O 1
ATOM 2561 N N . LYS B 2 315 ? 29.154 6.968 5.074 1.00 29.88 651 LYS B N 1
ATOM 2562 C CA . LYS B 2 315 ? 28.197 7.916 4.540 1.00 29.79 651 LYS B CA 1
ATOM 2563 C C . LYS B 2 315 ? 28.678 9.333 4.811 1.00 29.29 651 LYS B C 1
ATOM 2564 O O . LYS B 2 315 ? 29.252 9.622 5.880 1.00 28.55 651 LYS B O 1
ATOM 2570 N N . THR B 2 316 ? 28.408 10.193 3.829 1.00 29.16 652 THR B N 1
ATOM 2571 C CA . THR B 2 316 ? 28.643 11.636 3.865 1.00 30.41 652 THR B CA 1
ATOM 2572 C C . THR B 2 316 ? 27.379 12.422 4.195 1.00 30.66 652 THR B C 1
ATOM 2573 O O . THR B 2 316 ? 26.255 11.958 3.955 1.00 28.93 652 THR B O 1
ATOM 2577 N N . GLY B 2 317 ? 27.588 13.645 4.671 1.00 31.81 653 GLY B N 1
ATOM 2578 C CA . GLY B 2 317 ? 26.494 14.578 4.917 1.00 33.53 653 GLY B CA 1
ATOM 2579 C C . GLY B 2 317 ? 26.978 15.995 4.727 1.00 34.73 653 GLY B C 1
ATOM 2580 O O . GLY B 2 317 ? 28.148 16.286 4.909 1.00 33.62 653 GLY B O 1
ATOM 2581 N N . THR B 2 318 ? 26.065 16.878 4.332 1.00 37.32 654 THR B N 1
ATOM 2582 C CA . THR B 2 318 ? 26.352 18.328 4.205 1.00 38.35 654 THR B CA 1
ATOM 2583 C C . THR B 2 318 ? 25.044 19.094 4.439 1.00 39.59 654 THR B C 1
ATOM 2584 O O . THR B 2 318 ? 24.050 18.882 3.716 1.00 40.10 654 THR B O 1
ATOM 2588 N N . THR B 2 319 ? 25.021 19.966 5.443 1.00 40.48 655 THR B N 1
ATOM 2589 C CA . THR B 2 319 ? 23.838 20.778 5.705 1.00 40.72 655 THR B CA 1
ATOM 2590 C C . THR B 2 319 ? 23.563 21.751 4.543 1.00 41.58 655 THR B C 1
ATOM 2591 O O . THR B 2 319 ? 24.459 22.062 3.741 1.00 41.67 655 THR B O 1
ATOM 2595 N N . ASN B 2 320 ? 22.300 22.179 4.447 1.00 42.40 656 ASN B N 1
ATOM 2596 C CA . ASN B 2 320 ? 21.778 23.077 3.383 1.00 42.75 656 ASN B CA 1
ATOM 2597 C C . ASN B 2 320 ? 22.689 24.236 2.942 1.00 42.72 656 ASN B C 1
ATOM 2598 O O . ASN B 2 320 ? 22.830 24.510 1.738 1.00 43.19 656 ASN B O 1
ATOM 2603 N N . GLN B 2 321 ? 23.287 24.921 3.906 1.00 42.14 657 GLN B N 1
ATOM 2604 C CA . GLN B 2 321 ? 24.131 26.065 3.582 1.00 42.66 657 GLN B CA 1
ATOM 2605 C C . GLN B 2 321 ? 25.605 25.736 3.722 1.00 41.76 657 GLN B C 1
ATOM 2606 O O . GLN B 2 321 ? 26.420 26.640 3.879 1.00 41.41 657 GLN B O 1
ATOM 2612 N N . ASP B 2 322 ? 25.928 24.439 3.661 1.00 40.62 658 ASP B N 1
ATOM 2613 C CA . ASP B 2 322 ? 27.304 23.966 3.765 1.00 39.75 658 ASP B CA 1
ATOM 2614 C C . ASP B 2 322 ? 27.945 24.380 5.104 1.00 38.13 658 ASP B C 1
ATOM 2615 O O . ASP B 2 322 ? 29.145 24.590 5.176 1.00 37.41 658 ASP B O 1
ATOM 2620 N N . GLU B 2 323 ? 27.144 24.461 6.160 1.00 36.50 659 GLU B N 1
ATOM 2621 C CA . GLU B 2 323 ? 27.662 24.876 7.459 1.00 36.13 659 GLU B CA 1
ATOM 2622 C C . GLU B 2 323 ? 28.231 23.718 8.272 1.00 35.20 659 GLU B C 1
ATOM 2623 O O . GLU B 2 323 ? 29.015 23.948 9.202 1.00 35.05 659 GLU B O 1
ATOM 2629 N N . ASN B 2 324 ? 27.881 22.487 7.866 1.00 33.38 660 ASN B N 1
ATOM 2630 C CA . ASN B 2 324 ? 28.305 21.243 8.489 1.00 32.04 660 ASN B CA 1
ATOM 2631 C C . ASN B 2 324 ? 28.617 20.201 7.451 1.00 30.98 660 ASN B C 1
ATOM 2632 O O . ASN B 2 324 ? 27.794 19.947 6.584 1.00 30.90 660 ASN B O 1
ATOM 2637 N N . MET B 2 325 ? 29.791 19.588 7.530 1.00 29.42 661 MET B N 1
ATOM 2638 C CA . MET B 2 325 ? 30.099 18.420 6.704 1.00 28.25 661 MET B CA 1
ATOM 2639 C C . MET B 2 325 ? 30.395 17.258 7.639 1.00 27.23 661 MET B C 1
ATOM 2640 O O . MET B 2 325 ? 31.015 17.444 8.688 1.00 26.62 661 MET B O 1
ATOM 2645 N N . TRP B 2 326 ? 29.939 16.076 7.252 1.00 26.02 662 TRP B N 1
ATOM 2646 C CA . TRP B 2 326 ? 30.168 14.852 8.010 1.00 26.53 662 TRP B CA 1
ATOM 2647 C C . TRP B 2 326 ? 30.687 13.749 7.098 1.00 26.20 662 TRP B C 1
ATOM 2648 O O . TRP B 2 326 ? 30.302 13.674 5.940 1.00 26.43 662 TRP B O 1
ATOM 2659 N N . LEU B 2 327 ? 31.553 12.896 7.636 1.00 26.45 663 LEU B N 1
ATOM 2660 C CA . LEU B 2 327 ? 31.950 11.668 6.982 1.00 26.48 663 LEU B CA 1
ATOM 2661 C C . LEU B 2 327 ? 32.103 10.632 8.080 1.00 27.20 663 LEU B C 1
ATOM 2662 O O . LEU B 2 327 ? 32.862 10.834 9.026 1.00 26.47 663 LEU B O 1
ATOM 2667 N N . MET B 2 328 ? 31.344 9.537 7.955 1.00 27.31 664 MET B N 1
ATOM 2668 C CA . MET B 2 328 ? 31.324 8.458 8.943 1.00 27.28 664 MET B CA 1
ATOM 2669 C C . MET B 2 328 ? 31.923 7.244 8.262 1.00 27.30 664 MET B C 1
ATOM 2670 O O . MET B 2 328 ? 31.539 6.934 7.143 1.00 26.23 664 MET B O 1
ATOM 2675 N N . LEU B 2 329 ? 32.879 6.587 8.920 1.00 27.34 665 LEU B N 1
ATOM 2676 C CA . LEU B 2 329 ? 33.630 5.475 8.304 1.00 28.18 665 LEU B CA 1
ATOM 2677 C C . LEU B 2 329 ? 33.651 4.247 9.201 1.00 28.16 665 LEU B C 1
ATOM 2678 O O . LEU B 2 329 ? 33.887 4.370 10.403 1.00 28.08 665 LEU B O 1
ATOM 2683 N N . SER B 2 330 ? 33.450 3.076 8.603 1.00 28.64 666 SER B N 1
ATOM 2684 C CA . SER B 2 330 ? 33.570 1.821 9.325 1.00 29.39 666 SER B CA 1
ATOM 2685 C C . SER B 2 330 ? 34.367 0.756 8.574 1.00 29.42 666 SER B C 1
ATOM 2686 O O . SER B 2 330 ? 34.249 0.608 7.359 1.00 29.61 666 SER B O 1
ATOM 2689 N N . THR B 2 331 ? 35.203 0.037 9.316 1.00 29.72 667 THR B N 1
ATOM 2690 C CA . THR B 2 331 ? 35.615 -1.311 8.940 1.00 29.71 667 THR B CA 1
ATOM 2691 C C . THR B 2 331 ? 34.864 -2.218 9.902 1.00 29.73 667 THR B C 1
ATOM 2692 O O . THR B 2 331 ? 34.203 -1.718 10.819 1.00 29.65 667 THR B O 1
ATOM 2696 N N . PRO B 2 332 ? 34.881 -3.542 9.661 1.00 29.79 668 PRO B N 1
ATOM 2697 C CA . PRO B 2 332 ? 34.209 -4.427 10.602 1.00 30.15 668 PRO B CA 1
ATOM 2698 C C . PRO B 2 332 ? 34.542 -4.162 12.063 1.00 29.76 668 PRO B C 1
ATOM 2699 O O . PRO B 2 332 ? 33.659 -4.201 12.889 1.00 29.75 668 PRO B O 1
ATOM 2703 N N . ARG B 2 333 ? 35.796 -3.808 12.335 1.00 30.03 669 ARG B N 1
ATOM 2704 C CA . ARG B 2 333 ? 36.304 -3.596 13.684 1.00 30.27 669 ARG B CA 1
ATOM 2705 C C . ARG B 2 333 ? 36.067 -2.211 14.297 1.00 29.35 669 ARG B C 1
ATOM 2706 O O . ARG B 2 333 ? 35.765 -2.116 15.484 1.00 28.71 669 ARG B O 1
ATOM 2714 N N . LEU B 2 334 ? 36.250 -1.150 13.523 1.00 28.02 670 LEU B N 1
ATOM 2715 C CA . LEU B 2 334 ? 36.189 0.206 14.088 1.00 28.33 670 LEU B CA 1
ATOM 2716 C C . LEU B 2 334 ? 35.294 1.120 13.264 1.00 27.72 670 LEU B C 1
ATOM 2717 O O . LEU B 2 334 ? 35.199 0.976 12.035 1.00 27.89 670 LEU B O 1
ATOM 2722 N N . THR B 2 335 ? 34.647 2.042 13.949 1.00 26.64 671 THR B N 1
ATOM 2723 C CA . THR B 2 335 ? 33.964 3.155 13.324 1.00 27.10 671 THR B CA 1
ATOM 2724 C C . THR B 2 335 ? 34.652 4.426 13.761 1.00 26.81 671 THR B C 1
ATOM 2725 O O . THR B 2 335 ? 34.984 4.568 14.948 1.00 27.81 671 THR B O 1
ATOM 2729 N N . LEU B 2 336 ? 34.883 5.325 12.799 1.00 26.62 672 LEU B N 1
ATOM 2730 C CA . LEU B 2 336 ? 35.452 6.663 13.031 1.00 26.25 672 LEU B CA 1
ATOM 2731 C C . LEU B 2 336 ? 34.479 7.715 12.484 1.00 25.93 672 LEU B C 1
ATOM 2732 O O . LEU B 2 336 ? 34.291 7.834 11.266 1.00 24.91 672 LEU B O 1
ATOM 2737 N N . GLY B 2 337 ? 33.866 8.472 13.384 1.00 26.08 673 GLY B N 1
ATOM 2738 C CA . GLY B 2 337 ? 33.000 9.593 12.995 1.00 26.25 673 GLY B CA 1
ATOM 2739 C C . GLY B 2 337 ? 33.804 10.848 12.779 1.00 26.27 673 GLY B C 1
ATOM 2740 O O . GLY B 2 337 ? 34.773 11.086 13.495 1.00 26.25 673 GLY B O 1
ATOM 2741 N N . GLY B 2 338 ? 33.405 11.647 11.788 1.00 26.62 674 GLY B N 1
ATOM 2742 C CA . GLY B 2 338 ? 33.995 12.957 11.550 1.00 26.29 674 GLY B CA 1
ATOM 2743 C C . GLY B 2 338 ? 32.975 14.033 11.198 1.00 26.59 674 GLY B C 1
ATOM 2744 O O . GLY B 2 338 ? 32.104 13.822 10.323 1.00 25.70 674 GLY B O 1
ATOM 2745 N N . TRP B 2 339 ? 33.081 15.167 11.913 1.00 26.23 675 TRP B N 1
ATOM 2746 C CA . TRP B 2 339 ? 32.371 16.418 11.620 1.00 26.88 675 TRP B CA 1
ATOM 2747 C C . TRP B 2 339 ? 33.382 17.563 11.419 1.00 26.78 675 TRP B C 1
ATOM 2748 O O . TRP B 2 339 ? 34.395 17.619 12.119 1.00 26.62 675 TRP B O 1
ATOM 2759 N N . ILE B 2 340 ? 33.142 18.424 10.432 1.00 26.96 676 ILE B N 1
ATOM 2760 C CA . ILE B 2 340 ? 33.821 19.742 10.373 1.00 27.53 676 ILE B CA 1
ATOM 2761 C C . ILE B 2 340 ? 32.806 20.863 10.219 1.00 27.39 676 ILE B C 1
ATOM 2762 O O . ILE B 2 340 ? 31.709 20.667 9.717 1.00 27.77 676 ILE B O 1
ATOM 2767 N N . GLY B 2 341 ? 33.192 22.043 10.662 1.00 28.31 677 GLY B N 1
ATOM 2768 C CA . GLY B 2 341 ? 32.301 23.209 10.663 1.00 28.79 677 GLY B CA 1
ATOM 2769 C C . GLY B 2 341 ? 32.919 24.334 11.476 1.00 28.97 677 GLY B C 1
ATOM 2770 O O . GLY B 2 341 ? 34.079 24.261 11.827 1.00 28.50 677 GLY B O 1
ATOM 2771 N N . HIS B 2 342 ? 32.138 25.378 11.734 1.00 30.16 678 HIS B N 1
ATOM 2772 C CA . HIS B 2 342 ? 32.557 26.540 12.530 1.00 30.70 678 HIS B CA 1
ATOM 2773 C C . HIS B 2 342 ? 31.608 26.713 13.708 1.00 31.46 678 HIS B C 1
ATOM 2774 O O . HIS B 2 342 ? 30.400 26.508 13.556 1.00 29.97 678 HIS B O 1
ATOM 2781 N N . ASP B 2 343 ? 32.126 27.139 14.863 1.00 32.99 679 ASP B N 1
ATOM 2782 C CA . ASP B 2 343 ? 31.272 27.313 16.060 1.00 34.14 679 ASP B CA 1
ATOM 2783 C C . ASP B 2 343 ? 30.170 28.347 15.831 1.00 35.34 679 ASP B C 1
ATOM 2784 O O . ASP B 2 343 ? 29.056 28.194 16.363 1.00 35.99 679 ASP B O 1
ATOM 2789 N N . ASP B 2 344 ? 30.474 29.379 15.036 1.00 36.08 680 ASP B N 1
ATOM 2790 C CA . ASP B 2 344 ? 29.510 30.440 14.705 1.00 36.67 680 ASP B CA 1
ATOM 2791 C C . ASP B 2 344 ? 28.675 30.141 13.458 1.00 36.88 680 ASP B C 1
ATOM 2792 O O . ASP B 2 344 ? 27.936 30.995 12.993 1.00 36.52 680 ASP B O 1
ATOM 2797 N N . ASN B 2 345 ? 28.823 28.949 12.888 1.00 37.78 681 ASN B N 1
ATOM 2798 C CA . ASN B 2 345 ? 27.886 28.460 11.866 1.00 38.07 681 ASN B CA 1
ATOM 2799 C C . ASN B 2 345 ? 28.047 29.116 10.490 1.00 38.27 681 ASN B C 1
ATOM 2800 O O . ASN B 2 345 ? 27.158 29.005 9.637 1.00 38.24 681 ASN B O 1
ATOM 2805 N N . HIS B 2 346 ? 29.200 29.753 10.252 1.00 38.42 682 HIS B N 1
ATOM 2806 C CA . HIS B 2 346 ? 29.529 30.263 8.923 1.00 38.33 682 HIS B CA 1
ATOM 2807 C C . HIS B 2 346 ? 29.621 29.108 7.938 1.00 37.75 682 HIS B C 1
ATOM 2808 O O . HIS B 2 346 ? 30.006 27.989 8.301 1.00 37.95 682 HIS B O 1
ATOM 2815 N N . SER B 2 347 ? 29.263 29.402 6.696 1.00 36.47 683 SER B N 1
ATOM 2816 C CA . SER B 2 347 ? 29.334 28.453 5.612 1.00 36.39 683 SER B CA 1
ATOM 2817 C C . SER B 2 347 ? 30.762 28.033 5.314 1.00 35.87 683 SER B C 1
ATOM 2818 O O . SER B 2 347 ? 31.668 28.869 5.293 1.00 36.66 683 SER B O 1
ATOM 2821 N N . LEU B 2 348 ? 30.959 26.732 5.119 1.00 34.99 684 LEU B N 1
ATOM 2822 C CA . LEU B 2 348 ? 32.194 26.203 4.534 1.00 34.56 684 LEU B CA 1
ATOM 2823 C C . LEU B 2 348 ? 32.123 26.293 3.015 1.00 33.80 684 LEU B C 1
ATOM 2824 O O . LEU B 2 348 ? 31.096 26.624 2.462 1.00 33.77 684 LEU B O 1
ATOM 2829 N N . SER B 2 349 ? 33.224 25.999 2.345 1.00 34.01 685 SER B N 1
ATOM 2830 C CA . SER B 2 349 ? 33.232 25.905 0.889 1.00 34.71 685 SER B CA 1
ATOM 2831 C C . SER B 2 349 ? 32.460 24.654 0.455 1.00 35.24 685 SER B C 1
ATOM 2832 O O . SER B 2 349 ? 32.328 23.682 1.219 1.00 33.73 685 SER B O 1
ATOM 2835 N N . ARG B 2 350 ? 32.025 24.669 -0.797 1.00 36.14 686 ARG B N 1
ATOM 2836 C CA . ARG B 2 350 ? 31.135 23.648 -1.294 1.00 37.01 686 ARG B CA 1
ATOM 2837 C C . ARG B 2 350 ? 31.809 22.281 -1.402 1.00 36.39 686 ARG B C 1
ATOM 2838 O O . ARG B 2 350 ? 31.131 21.266 -1.271 1.00 35.41 686 ARG B O 1
ATOM 2846 N N . ARG B 2 351 ? 33.133 22.262 -1.614 1.00 35.72 687 ARG B N 1
ATOM 2847 C CA . ARG B 2 351 ? 33.912 21.013 -1.632 1.00 35.90 687 ARG B CA 1
ATOM 2848 C C . ARG B 2 351 ? 34.511 20.635 -0.258 1.00 34.23 687 ARG B C 1
ATOM 2849 O O . ARG B 2 351 ? 35.318 19.712 -0.178 1.00 33.94 687 ARG B O 1
ATOM 2857 N N . ALA B 2 352 ? 34.124 21.336 0.809 1.00 32.42 688 ALA B N 1
ATOM 2858 C CA . ALA B 2 352 ? 34.722 21.132 2.140 1.00 31.71 688 ALA B CA 1
ATOM 2859 C C . ALA B 2 352 ? 34.562 19.685 2.684 1.00 30.85 688 ALA B C 1
ATOM 2860 O O . ALA B 2 352 ? 35.473 19.137 3.317 1.00 29.29 688 ALA B O 1
ATOM 2862 N N . GLY B 2 353 ? 33.403 19.079 2.428 1.00 31.08 689 GLY B N 1
ATOM 2863 C CA . GLY B 2 353 ? 33.148 17.688 2.812 1.00 31.31 689 GLY B CA 1
ATOM 2864 C C . GLY B 2 353 ? 33.589 16.718 1.741 1.00 31.42 689 GLY B C 1
ATOM 2865 O O . GLY B 2 353 ? 34.173 15.693 2.036 1.00 32.69 689 GLY B O 1
ATOM 2866 N N . TYR B 2 354 ? 33.310 17.041 0.484 1.00 31.88 690 TYR B N 1
ATOM 2867 C CA . TYR B 2 354 ? 33.648 16.165 -0.631 1.00 31.96 690 TYR B CA 1
ATOM 2868 C C . TYR B 2 354 ? 35.131 15.844 -0.680 1.00 32.11 690 TYR B C 1
ATOM 2869 O O . TYR B 2 354 ? 35.532 14.672 -0.877 1.00 32.23 690 TYR B O 1
ATOM 2878 N N . SER B 2 355 ? 35.929 16.885 -0.449 1.00 31.90 691 SER B N 1
ATOM 2879 C CA . SER B 2 355 ? 37.370 16.860 -0.620 1.00 31.88 691 SER B CA 1
ATOM 2880 C C . SER B 2 355 ? 38.161 17.020 0.685 1.00 31.63 691 SER B C 1
ATOM 2881 O O . SER B 2 355 ? 38.918 16.133 1.081 1.00 32.14 691 SER B O 1
ATOM 2884 N N . ASN B 2 356 ? 37.988 18.148 1.363 1.00 31.21 692 ASN B N 1
ATOM 2885 C CA . ASN B 2 356 ? 38.901 18.515 2.453 1.00 30.39 692 ASN B CA 1
ATOM 2886 C C . ASN B 2 356 ? 38.781 17.597 3.654 1.00 29.37 692 ASN B C 1
ATOM 2887 O O . ASN B 2 356 ? 39.791 17.074 4.130 1.00 28.74 692 ASN B O 1
ATOM 2892 N N . ASN B 2 357 ? 37.559 17.402 4.151 1.00 28.34 693 ASN B N 1
ATOM 2893 C CA . ASN B 2 357 ? 37.330 16.479 5.288 1.00 28.68 693 ASN B CA 1
ATOM 2894 C C . ASN B 2 357 ? 37.707 15.054 4.929 1.00 28.37 693 ASN B C 1
ATOM 2895 O O . ASN B 2 357 ? 38.252 14.332 5.756 1.00 29.25 693 ASN B O 1
ATOM 2900 N N . SER B 2 358 ? 37.398 14.663 3.695 1.00 28.13 694 SER B N 1
ATOM 2901 C CA . SER B 2 358 ? 37.754 13.363 3.168 1.00 28.53 694 SER B CA 1
ATOM 2902 C C . SER B 2 358 ? 39.256 13.137 3.158 1.00 28.27 694 SER B C 1
ATOM 2903 O O . SER B 2 358 ? 39.712 12.101 3.562 1.00 27.85 694 SER B O 1
ATOM 2906 N N . ASN B 2 359 ? 40.001 14.119 2.681 1.00 28.55 695 ASN B N 1
ATOM 2907 C CA . ASN B 2 359 ? 41.441 14.030 2.602 1.00 28.32 695 ASN B CA 1
ATOM 2908 C C . ASN B 2 359 ? 41.995 14.043 3.993 1.00 28.47 695 ASN B C 1
ATOM 2909 O O . ASN B 2 359 ? 42.752 13.146 4.347 1.00 28.64 695 ASN B O 1
ATOM 2914 N N . TYR B 2 360 ? 41.585 15.021 4.811 1.00 28.83 696 TYR B N 1
ATOM 2915 C CA . TYR B 2 360 ? 41.996 15.053 6.226 1.00 28.71 696 TYR B CA 1
ATOM 2916 C C . TYR B 2 360 ? 41.767 13.709 6.942 1.00 29.68 696 TYR B C 1
ATOM 2917 O O . TYR B 2 360 ? 42.670 13.212 7.650 1.00 30.57 696 TYR B O 1
ATOM 2926 N N . MET B 2 361 ? 40.569 13.129 6.795 1.00 29.68 697 MET B N 1
ATOM 2927 C CA . MET B 2 361 ? 40.231 11.887 7.520 1.00 29.38 697 MET B CA 1
ATOM 2928 C C . MET B 2 361 ? 41.030 10.675 7.005 1.00 29.36 697 MET B C 1
ATOM 2929 O O . MET B 2 361 ? 41.380 9.795 7.790 1.00 29.65 697 MET B O 1
ATOM 2934 N N . ALA B 2 362 ? 41.334 10.631 5.708 1.00 29.17 698 ALA B N 1
ATOM 2935 C CA . ALA B 2 362 ? 42.261 9.614 5.159 1.00 28.86 698 ALA B CA 1
ATOM 2936 C C . ALA B 2 362 ? 43.617 9.682 5.828 1.00 28.24 698 ALA B C 1
ATOM 2937 O O . ALA B 2 362 ? 44.213 8.644 6.146 1.00 27.34 698 ALA B O 1
ATOM 2939 N N . HIS B 2 363 ? 44.079 10.902 6.104 1.00 28.73 699 HIS B N 1
ATOM 2940 C CA . HIS B 2 363 ? 45.315 11.118 6.893 1.00 29.17 699 HIS B CA 1
ATOM 2941 C C . HIS B 2 363 ? 45.160 10.636 8.320 1.00 29.14 699 HIS B C 1
ATOM 2942 O O . HIS B 2 363 ? 46.069 10.027 8.866 1.00 29.65 699 HIS B O 1
ATOM 2949 N N . LEU B 2 364 ? 44.007 10.911 8.919 1.00 29.49 700 LEU B N 1
ATOM 2950 C CA . LEU B 2 364 ? 43.704 10.477 10.290 1.00 29.01 700 LEU B CA 1
ATOM 2951 C C . LEU B 2 364 ? 43.665 8.946 10.368 1.00 29.56 700 LEU B C 1
ATOM 2952 O O . LEU B 2 364 ? 44.232 8.354 11.269 1.00 29.79 700 LEU B O 1
ATOM 2957 N N . VAL B 2 365 ? 42.984 8.319 9.411 1.00 29.90 701 VAL B N 1
ATOM 2958 C CA . VAL B 2 365 ? 42.942 6.860 9.302 1.00 29.99 701 VAL B CA 1
ATOM 2959 C C . VAL B 2 365 ? 44.358 6.248 9.233 1.00 29.71 701 VAL B C 1
ATOM 2960 O O . VAL B 2 365 ? 44.639 5.252 9.888 1.00 29.35 701 VAL B O 1
ATOM 2964 N N . ASN B 2 366 ? 45.238 6.845 8.441 1.00 30.07 702 ASN B N 1
ATOM 2965 C CA . ASN B 2 366 ? 46.587 6.326 8.279 1.00 30.83 702 ASN B CA 1
ATOM 2966 C C . ASN B 2 366 ? 47.419 6.510 9.577 1.00 31.41 702 ASN B C 1
ATOM 2967 O O . ASN B 2 366 ? 48.165 5.616 9.979 1.00 31.69 702 ASN B O 1
ATOM 2972 N N . ALA B 2 367 ? 47.262 7.656 10.236 1.00 31.69 703 ALA B N 1
ATOM 2973 C CA . ALA B 2 367 ? 48.000 7.942 11.470 1.00 32.10 703 ALA B CA 1
ATOM 2974 C C . ALA B 2 367 ? 47.617 6.938 12.544 1.00 32.59 703 ALA B C 1
ATOM 2975 O O . ALA B 2 367 ? 48.479 6.426 13.257 1.00 33.59 703 ALA B O 1
ATOM 2977 N N . ILE B 2 368 ? 46.321 6.668 12.661 1.00 32.83 704 ILE B N 1
ATOM 2978 C CA . ILE B 2 368 ? 45.795 5.654 13.573 1.00 32.89 704 ILE B CA 1
ATOM 2979 C C . ILE B 2 368 ? 46.434 4.294 13.317 1.00 33.76 704 ILE B C 1
ATOM 2980 O O . ILE B 2 368 ? 46.835 3.582 14.245 1.00 33.64 704 ILE B O 1
ATOM 2985 N N . GLN B 2 369 ? 46.524 3.934 12.047 1.00 34.89 705 GLN B N 1
ATOM 2986 C CA . GLN B 2 369 ? 47.107 2.657 11.655 1.00 35.59 705 GLN B CA 1
ATOM 2987 C C . GLN B 2 369 ? 48.627 2.544 11.918 1.00 35.87 705 GLN B C 1
ATOM 2988 O O . GLN B 2 369 ? 49.105 1.474 12.304 1.00 35.03 705 GLN B O 1
ATOM 2994 N N . GLN B 2 370 ? 49.374 3.623 11.684 1.00 36.47 706 GLN B N 1
ATOM 2995 C CA . GLN B 2 370 ? 50.813 3.641 11.994 1.00 37.27 706 GLN B CA 1
ATOM 2996 C C . GLN B 2 370 ? 51.027 3.532 13.510 1.00 37.49 706 GLN B C 1
ATOM 2997 O O . GLN B 2 370 ? 52.036 3.016 13.984 1.00 37.62 706 GLN B O 1
ATOM 3003 N N . ALA B 2 371 ? 50.058 3.998 14.272 1.00 37.68 707 ALA B N 1
ATOM 3004 C CA . ALA B 2 371 ? 50.134 3.919 15.714 1.00 37.58 707 ALA B CA 1
ATOM 3005 C C . ALA B 2 371 ? 49.762 2.519 16.239 1.00 37.85 707 ALA B C 1
ATOM 3006 O O . ALA B 2 371 ? 50.161 2.170 17.345 1.00 38.25 707 ALA B O 1
ATOM 3008 N N . SER B 2 372 ? 49.034 1.729 15.439 1.00 37.72 708 SER B N 1
ATOM 3009 C CA . SER B 2 372 ? 48.497 0.418 15.839 1.00 37.29 708 SER B CA 1
ATOM 3010 C C . SER B 2 372 ? 48.172 -0.413 14.571 1.00 37.75 708 SER B C 1
ATOM 3011 O O . SER B 2 372 ? 47.019 -0.519 14.155 1.00 37.94 708 SER B O 1
ATOM 3014 N N . PRO B 2 373 ? 49.206 -0.956 13.917 1.00 37.95 709 PRO B N 1
ATOM 3015 C CA . PRO B 2 373 ? 49.110 -1.594 12.605 1.00 38.47 709 PRO B CA 1
ATOM 3016 C C . PRO B 2 373 ? 47.960 -2.568 12.299 1.00 39.18 709 PRO B C 1
ATOM 3017 O O . PRO B 2 373 ? 47.348 -2.473 11.232 1.00 39.39 709 PRO B O 1
ATOM 3021 N N . SER B 2 374 ? 47.651 -3.509 13.174 1.00 39.74 710 SER B N 1
ATOM 3022 C CA . SER B 2 374 ? 46.575 -4.452 12.818 1.00 39.72 710 SER B CA 1
ATOM 3023 C C . SER B 2 374 ? 45.144 -3.903 13.036 1.00 39.29 710 SER B C 1
ATOM 3024 O O . SER B 2 374 ? 44.168 -4.621 12.776 1.00 39.67 710 SER B O 1
ATOM 3027 N N . ILE B 2 375 ? 45.006 -2.655 13.485 1.00 37.97 711 ILE B N 1
ATOM 3028 C CA . ILE B 2 375 ? 43.799 -2.270 14.230 1.00 37.22 711 ILE B CA 1
ATOM 3029 C C . ILE B 2 375 ? 42.537 -2.100 13.370 1.00 36.25 711 ILE B C 1
ATOM 3030 O O . ILE B 2 375 ? 41.434 -2.371 13.825 1.00 36.52 711 ILE B O 1
ATOM 3035 N N . TRP B 2 376 ? 42.695 -1.677 12.131 1.00 35.04 712 TRP B N 1
ATOM 3036 C CA . TRP B 2 376 ? 41.528 -1.497 11.261 1.00 34.53 712 TRP B CA 1
ATOM 3037 C C . TRP B 2 376 ? 40.989 -2.845 10.805 1.00 33.96 712 TRP B C 1
ATOM 3038 O O . TRP B 2 376 ? 39.775 -3.014 10.680 1.00 32.98 712 TRP B O 1
ATOM 3049 N N . GLY B 2 377 ? 41.896 -3.806 10.591 1.00 34.06 713 GLY B N 1
ATOM 3050 C CA . GLY B 2 377 ? 41.527 -5.215 10.353 1.00 34.15 713 GLY B CA 1
ATOM 3051 C C . GLY B 2 377 ? 41.381 -5.548 8.879 1.00 34.12 713 GLY B C 1
ATOM 3052 O O . GLY B 2 377 ? 41.195 -4.646 8.053 1.00 33.43 713 GLY B O 1
ATOM 3053 N N . ASN B 2 378 ? 41.506 -6.844 8.552 1.00 34.56 714 ASN B N 1
ATOM 3054 C CA . ASN B 2 378 ? 41.316 -7.363 7.181 1.00 35.07 714 ASN B CA 1
ATOM 3055 C C . ASN B 2 378 ? 40.001 -8.082 7.046 1.00 34.31 714 ASN B C 1
ATOM 3056 O O . ASN B 2 378 ? 39.768 -8.700 6.041 1.00 34.34 714 ASN B O 1
ATOM 3061 N N . GLU B 2 379 ? 39.157 -8.058 8.067 1.00 34.41 715 GLU B N 1
ATOM 3062 C CA . GLU B 2 379 ? 37.864 -8.711 7.963 1.00 34.46 715 GLU B CA 1
ATOM 3063 C C . GLU B 2 379 ? 37.037 -7.947 6.920 1.00 34.03 715 GLU B C 1
ATOM 3064 O O . GLU B 2 379 ? 37.227 -6.733 6.736 1.00 33.58 715 GLU B O 1
ATOM 3070 N N . ARG B 2 380 ? 36.122 -8.655 6.263 1.00 33.88 716 ARG B N 1
ATOM 3071 C CA . ARG B 2 380 ? 35.171 -8.062 5.325 1.00 33.70 716 ARG B CA 1
ATOM 3072 C C . ARG B 2 380 ? 33.747 -8.177 5.801 1.00 32.92 716 ARG B C 1
ATOM 3073 O O . ARG B 2 380 ? 33.370 -9.169 6.424 1.00 32.23 716 ARG B O 1
ATOM 3081 N N . PHE B 2 381 ? 32.938 -7.171 5.475 1.00 32.30 717 PHE B N 1
ATOM 3082 C CA . PHE B 2 381 ? 31.519 -7.242 5.707 1.00 32.06 717 PHE B CA 1
ATOM 3083 C C . PHE B 2 381 ? 30.914 -8.282 4.743 1.00 32.12 717 PHE B C 1
ATOM 3084 O O . PHE B 2 381 ? 31.378 -8.453 3.617 1.00 31.63 717 PHE B O 1
ATOM 3092 N N . ALA B 2 382 ? 29.878 -8.984 5.195 1.00 32.51 718 ALA B N 1
ATOM 3093 C CA . ALA B 2 382 ? 29.229 -9.996 4.366 1.00 32.67 718 ALA B CA 1
ATOM 3094 C C . ALA B 2 382 ? 27.769 -10.135 4.761 1.00 32.92 718 ALA B C 1
ATOM 3095 O O . ALA B 2 382 ? 27.397 -9.910 5.923 1.00 32.99 718 ALA B O 1
ATOM 3097 N N . LEU B 2 383 ? 26.955 -10.464 3.768 1.00 32.28 719 LEU B N 1
ATOM 3098 C CA . LEU B 2 383 ? 25.541 -10.709 3.958 1.00 32.78 719 LEU B CA 1
ATOM 3099 C C . LEU B 2 383 ? 25.310 -11.758 5.016 1.00 32.68 719 LEU B C 1
ATOM 3100 O O . LEU B 2 383 ? 25.933 -12.812 4.980 1.00 32.97 719 LEU B O 1
ATOM 3105 N N . ASP B 2 384 ? 24.380 -11.502 5.926 1.00 32.70 720 ASP B N 1
ATOM 3106 C CA . ASP B 2 384 ? 24.016 -12.527 6.883 1.00 32.99 720 ASP B CA 1
ATOM 3107 C C . ASP B 2 384 ? 23.213 -13.613 6.138 1.00 33.15 720 ASP B C 1
ATOM 3108 O O . ASP B 2 384 ? 22.497 -13.311 5.193 1.00 32.94 720 ASP B O 1
ATOM 3113 N N . PRO B 2 385 ? 23.378 -14.898 6.516 1.00 33.57 721 PRO B N 1
ATOM 3114 C CA . PRO B 2 385 ? 22.624 -15.951 5.794 1.00 33.00 721 PRO B CA 1
ATOM 3115 C C . PRO B 2 385 ? 21.093 -15.836 5.918 1.00 33.26 721 PRO B C 1
ATOM 3116 O O . PRO B 2 385 ? 20.357 -16.415 5.096 1.00 34.24 721 PRO B O 1
ATOM 3120 N N . SER B 2 386 ? 20.622 -15.117 6.938 1.00 32.51 722 SER B N 1
ATOM 3121 C CA . SER B 2 386 ? 19.208 -14.782 7.098 1.00 32.24 722 SER B CA 1
ATOM 3122 C C . SER B 2 386 ? 18.632 -13.872 5.991 1.00 32.17 722 SER B C 1
ATOM 3123 O O . SER B 2 386 ? 17.415 -13.743 5.867 1.00 31.93 722 SER B O 1
ATOM 3126 N N . VAL B 2 387 ? 19.509 -13.248 5.203 1.00 32.26 723 VAL B N 1
ATOM 3127 C CA . VAL B 2 387 ? 19.101 -12.428 4.068 1.00 32.70 723 VAL B CA 1
ATOM 3128 C C . VAL B 2 387 ? 18.362 -13.225 2.980 1.00 32.72 723 VAL B C 1
ATOM 3129 O O . VAL B 2 387 ? 18.795 -14.291 2.560 1.00 33.24 723 VAL B O 1
ATOM 3133 N N . VAL B 2 388 ? 17.246 -12.671 2.525 1.00 33.22 724 VAL B N 1
ATOM 3134 C CA . VAL B 2 388 ? 16.394 -13.278 1.508 1.00 33.04 724 VAL B CA 1
ATOM 3135 C C . VAL B 2 388 ? 16.721 -12.646 0.157 1.00 32.98 724 VAL B C 1
ATOM 3136 O O . VAL B 2 388 ? 16.800 -11.429 0.033 1.00 32.23 724 VAL B O 1
ATOM 3140 N N . LYS B 2 389 ? 16.908 -13.502 -0.842 1.00 33.71 725 LYS B N 1
ATOM 3141 C CA . LYS B 2 389 ? 17.303 -13.106 -2.190 1.00 33.95 725 LYS B CA 1
ATOM 3142 C C . LYS B 2 389 ? 16.132 -13.236 -3.100 1.00 34.81 725 LYS B C 1
ATOM 3143 O O . LYS B 2 389 ? 15.512 -14.303 -3.173 1.00 35.33 725 LYS B O 1
A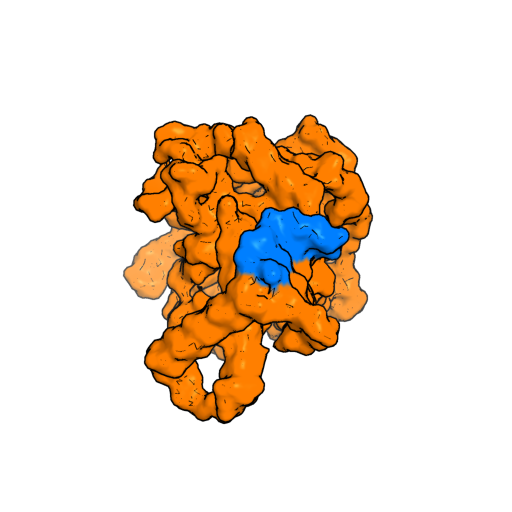TOM 3149 N N . SER B 2 390 ? 15.834 -12.151 -3.817 1.00 35.06 726 SER B N 1
ATOM 3150 C CA . SER B 2 390 ? 14.736 -12.129 -4.753 1.00 34.79 726 SER B CA 1
ATOM 3151 C C . SER B 2 390 ? 15.275 -11.651 -6.073 1.00 34.57 726 SER B C 1
ATOM 3152 O O . SER B 2 390 ? 15.928 -10.623 -6.127 1.00 34.36 726 SER B O 1
ATOM 3155 N N . GLU B 2 391 ? 15.005 -12.410 -7.131 1.00 35.07 727 GLU B N 1
ATOM 3156 C CA . GLU B 2 391 ? 15.295 -11.964 -8.478 1.00 34.87 727 GLU B CA 1
ATOM 3157 C C . GLU B 2 391 ? 14.197 -11.014 -8.858 1.00 33.72 727 GLU B C 1
ATOM 3158 O O . GLU B 2 391 ? 13.035 -11.380 -8.825 1.00 33.25 727 GLU B O 1
ATOM 3164 N N . VAL B 2 392 ? 14.571 -9.785 -9.171 1.00 33.42 728 VAL B N 1
ATOM 3165 C CA . VAL B 2 392 ? 13.611 -8.714 -9.484 1.00 33.42 728 VAL B CA 1
ATOM 3166 C C . VAL B 2 392 ? 13.976 -8.037 -10.797 1.00 33.16 728 VAL B C 1
ATOM 3167 O O . VAL B 2 392 ? 15.137 -8.036 -11.185 1.00 32.97 728 VAL B O 1
ATOM 3171 N N . LEU B 2 393 ? 12.981 -7.471 -11.468 1.00 33.30 729 LEU B N 1
ATOM 3172 C CA . LEU B 2 393 ? 13.207 -6.592 -12.607 1.00 33.52 729 LEU B CA 1
ATOM 3173 C C . LEU B 2 393 ? 14.005 -5.389 -12.176 1.00 33.87 729 LEU B C 1
ATOM 3174 O O . LEU B 2 393 ? 13.663 -4.744 -11.191 1.00 35.60 729 LEU B O 1
ATOM 3179 N N . LYS B 2 394 ? 15.073 -5.070 -12.896 1.00 33.79 730 LYS B N 1
ATOM 3180 C CA . LYS B 2 394 ? 15.821 -3.835 -12.629 1.00 33.38 730 LYS B CA 1
ATOM 3181 C C . LYS B 2 394 ? 14.912 -2.596 -12.732 1.00 32.90 730 LYS B C 1
ATOM 3182 O O . LYS B 2 394 ? 15.059 -1.635 -11.982 1.00 32.06 730 LYS B O 1
ATOM 3188 N N . SER B 2 395 ? 13.985 -2.621 -13.682 1.00 32.60 731 SER B N 1
ATOM 3189 C CA . SER B 2 395 ? 13.179 -1.452 -14.005 1.00 32.41 731 SER B CA 1
ATOM 3190 C C . SER B 2 395 ? 12.198 -1.112 -12.880 1.00 32.29 731 SER B C 1
ATOM 3191 O O . SER B 2 395 ? 11.956 0.064 -12.623 1.00 32.18 731 SER B O 1
ATOM 3194 N N . THR B 2 396 ? 11.642 -2.140 -12.228 1.00 32.29 732 THR B N 1
ATOM 3195 C CA . THR B 2 396 ? 10.629 -1.950 -11.177 1.00 31.68 732 THR B CA 1
ATOM 3196 C C . THR B 2 396 ? 11.117 -2.258 -9.768 1.00 31.49 732 THR B C 1
ATOM 3197 O O . THR B 2 396 ? 10.487 -1.828 -8.779 1.00 30.88 732 THR B O 1
ATOM 3201 N N . GLY B 2 397 ? 12.207 -3.020 -9.664 1.00 30.82 733 GLY B N 1
ATOM 3202 C CA . GLY B 2 397 ? 12.735 -3.453 -8.368 1.00 30.88 733 GLY B CA 1
ATOM 3203 C C . GLY B 2 397 ? 11.891 -4.551 -7.738 1.00 30.64 733 GLY B C 1
ATOM 3204 O O . GLY B 2 397 ? 12.095 -4.917 -6.585 1.00 29.43 733 GLY B O 1
ATOM 3205 N N . GLN B 2 398 ? 10.951 -5.085 -8.512 1.00 31.39 734 GLN B N 1
ATOM 3206 C CA . GLN B 2 398 ? 10.014 -6.097 -8.062 1.00 32.46 734 GLN B CA 1
ATOM 3207 C C . GLN B 2 398 ? 9.996 -7.287 -9.041 1.00 33.28 734 GLN B C 1
ATOM 3208 O O . GLN B 2 398 ? 10.509 -7.189 -10.165 1.00 33.22 734 GLN B O 1
ATOM 3214 N N . LYS B 2 399 ? 9.417 -8.408 -8.623 1.00 34.13 735 LYS B N 1
ATOM 3215 C CA . LYS B 2 399 ? 9.451 -9.607 -9.459 1.00 35.39 735 LYS B CA 1
ATOM 3216 C C . LYS B 2 399 ? 8.649 -9.392 -10.734 1.00 35.81 735 LYS B C 1
ATOM 3217 O O . LYS B 2 399 ? 7.696 -8.616 -10.726 1.00 34.22 735 LYS B O 1
ATOM 3223 N N . PRO B 2 400 ? 9.077 -10.045 -11.842 1.00 37.00 736 PRO B N 1
ATOM 3224 C CA . PRO B 2 400 ? 8.346 -10.003 -13.112 1.00 38.23 736 PRO B CA 1
ATOM 3225 C C . PRO B 2 400 ? 6.900 -10.465 -12.968 1.00 38.93 736 PRO B C 1
ATOM 3226 O O . PRO B 2 400 ? 6.615 -11.440 -12.269 1.00 39.40 736 PRO B O 1
ATOM 3230 N N . GLY B 2 401 ? 6.000 -9.761 -13.635 1.00 40.20 737 GLY B N 1
ATOM 3231 C CA . GLY B 2 401 ? 4.571 -10.034 -13.529 1.00 41.28 737 GLY B CA 1
ATOM 3232 C C . GLY B 2 401 ? 3.736 -9.122 -14.411 1.00 42.25 737 GLY B C 1
ATOM 3233 O O . GLY B 2 401 ? 4.257 -8.206 -15.057 1.00 41.93 737 GLY B O 1
ATOM 3234 N N . LYS B 2 402 ? 2.434 -9.380 -14.443 1.00 43.79 738 LYS B N 1
ATOM 3235 C CA . LYS B 2 402 ? 1.526 -8.593 -15.278 1.00 44.66 738 LYS B CA 1
ATOM 3236 C C . LYS B 2 402 ? 0.961 -7.412 -14.503 1.00 44.51 738 LYS B C 1
ATOM 3237 O O . LYS B 2 402 ? 0.827 -7.450 -13.284 1.00 44.48 738 LYS B O 1
ATOM 3243 N N . VAL B 2 403 ? 0.669 -6.346 -15.229 1.00 44.92 739 VAL B N 1
ATOM 3244 C CA . VAL B 2 403 ? 0.228 -5.090 -14.638 1.00 45.41 739 VAL B CA 1
ATOM 3245 C C . VAL B 2 403 ? -0.696 -4.438 -15.629 1.00 45.73 739 VAL B C 1
ATOM 3246 O O . VAL B 2 403 ? -0.497 -4.545 -16.835 1.00 44.86 739 VAL B O 1
ATOM 3250 N N . SER B 2 404 ? -1.706 -3.746 -15.121 1.00 46.62 740 SER B N 1
ATOM 3251 C CA . SER B 2 404 ? -2.557 -2.946 -15.984 1.00 47.47 740 SER B CA 1
ATOM 3252 C C . SER B 2 404 ? -1.982 -1.534 -16.101 1.00 47.83 740 SER B C 1
ATOM 3253 O O . SER B 2 404 ? -1.749 -0.871 -15.094 1.00 48.32 740 SER B O 1
ATOM 3256 N N . VAL B 2 405 ? -1.741 -1.093 -17.331 1.00 48.75 741 VAL B N 1
ATOM 3257 C CA . VAL B 2 405 ? -1.211 0.237 -17.584 1.00 49.79 741 VAL B CA 1
ATOM 3258 C C . VAL B 2 405 ? -2.185 0.925 -18.534 1.00 50.86 741 VAL B C 1
ATOM 3259 O O . VAL B 2 405 ? -2.206 0.646 -19.740 1.00 50.94 741 VAL B O 1
ATOM 3263 N N . GLU B 2 406 ? -2.994 1.822 -17.967 1.00 52.20 742 GLU B N 1
ATOM 3264 C CA . GLU B 2 406 ? -4.162 2.414 -18.631 1.00 53.13 742 GLU B CA 1
ATOM 3265 C C . GLU B 2 406 ? -4.935 1.455 -19.539 1.00 53.32 742 GLU B C 1
ATOM 3266 O O . GLU B 2 406 ? -4.886 1.548 -20.772 1.00 52.85 742 GLU B O 1
ATOM 3272 N N . GLY B 2 407 ? -5.672 0.549 -18.908 1.00 53.82 743 GLY B N 1
ATOM 3273 C CA . GLY B 2 407 ? -6.281 -0.568 -19.616 1.00 54.39 743 GLY B CA 1
ATOM 3274 C C . GLY B 2 407 ? -5.151 -1.455 -20.083 1.00 55.06 743 GLY B C 1
ATOM 3275 O O . GLY B 2 407 ? -3.979 -1.128 -19.936 1.00 56.03 743 GLY B O 1
ATOM 3276 N N . LYS B 2 408 ? -5.475 -2.590 -20.653 1.00 55.61 744 LYS B N 1
ATOM 3277 C CA . LYS B 2 408 ? -4.440 -3.482 -21.186 1.00 55.24 744 LYS B CA 1
ATOM 3278 C C . LYS B 2 408 ? -3.471 -4.035 -20.152 1.00 54.15 744 LYS B C 1
ATOM 3279 O O . LYS B 2 408 ? -2.718 -3.304 -19.500 1.00 53.75 744 LYS B O 1
ATOM 3285 N N . GLU B 2 409 ? -3.503 -5.356 -20.043 1.00 53.06 745 GLU B N 1
ATOM 3286 C CA . GLU B 2 409 ? -2.540 -6.100 -19.278 1.00 52.36 745 GLU B CA 1
ATOM 3287 C C . GLU B 2 409 ? -1.187 -5.993 -19.993 1.00 51.42 745 GLU B C 1
ATOM 3288 O O . GLU B 2 409 ? -1.093 -6.137 -21.212 1.00 51.56 745 GLU B O 1
ATOM 3294 N N . VAL B 2 410 ? -0.151 -5.668 -19.238 1.00 50.10 746 VAL B N 1
ATOM 3295 C CA . VAL B 2 410 ? 1.204 -5.707 -19.744 1.00 49.15 746 VAL B CA 1
ATOM 3296 C C . VAL B 2 410 ? 1.910 -6.819 -18.992 1.00 48.33 746 VAL B C 1
ATOM 3297 O O . VAL B 2 410 ? 1.825 -6.911 -17.764 1.00 48.37 746 VAL B O 1
ATOM 3301 N N . GLU B 2 411 ? 2.580 -7.689 -19.727 1.00 47.54 747 GLU B N 1
ATOM 3302 C CA . GLU B 2 411 ? 3.460 -8.659 -19.108 1.00 46.43 747 GLU B CA 1
ATOM 3303 C C . GLU B 2 411 ? 4.777 -7.930 -18.923 1.00 45.14 747 GLU B C 1
ATOM 3304 O O . GLU B 2 411 ? 5.465 -7.636 -19.893 1.00 44.47 747 GLU B O 1
ATOM 3310 N N . VAL B 2 412 ? 5.116 -7.596 -17.681 1.00 43.66 748 VAL B N 1
ATOM 3311 C CA . VAL B 2 412 ? 6.332 -6.831 -17.460 1.00 42.38 748 VAL B CA 1
ATOM 3312 C C . VAL B 2 412 ? 7.532 -7.796 -17.331 1.00 41.27 748 VAL B C 1
ATOM 3313 O O . VAL B 2 412 ? 7.554 -8.685 -16.482 1.00 40.24 748 VAL B O 1
ATOM 3317 N N . THR B 2 413 ? 8.496 -7.616 -18.224 1.00 40.39 749 THR B N 1
ATOM 3318 C CA . THR B 2 413 ? 9.708 -8.429 -18.267 1.00 39.90 749 THR B CA 1
ATOM 3319 C C . THR B 2 413 ? 10.896 -7.543 -18.612 1.00 38.34 749 THR B C 1
ATOM 3320 O O . THR B 2 413 ? 10.748 -6.340 -18.795 1.00 37.96 749 THR B O 1
ATOM 3324 N N . GLY B 2 414 ? 12.078 -8.146 -18.670 1.00 37.66 750 GLY B N 1
ATOM 3325 C CA . GLY B 2 414 ? 13.324 -7.430 -18.932 1.00 36.70 750 GLY B CA 1
ATOM 3326 C C . GLY B 2 414 ? 14.466 -7.929 -18.058 1.00 35.56 750 GLY B C 1
ATOM 3327 O O . GLY B 2 414 ? 14.340 -8.950 -17.379 1.00 34.61 750 GLY B O 1
ATOM 3328 N N . SER B 2 415 ? 15.575 -7.190 -18.068 1.00 34.84 751 SER B N 1
ATOM 3329 C CA . SER B 2 415 ? 16.774 -7.579 -17.321 1.00 35.07 751 SER B CA 1
ATOM 3330 C C . SER B 2 415 ? 16.496 -7.588 -15.823 1.00 34.22 751 SER B C 1
ATOM 3331 O O . SER B 2 415 ? 15.864 -6.662 -15.312 1.00 34.23 751 SER B O 1
ATOM 3334 N N . THR B 2 416 ? 16.941 -8.644 -15.136 1.00 33.76 752 THR B N 1
ATOM 3335 C CA . THR B 2 416 ? 16.640 -8.831 -13.692 1.00 33.12 752 THR B CA 1
ATOM 3336 C C . THR B 2 416 ? 17.894 -8.705 -12.850 1.00 32.08 752 THR B C 1
ATOM 3337 O O . THR B 2 416 ? 18.992 -8.529 -13.358 1.00 31.87 752 THR B O 1
ATOM 3341 N N . VAL B 2 417 ? 17.736 -8.789 -11.543 1.00 31.91 753 VAL B N 1
ATOM 3342 C CA . VAL B 2 417 ? 18.861 -8.584 -10.653 1.00 31.50 753 VAL B CA 1
ATOM 3343 C C . VAL B 2 417 ? 18.501 -9.188 -9.327 1.00 31.18 753 VAL B C 1
ATOM 3344 O O . VAL B 2 417 ? 17.325 -9.289 -8.992 1.00 30.86 753 VAL B O 1
ATOM 3348 N N . THR B 2 418 ? 19.503 -9.646 -8.592 1.00 31.07 754 THR B N 1
ATOM 3349 C CA . THR B 2 418 ? 19.246 -10.214 -7.283 1.00 31.25 754 THR B CA 1
ATOM 3350 C C . THR B 2 418 ? 19.114 -9.064 -6.292 1.00 30.57 754 THR B C 1
ATOM 3351 O O . THR B 2 418 ? 20.030 -8.282 -6.121 1.00 30.42 754 THR B O 1
ATOM 3355 N N . SER B 2 419 ? 17.938 -8.922 -5.686 1.00 31.45 755 SER B N 1
ATOM 3356 C CA . SER B 2 419 ? 17.713 -7.889 -4.654 1.00 31.07 755 SER B CA 1
ATOM 3357 C C . SER B 2 419 ? 17.689 -8.549 -3.279 1.00 30.73 755 SER B C 1
ATOM 3358 O O . SER B 2 419 ? 17.089 -9.586 -3.117 1.00 31.28 755 SER B O 1
ATOM 3361 N N . TYR B 2 420 ? 18.317 -7.915 -2.294 1.00 30.29 756 TYR B N 1
ATOM 3362 C CA . TYR B 2 420 ? 18.434 -8.451 -0.944 1.00 30.07 756 TYR B CA 1
ATOM 3363 C C . TYR B 2 420 ? 17.420 -7.817 0.016 1.00 29.75 756 TYR B C 1
ATOM 3364 O O . TYR B 2 420 ? 17.312 -6.588 0.130 1.00 28.32 756 TYR B O 1
ATOM 3373 N N . TRP B 2 421 ? 16.658 -8.680 0.689 1.00 29.54 757 TRP B N 1
ATOM 3374 C CA . TRP B 2 421 ? 15.577 -8.255 1.584 1.00 29.80 757 TRP B CA 1
ATOM 3375 C C . TRP B 2 421 ? 15.840 -8.741 3.004 1.00 29.81 757 TRP B C 1
ATOM 3376 O O . TRP B 2 421 ? 16.632 -9.666 3.215 1.00 28.75 757 TRP B O 1
ATOM 3387 N N . ALA B 2 422 ? 15.156 -8.125 3.965 1.00 30.49 758 ALA B N 1
ATOM 3388 C CA . ALA B 2 422 ? 15.287 -8.499 5.387 1.00 31.42 758 ALA B CA 1
ATOM 3389 C C . ALA B 2 422 ? 13.935 -8.911 6.025 1.00 31.71 758 ALA B C 1
ATOM 3390 O O . ALA B 2 422 ? 13.719 -8.779 7.233 1.00 30.83 758 ALA B O 1
ATOM 3392 N N . ASN B 2 423 ? 13.046 -9.401 5.181 1.00 33.02 759 ASN B N 1
ATOM 3393 C CA . ASN B 2 423 ? 11.774 -9.951 5.594 1.00 34.00 759 ASN B CA 1
ATOM 3394 C C . ASN B 2 423 ? 11.868 -11.483 5.392 1.00 35.52 759 ASN B C 1
ATOM 3395 O O . ASN B 2 423 ? 12.967 -12.033 5.332 1.00 36.32 759 ASN B O 1
ATOM 3400 N N . LYS B 2 424 ? 10.740 -12.159 5.217 1.00 36.87 760 LYS B N 1
ATOM 3401 C CA . LYS B 2 424 ? 10.718 -13.614 5.157 1.00 37.66 760 LYS B CA 1
ATOM 3402 C C . LYS B 2 424 ? 10.506 -14.101 3.726 1.00 38.14 760 LYS B C 1
ATOM 3403 O O . LYS B 2 424 ? 11.150 -15.058 3.281 1.00 39.02 760 LYS B O 1
ATOM 3409 N N . SER B 2 425 ? 9.659 -13.401 2.985 1.00 38.30 761 SER B N 1
ATOM 3410 C CA . SER B 2 425 ? 9.322 -13.769 1.626 1.00 38.10 761 SER B CA 1
ATOM 3411 C C . SER B 2 425 ? 10.002 -12.930 0.537 1.00 37.90 761 SER B C 1
ATOM 3412 O O . SER B 2 425 ? 9.725 -13.121 -0.651 1.00 38.75 761 SER B O 1
ATOM 3415 N N . GLY B 2 426 ? 10.842 -11.979 0.912 1.00 36.42 762 GLY B N 1
ATOM 3416 C CA . GLY B 2 426 ? 11.531 -11.175 -0.068 1.00 35.61 762 GLY B CA 1
ATOM 3417 C C . GLY B 2 426 ? 10.622 -10.231 -0.826 1.00 34.83 762 GLY B C 1
ATOM 3418 O O . GLY B 2 426 ? 9.645 -9.715 -0.279 1.00 34.81 762 GLY B O 1
ATOM 3419 N N . ALA B 2 427 ? 10.962 -10.002 -2.088 1.00 34.10 763 ALA B N 1
ATOM 3420 C CA . ALA B 2 427 ? 10.304 -8.999 -2.919 1.00 34.24 763 ALA B CA 1
ATOM 3421 C C . ALA B 2 427 ? 8.921 -9.458 -3.362 1.00 33.92 763 ALA B C 1
ATOM 3422 O O . ALA B 2 427 ? 8.717 -10.647 -3.632 1.00 34.20 763 ALA B O 1
ATOM 3424 N N . PRO B 2 428 ? 7.989 -8.504 -3.492 1.00 33.34 764 PRO B N 1
ATOM 3425 C CA . PRO B 2 428 ? 6.706 -8.834 -4.069 1.00 33.56 764 PRO B CA 1
ATOM 3426 C C . PRO B 2 428 ? 6.771 -8.851 -5.586 1.00 33.01 764 PRO B C 1
ATOM 3427 O O . PRO B 2 428 ? 7.749 -8.399 -6.183 1.00 32.94 764 PRO B O 1
ATOM 3431 N N . ALA B 2 429 ? 5.709 -9.361 -6.190 1.00 32.82 765 ALA B N 1
ATOM 3432 C CA . ALA B 2 429 ? 5.474 -9.188 -7.614 1.00 33.26 765 ALA B CA 1
ATOM 3433 C C . ALA B 2 429 ? 5.261 -7.729 -7.874 1.00 33.10 765 ALA B C 1
ATOM 3434 O O . ALA B 2 429 ? 4.773 -7.011 -6.989 1.00 32.74 765 ALA B O 1
ATOM 3436 N N . THR B 2 430 ? 5.594 -7.319 -9.096 1.00 33.01 766 THR B N 1
ATOM 3437 C CA . THR B 2 430 ? 5.433 -5.950 -9.557 1.00 33.00 766 THR B CA 1
ATOM 3438 C C . THR B 2 430 ? 3.959 -5.497 -9.547 1.00 33.22 766 THR B C 1
ATOM 3439 O O . THR B 2 430 ? 3.084 -6.207 -10.030 1.00 33.33 766 THR B O 1
ATOM 3443 N N . SER B 2 431 ? 3.708 -4.297 -9.018 1.00 33.64 767 SER B N 1
ATOM 3444 C CA . SER B 2 431 ? 2.391 -3.651 -9.108 1.00 33.71 767 SER B CA 1
ATOM 3445 C C . SER B 2 431 ? 2.576 -2.266 -9.706 1.00 33.68 767 SER B C 1
ATOM 3446 O O . SER B 2 431 ? 3.707 -1.793 -9.849 1.00 33.88 767 SER B O 1
ATOM 3449 N N . TYR B 2 432 ? 1.478 -1.605 -10.046 1.00 32.93 768 TYR B N 1
ATOM 3450 C CA . TYR B 2 432 ? 1.569 -0.318 -10.724 1.00 32.39 768 TYR B CA 1
ATOM 3451 C C . TYR B 2 432 ? 2.412 0.698 -9.966 1.00 31.36 768 TYR B C 1
ATOM 3452 O O . TYR B 2 432 ? 3.286 1.328 -10.566 1.00 29.70 768 TYR B O 1
ATOM 3461 N N . ARG B 2 433 ? 2.139 0.900 -8.676 1.00 31.01 769 ARG B N 1
ATOM 3462 C CA . ARG B 2 433 ? 3.068 1.713 -7.903 1.00 31.45 769 ARG B CA 1
ATOM 3463 C C . ARG B 2 433 ? 4.180 0.883 -7.294 1.00 30.31 769 ARG B C 1
ATOM 3464 O O . ARG B 2 433 ? 4.172 0.532 -6.126 1.00 30.63 769 ARG B O 1
ATOM 3472 N N . PHE B 2 434 ? 5.149 0.603 -8.151 1.00 29.64 770 PHE B N 1
ATOM 3473 C CA . PHE B 2 434 ? 6.265 -0.284 -7.844 1.00 29.58 770 PHE B CA 1
ATOM 3474 C C . PHE B 2 434 ? 7.326 0.381 -6.951 1.00 29.88 770 PHE B C 1
ATOM 3475 O O . PHE B 2 434 ? 8.074 -0.309 -6.246 1.00 29.60 770 PHE B O 1
ATOM 3483 N N . ALA B 2 435 ? 7.366 1.718 -6.945 1.00 30.33 771 ALA B N 1
ATOM 3484 C CA . ALA B 2 435 ? 8.424 2.461 -6.266 1.00 30.21 771 ALA B CA 1
ATOM 3485 C C . ALA B 2 435 ? 7.969 3.108 -4.962 1.00 30.47 771 ALA B C 1
ATOM 3486 O O . ALA B 2 435 ? 6.782 3.223 -4.681 1.00 30.07 771 ALA B O 1
ATOM 3488 N N . ILE B 2 436 ? 8.942 3.527 -4.167 1.00 30.46 772 ILE B N 1
ATOM 3489 C CA . ILE B 2 436 ? 8.678 4.306 -2.968 1.00 30.20 772 ILE B CA 1
ATOM 3490 C C . ILE B 2 436 ? 8.514 5.792 -3.362 1.00 30.63 772 ILE B C 1
ATOM 3491 O O . ILE B 2 436 ? 9.476 6.461 -3.827 1.00 30.34 772 ILE B O 1
ATOM 3496 N N . GLY B 2 437 ? 7.305 6.307 -3.180 1.00 30.40 773 GLY B N 1
ATOM 3497 C CA . GLY B 2 437 ? 6.968 7.657 -3.625 1.00 30.67 773 GLY B CA 1
ATOM 3498 C C . GLY B 2 437 ? 6.531 7.738 -5.085 1.00 30.80 773 GLY B C 1
ATOM 3499 O O . GLY B 2 437 ? 6.562 6.757 -5.813 1.00 31.12 773 GLY B O 1
ATOM 3500 N N . GLY B 2 438 ? 6.124 8.934 -5.513 1.00 31.12 774 GLY B N 1
ATOM 3501 C CA . GLY B 2 438 ? 5.709 9.167 -6.894 1.00 31.28 774 GLY B CA 1
ATOM 3502 C C . GLY B 2 438 ? 4.262 9.614 -7.020 1.00 31.61 774 GLY B C 1
ATOM 3503 O O . GLY B 2 438 ? 3.395 9.044 -6.397 1.00 31.85 774 GLY B O 1
ATOM 3504 N N . SER B 2 439 ? 4.016 10.630 -7.839 1.00 31.87 775 SER B N 1
ATOM 3505 C CA . SER B 2 439 ? 2.654 11.082 -8.161 1.00 31.88 775 SER B CA 1
ATOM 3506 C C . SER B 2 439 ? 2.130 10.301 -9.349 1.00 32.46 775 SER B C 1
ATOM 3507 O O . SER B 2 439 ? 2.895 9.608 -10.029 1.00 32.13 775 SER B O 1
ATOM 3510 N N . ASP B 2 440 ? 0.834 10.445 -9.623 1.00 32.61 776 ASP B N 1
ATOM 3511 C CA . ASP B 2 440 ? 0.239 9.773 -10.762 1.00 32.80 776 ASP B CA 1
ATOM 3512 C C . ASP B 2 440 ? 0.870 10.221 -12.066 1.00 32.53 776 ASP B C 1
ATOM 3513 O O . ASP B 2 440 ? 1.031 9.411 -12.980 1.00 32.28 776 ASP B O 1
ATOM 3518 N N . ALA B 2 441 ? 1.239 11.502 -12.145 1.00 32.43 777 ALA B N 1
ATOM 3519 C CA . ALA B 2 441 ? 1.991 12.030 -13.291 1.00 32.16 777 ALA B CA 1
ATOM 3520 C C . ALA B 2 441 ? 3.388 11.404 -13.386 1.00 32.28 777 ALA B C 1
ATOM 3521 O O . ALA B 2 441 ? 3.889 11.138 -14.469 1.00 32.63 777 ALA B O 1
ATOM 3523 N N . ASP B 2 442 ? 4.042 11.202 -12.246 1.00 32.29 778 ASP B N 1
ATOM 3524 C CA . ASP B 2 442 ? 5.362 10.557 -12.249 1.00 32.23 778 ASP B CA 1
ATOM 3525 C C . ASP B 2 442 ? 5.289 9.144 -12.827 1.00 32.07 778 ASP B C 1
ATOM 3526 O O . ASP B 2 442 ? 6.065 8.789 -13.712 1.00 31.12 778 ASP B O 1
ATOM 3531 N N . TYR B 2 443 ? 4.326 8.373 -12.334 1.00 32.60 779 TYR B N 1
ATOM 3532 C CA . TYR B 2 443 ? 4.110 7.002 -12.769 1.00 33.30 779 TYR B CA 1
ATOM 3533 C C . TYR B 2 443 ? 3.663 6.896 -14.224 1.00 34.28 779 TYR B C 1
ATOM 3534 O O . TYR B 2 443 ? 3.986 5.902 -14.878 1.00 35.24 779 TYR B O 1
ATOM 3543 N N . GLN B 2 444 ? 2.938 7.884 -14.750 1.00 34.86 780 GLN B N 1
ATOM 3544 C CA . GLN B 2 444 ? 2.632 7.865 -16.191 1.00 35.84 780 GLN B CA 1
ATOM 3545 C C . GLN B 2 444 ? 3.899 7.964 -17.024 1.00 35.83 780 GLN B C 1
ATOM 3546 O O . GLN B 2 444 ? 4.040 7.272 -18.043 1.00 35.21 780 GLN B O 1
ATOM 3552 N N . ASN B 2 445 ? 4.785 8.859 -16.591 1.00 35.93 781 ASN B N 1
ATOM 3553 C CA . ASN B 2 445 ? 6.089 9.018 -17.198 1.00 36.36 781 ASN B CA 1
ATOM 3554 C C . ASN B 2 445 ? 6.902 7.719 -17.059 1.00 36.60 781 ASN B C 1
ATOM 3555 O O . ASN B 2 445 ? 7.373 7.169 -18.057 1.00 36.98 781 ASN B O 1
ATOM 3560 N N . ALA B 2 446 ? 7.016 7.206 -15.837 1.00 36.64 782 ALA B N 1
ATOM 3561 C CA . ALA B 2 446 ? 7.831 6.018 -15.578 1.00 36.49 782 ALA B CA 1
ATOM 3562 C C . ALA B 2 446 ? 7.355 4.795 -16.353 1.00 36.60 782 ALA B C 1
ATOM 3563 O O . ALA B 2 446 ? 8.168 4.118 -16.960 1.00 37.37 782 ALA B O 1
ATOM 3565 N N . TRP B 2 447 ? 6.050 4.514 -16.347 1.00 36.91 783 TRP B N 1
ATOM 3566 C CA . TRP B 2 447 ? 5.510 3.350 -17.065 1.00 37.20 783 TRP B CA 1
ATOM 3567 C C . TRP B 2 447 ? 5.607 3.508 -18.580 1.00 38.00 783 TRP B C 1
ATOM 3568 O O . TRP B 2 447 ? 5.776 2.520 -19.291 1.00 37.59 783 TRP B O 1
ATOM 3579 N N . SER B 2 448 ? 5.525 4.737 -19.078 1.00 39.00 784 SER B N 1
ATOM 3580 C CA . SER B 2 448 ? 5.770 4.968 -20.501 1.00 39.78 784 SER B CA 1
ATOM 3581 C C . SER B 2 448 ? 7.172 4.460 -20.904 1.00 40.29 784 SER B C 1
ATOM 3582 O O . SER B 2 448 ? 7.294 3.642 -21.808 1.00 40.13 784 SER B O 1
ATOM 3585 N N . SER B 2 449 ? 8.212 4.942 -20.227 1.00 41.21 785 SER B N 1
ATOM 3586 C CA . SER B 2 449 ? 9.569 4.399 -20.378 1.00 42.21 785 SER B CA 1
ATOM 3587 C C . SER B 2 449 ? 9.641 2.867 -20.293 1.00 42.87 785 SER B C 1
ATOM 3588 O O . SER B 2 449 ? 10.220 2.222 -21.156 1.00 43.55 785 SER B O 1
ATOM 3591 N N . ILE B 2 450 ? 9.089 2.284 -19.240 1.00 43.49 786 ILE B N 1
ATOM 3592 C CA . ILE B 2 450 ? 9.120 0.831 -19.108 1.00 44.25 786 ILE B CA 1
ATOM 3593 C C . ILE B 2 450 ? 8.471 0.193 -20.337 1.00 45.52 786 ILE B C 1
ATOM 3594 O O . ILE B 2 450 ? 9.092 -0.642 -21.005 1.00 45.00 786 ILE B O 1
ATOM 3599 N N . VAL B 2 451 ? 7.246 0.621 -20.654 1.00 46.92 787 VAL B N 1
ATOM 3600 C CA . VAL B 2 451 ? 6.479 0.044 -21.774 1.00 48.28 787 VAL B CA 1
ATOM 3601 C C . VAL B 2 451 ? 7.202 0.136 -23.149 1.00 49.54 787 VAL B C 1
ATOM 3602 O O . VAL B 2 451 ? 7.004 -0.732 -23.995 1.00 49.95 787 VAL B O 1
ATOM 3606 N N . GLY B 2 452 ? 8.054 1.145 -23.355 1.00 50.79 788 GLY B N 1
ATOM 3607 C CA . GLY B 2 452 ? 9.138 1.043 -24.348 1.00 51.61 788 GLY B CA 1
ATOM 3608 C C . GLY B 2 452 ? 10.074 -0.066 -23.869 1.00 52.81 788 GLY B C 1
ATOM 3609 O O . GLY B 2 452 ? 11.128 0.198 -23.286 1.00 53.42 788 GLY B O 1
ATOM 3610 N N . SER B 2 453 ? 9.667 -1.319 -24.089 1.00 54.03 789 SER B N 1
ATOM 3611 C CA . SER B 2 453 ? 10.262 -2.477 -23.397 1.00 54.36 789 SER B CA 1
ATOM 3612 C C . SER B 2 453 ? 11.675 -2.717 -23.861 1.00 55.41 789 SER B C 1
ATOM 3613 O O . SER B 2 453 ? 12.462 -1.770 -23.935 1.00 56.45 789 SER B O 1
#

InterPro domains:
  IPR001264 Glycosyl transferase, family 51 [PF00912] (82-271)
  IPR001460 Penicillin-binding protein, transpeptidase [PF00905] (394-626)
  IPR012338 Beta-lactamase/transpeptidase-like [G3DSA:3.40.710.10] (364-691)
  IPR012338 Beta-lactamase/transpeptidase-like [SSF56601] (256-747)
  IPR023346 Lysozyme-like domain superfamily [SSF53955] (73-298)
  IPR036950 Transglycosylase domain [G3DSA:1.10.3810.10] (93-299)
  IPR050396 Glycosyltransferase 51/Transpeptidase [PTHR32282] (4-705)

Organism: Streptococcus pneumoniae (NCBI:txid1313)

Foldseek 3Di:
DDFDDDPVRHTPDDD/DCVVVVQVVVQLVLQLVLCCVVVPVDDVCCVPPVNVVVSSVVSVVCVVPQQKDWDWLADPLLQVLLLVLLQPQQCLLDDPQDSKWKKKWKAFLVALGTHHMDQINDCVVPVGRQQPPDKAFPFLQLQLQQFVLLCQLVQNAFQLFKAFFAWDADPVGHIQDDPPDSGDAIDGPLVCQLSVRQRRSLLRNVVCVVVVPPSVVLCVVLPADFDDPPDSCVSRRPRGIDGQSSSLQSVSCLLQLQKGHHHTTTAFMAGPVGDTSDGDDTDIDRSGHSQSSLSVLVSQLCSVVVLNQACQLVLLCVVPVVLSLQRKGWHWRADPQRQKIWIWIAGSTMIMTMMIHDPVSDHDDPCSRRYSSSNSVSSSSVSSCVSPVCRRHRDYRDRDPLKDKDKPDSLLSAHFAWEADPHDIDRQDDDIDIIIGNDRHHGHHDYQCSHRDDDPVSSNVSVVVRVVD